Protein AF-0000000086589213 (afdb_homodimer)

pLDDT: mean 84.42, std 16.97, range [25.48, 97.31]

Structure (mmCIF, N/CA/C/O backbone):
data_AF-0000000086589213-model_v1
#
loop_
_entity.id
_entity.type
_entity.pdbx_description
1 polymer 'Pentatricopeptide repeat-containing protein'
#
loop_
_atom_site.group_PDB
_atom_site.id
_atom_site.type_symbol
_atom_site.label_atom_id
_atom_site.label_alt_id
_atom_site.label_comp_id
_atom_site.label_asym_id
_atom_site.label_entity_id
_atom_site.label_seq_id
_atom_site.pdbx_PDB_ins_code
_atom_site.Cartn_x
_atom_site.Cartn_y
_atom_site.Cartn_z
_atom_site.occupancy
_atom_site.B_iso_or_equiv
_atom_site.auth_seq_id
_atom_site.auth_comp_id
_atom_site.auth_asym_id
_atom_site.auth_atom_id
_atom_site.pdbx_PDB_model_num
ATOM 1 N N . MET A 1 1 ? 29.391 34.219 10.383 1 25.48 1 MET A N 1
ATOM 2 C CA . MET A 1 1 ? 29.141 32.875 10.883 1 25.48 1 MET A CA 1
ATOM 3 C C . MET A 1 1 ? 28.391 32.031 9.844 1 25.48 1 MET A C 1
ATOM 5 O O . MET A 1 1 ? 27.344 32.469 9.336 1 25.48 1 MET A O 1
ATOM 9 N N . THR A 1 2 ? 28.891 31.266 9.117 1 30.39 2 THR A N 1
ATOM 10 C CA . THR A 1 2 ? 28.594 30.5 7.914 1 30.39 2 THR A CA 1
ATOM 11 C C . THR A 1 2 ? 27.422 29.547 8.164 1 30.39 2 THR A C 1
ATOM 13 O O . THR A 1 2 ? 27.469 28.719 9.086 1 30.39 2 THR A O 1
ATOM 16 N N . LYS A 1 3 ? 26.172 30 8.055 1 34.75 3 LYS A N 1
ATOM 17 C CA . LYS A 1 3 ? 24.891 29.422 8.461 1 34.75 3 LYS A CA 1
ATOM 18 C C . LYS A 1 3 ? 24.797 27.938 8.102 1 34.75 3 LYS A C 1
ATOM 20 O O . LYS A 1 3 ? 24.453 27.594 6.973 1 34.75 3 LYS A O 1
ATOM 25 N N . LYS A 1 4 ? 25.781 27.234 8.492 1 42.97 4 LYS A N 1
ATOM 26 C CA . LYS A 1 4 ? 25.797 25.766 8.453 1 42.97 4 LYS A CA 1
ATOM 27 C C . LYS A 1 4 ? 24.5 25.188 8.992 1 42.97 4 LYS A C 1
ATOM 29 O O . LYS A 1 4 ? 23.953 25.672 9.984 1 42.97 4 LYS A O 1
ATOM 34 N N . GLY A 1 5 ? 23.75 24.625 8.125 1 44.41 5 GLY A N 1
ATOM 35 C CA . GLY A 1 5 ? 22.547 23.922 8.562 1 44.41 5 GLY A CA 1
ATOM 36 C C . GLY A 1 5 ? 22.672 23.375 9.969 1 44.41 5 GLY A C 1
ATOM 37 O O . GLY A 1 5 ? 23.734 22.922 10.383 1 44.41 5 GLY A O 1
ATOM 38 N N . CYS A 1 6 ? 22.266 24.047 11.023 1 48.84 6 CYS A N 1
ATOM 39 C CA . CYS A 1 6 ? 22.312 23.547 12.391 1 48.84 6 CYS A CA 1
ATOM 40 C C . CYS A 1 6 ? 21.75 22.125 12.477 1 48.84 6 CYS A C 1
ATOM 42 O O . CYS A 1 6 ? 20.672 21.859 11.953 1 48.84 6 CYS A O 1
ATOM 44 N N . PRO A 1 7 ? 22.656 21.078 12.828 1 54.97 7 PRO A N 1
ATOM 45 C CA . PRO A 1 7 ? 22.25 19.688 13.008 1 54.97 7 PRO A CA 1
ATOM 46 C C . PRO A 1 7 ? 20.844 19.547 13.594 1 54.97 7 PRO A C 1
ATOM 48 O O . PRO A 1 7 ? 20.094 18.656 13.203 1 54.97 7 PRO A O 1
ATOM 51 N N . ARG A 1 8 ? 20.562 20.344 14.469 1 58.09 8 ARG A N 1
ATOM 52 C CA . ARG A 1 8 ? 19.266 20.281 15.117 1 58.09 8 ARG A CA 1
ATOM 53 C C . ARG A 1 8 ? 18.141 20.562 14.133 1 58.09 8 ARG A C 1
ATOM 55 O O . ARG A 1 8 ? 17.062 19.953 14.203 1 58.09 8 ARG A O 1
ATOM 62 N N . ASN A 1 9 ? 18.547 21.312 13.188 1 68.25 9 ASN A N 1
ATOM 63 C CA . ASN A 1 9 ? 17.578 21.656 12.156 1 68.25 9 ASN A CA 1
ATOM 64 C C . ASN A 1 9 ? 17.297 20.469 11.227 1 68.25 9 ASN A C 1
ATOM 66 O O . ASN A 1 9 ? 16.156 20.219 10.852 1 68.25 9 ASN A O 1
ATOM 70 N N . ASP A 1 10 ? 18.312 19.703 11.172 1 75.88 10 ASP A N 1
ATOM 71 C CA . ASP A 1 10 ? 18.172 18.562 10.258 1 75.88 10 ASP A CA 1
ATOM 72 C C . ASP A 1 10 ? 17.266 17.484 10.852 1 75.88 10 ASP A C 1
ATOM 74 O O . ASP A 1 10 ? 16.453 16.891 10.148 1 75.88 10 ASP A O 1
ATOM 78 N N . VAL A 1 11 ? 17.359 17.328 12.141 1 78.75 11 VAL A N 1
ATOM 79 C CA . VAL A 1 11 ? 16.531 16.344 12.828 1 78.75 11 VAL A CA 1
ATOM 80 C C . VAL A 1 11 ? 15.078 16.781 12.812 1 78.75 11 VAL A C 1
ATOM 82 O O . VAL A 1 11 ? 14.172 15.961 12.609 1 78.75 11 VAL A O 1
ATOM 85 N N . ALA A 1 12 ? 14.938 18.031 13.047 1 78.5 12 ALA A N 1
ATOM 86 C CA . ALA A 1 12 ? 13.578 18.578 13.039 1 78.5 12 ALA A CA 1
ATOM 87 C C . ALA A 1 12 ? 12.938 18.422 11.656 1 78.5 12 ALA A C 1
ATOM 89 O O . ALA A 1 12 ? 11.773 18.047 11.547 1 78.5 12 ALA A O 1
ATOM 90 N N . TYR A 1 13 ? 13.766 18.656 10.664 1 81.81 13 TYR A N 1
ATOM 91 C CA . TYR A 1 13 ? 13.281 18.484 9.297 1 81.81 13 TYR A CA 1
ATOM 92 C C . TYR A 1 13 ? 12.906 17.031 9.039 1 81.81 13 TYR A C 1
ATOM 94 O O . TYR A 1 13 ? 11.836 16.75 8.492 1 81.81 13 TYR A O 1
ATOM 102 N N . THR A 1 14 ? 13.742 16.234 9.492 1 84.69 14 THR A N 1
ATOM 103 C CA . THR A 1 14 ? 13.508 14.805 9.266 1 84.69 14 THR A CA 1
ATOM 104 C C . THR A 1 14 ? 12.242 14.344 9.977 1 84.69 14 THR A C 1
ATOM 106 O O . THR A 1 14 ? 11.438 13.609 9.406 1 84.69 14 THR A O 1
ATOM 109 N N . THR A 1 15 ? 12.141 14.773 11.125 1 86.5 15 THR A N 1
ATOM 110 C CA . THR A 1 15 ? 10.977 14.406 11.922 1 86.5 15 THR A CA 1
ATOM 111 C C . THR A 1 15 ? 9.703 14.953 11.289 1 86.5 15 THR A C 1
ATOM 113 O O . THR A 1 15 ? 8.688 14.25 11.227 1 86.5 15 THR A O 1
ATOM 116 N N . LEU A 1 16 ? 9.75 16.141 10.898 1 88.56 16 LEU A N 1
ATOM 117 C CA . LEU A 1 16 ? 8.586 16.781 10.281 1 88.56 16 LEU A CA 1
ATOM 118 C C . LEU A 1 16 ? 8.227 16.094 8.969 1 88.56 16 LEU A C 1
ATOM 120 O O . LEU A 1 16 ? 7.051 15.828 8.711 1 88.56 16 LEU A O 1
ATOM 124 N N . ILE A 1 17 ? 9.188 15.805 8.195 1 90.19 17 ILE A N 1
ATOM 125 C CA . ILE A 1 17 ? 8.961 15.117 6.934 1 90.19 17 ILE A CA 1
ATOM 126 C C . ILE A 1 17 ? 8.344 13.742 7.191 1 90.19 17 ILE A C 1
ATOM 128 O O . ILE A 1 17 ? 7.367 13.359 6.539 1 90.19 17 ILE A O 1
ATOM 132 N N . HIS A 1 18 ? 8.883 13.094 8.148 1 91.19 18 HIS A N 1
ATOM 133 C CA . HIS A 1 18 ? 8.336 11.797 8.531 1 91.19 18 HIS A CA 1
ATOM 134 C C . HIS A 1 18 ? 6.875 11.922 8.961 1 91.19 18 HIS A C 1
ATOM 136 O O . HIS A 1 18 ? 6.027 11.133 8.523 1 91.19 18 HIS A O 1
ATOM 142 N N . GLY A 1 19 ? 6.637 12.867 9.758 1 89.69 19 GLY A N 1
ATOM 143 C CA . GLY A 1 19 ? 5.281 13.07 10.234 1 89.69 19 GLY A CA 1
ATOM 144 C C . GLY A 1 19 ? 4.297 13.398 9.125 1 89.69 19 GLY A C 1
ATOM 145 O O . GLY A 1 19 ? 3.186 12.867 9.094 1 89.69 19 GLY A O 1
ATOM 146 N N . LEU A 1 20 ? 4.664 14.211 8.25 1 91.62 20 LEU A N 1
ATOM 147 C CA . LEU A 1 20 ? 3.814 14.586 7.129 1 91.62 20 LEU A CA 1
ATOM 148 C C . LEU A 1 20 ? 3.533 13.391 6.23 1 91.62 20 LEU A C 1
ATOM 150 O O . LEU A 1 20 ? 2.414 13.227 5.738 1 91.62 20 LEU A O 1
ATOM 154 N N . CYS A 1 21 ? 4.516 12.586 6.004 1 91.38 21 CYS A N 1
ATOM 155 C CA . CYS A 1 21 ? 4.336 11.383 5.195 1 91.38 21 CYS A CA 1
ATOM 156 C C . CYS A 1 21 ? 3.381 10.406 5.875 1 91.38 21 CYS A C 1
ATOM 158 O O . CYS A 1 21 ? 2.557 9.781 5.207 1 91.38 21 CYS A O 1
ATOM 160 N N . GLU A 1 22 ? 3.541 10.344 7.156 1 88.75 22 GLU A N 1
ATOM 161 C CA . GLU A 1 22 ? 2.639 9.477 7.91 1 88.75 22 GLU A CA 1
ATOM 162 C C . GLU A 1 22 ? 1.195 9.961 7.812 1 88.75 22 GLU A C 1
ATOM 164 O O . GLU A 1 22 ? 0.262 9.156 7.789 1 88.75 22 GLU A O 1
ATOM 169 N N . ASP A 1 23 ? 1.077 11.211 7.773 1 87.75 23 ASP A N 1
ATOM 170 C CA . ASP A 1 23 ? -0.251 11.805 7.648 1 87.75 23 ASP A CA 1
ATOM 171 C C . ASP A 1 23 ? -0.707 11.82 6.191 1 87.75 23 ASP A C 1
ATOM 173 O O . ASP A 1 23 ? -1.722 12.438 5.863 1 87.75 23 ASP A O 1
ATOM 177 N N . GLU A 1 24 ? 0.068 11.273 5.285 1 87.19 24 GLU A N 1
ATOM 178 C CA . GLU A 1 24 ? -0.231 11.156 3.861 1 87.19 24 GLU A CA 1
ATOM 179 C C . GLU A 1 24 ? -0.233 12.523 3.184 1 87.19 24 GLU A C 1
ATOM 181 O O . GLU A 1 24 ? -1.051 12.781 2.299 1 87.19 24 GLU A O 1
ATOM 186 N N . ARG A 1 25 ? 0.479 13.383 3.734 1 88.56 25 ARG A N 1
ATOM 187 C CA . ARG A 1 25 ? 0.678 14.695 3.131 1 88.56 25 ARG A CA 1
ATOM 188 C C . ARG A 1 25 ? 2.021 14.766 2.41 1 88.56 25 ARG A C 1
ATOM 190 O O . ARG A 1 25 ? 2.885 15.57 2.777 1 88.56 25 ARG A O 1
ATOM 197 N N . ILE A 1 26 ? 2.096 14.117 1.352 1 90.88 26 ILE A N 1
ATOM 198 C CA . ILE A 1 26 ? 3.346 13.844 0.653 1 90.88 26 ILE A CA 1
ATOM 199 C C . ILE A 1 26 ? 3.82 15.102 -0.076 1 90.88 26 ILE A C 1
ATOM 201 O O . ILE A 1 26 ? 5.02 15.391 -0.11 1 90.88 26 ILE A O 1
ATOM 205 N N . SER A 1 27 ? 2.867 15.852 -0.621 1 87.94 27 SER A N 1
ATOM 206 C CA . SER A 1 27 ? 3.248 17.062 -1.354 1 87.94 27 SER A CA 1
ATOM 207 C C . SER A 1 27 ? 3.895 18.078 -0.431 1 87.94 27 SER A C 1
ATOM 209 O O . SER A 1 27 ? 4.895 18.703 -0.793 1 87.94 27 SER A O 1
ATOM 211 N N . GLU A 1 28 ? 3.352 18.141 0.695 1 86.25 28 GLU A N 1
ATOM 212 C CA . GLU A 1 28 ? 3.92 19.062 1.672 1 86.25 28 GLU A CA 1
ATOM 213 C C . GLU A 1 28 ? 5.285 18.578 2.154 1 86.25 28 GLU A C 1
ATOM 215 O O . GLU A 1 28 ? 6.203 19.391 2.33 1 86.25 28 GLU A O 1
ATOM 220 N N . ALA A 1 29 ? 5.363 17.281 2.43 1 90.69 29 ALA A N 1
ATOM 221 C CA . ALA A 1 29 ? 6.641 16.703 2.838 1 90.69 29 ALA A CA 1
ATOM 222 C C . ALA A 1 29 ? 7.711 16.938 1.776 1 90.69 29 ALA A C 1
ATOM 224 O O . ALA A 1 29 ? 8.844 17.297 2.1 1 90.69 29 ALA A O 1
ATOM 225 N N . PHE A 1 30 ? 7.293 16.828 0.577 1 90.38 30 PHE A N 1
ATOM 226 C CA . PHE A 1 30 ? 8.219 17 -0.537 1 90.38 30 PHE A CA 1
ATOM 227 C C . PHE A 1 30 ? 8.656 18.453 -0.659 1 90.38 30 PHE A C 1
ATOM 229 O O . PHE A 1 30 ? 9.82 18.75 -0.934 1 90.38 30 PHE A O 1
ATOM 236 N N . ALA A 1 31 ? 7.699 19.312 -0.454 1 85.56 31 ALA A N 1
ATOM 237 C CA . ALA A 1 31 ? 8.008 20.75 -0.49 1 85.56 31 ALA A CA 1
ATOM 238 C C . ALA A 1 31 ? 8.984 21.125 0.626 1 85.56 31 ALA A C 1
ATOM 240 O O . ALA A 1 31 ? 9.875 21.938 0.427 1 85.56 31 ALA A O 1
ATOM 241 N N . LEU A 1 32 ? 8.773 20.547 1.724 1 85.62 32 LEU A N 1
ATOM 242 C CA . LEU A 1 32 ? 9.648 20.797 2.861 1 85.62 32 LEU A CA 1
ATOM 243 C C . LEU A 1 32 ? 11.062 20.312 2.582 1 85.62 32 LEU A C 1
ATOM 245 O O . LEU A 1 32 ? 12.039 20.953 2.979 1 85.62 32 LEU A O 1
ATOM 249 N N . TYR A 1 33 ? 11.156 19.188 1.988 1 87.81 33 TYR A N 1
ATOM 250 C CA . TYR A 1 33 ? 12.453 18.688 1.566 1 87.81 33 TYR A CA 1
ATOM 251 C C . TYR A 1 33 ? 13.164 19.672 0.648 1 87.81 33 TYR A C 1
ATOM 253 O O . TYR A 1 33 ? 14.367 19.891 0.767 1 87.81 33 TYR A O 1
ATOM 261 N N . GLY A 1 34 ? 12.398 20.203 -0.28 1 84.06 34 GLY A N 1
ATOM 262 C CA . GLY A 1 34 ? 12.969 21.219 -1.147 1 84.06 34 GLY A CA 1
ATOM 263 C C . GLY A 1 34 ? 13.547 22.406 -0.385 1 84.06 34 GLY A C 1
ATOM 264 O O . GLY A 1 34 ? 14.633 22.875 -0.703 1 84.06 34 GLY A O 1
ATOM 265 N N . LYS A 1 35 ? 12.852 22.766 0.581 1 77.81 35 LYS A N 1
ATOM 266 C CA . LYS A 1 35 ? 13.289 23.906 1.396 1 77.81 35 LYS A CA 1
ATOM 267 C C . LYS A 1 35 ? 14.531 23.531 2.209 1 77.81 35 LYS A C 1
ATOM 269 O O . LYS A 1 35 ? 15.438 24.359 2.375 1 77.81 35 LYS A O 1
ATOM 274 N N . MET A 1 36 ? 14.508 22.328 2.709 1 79.44 36 MET A N 1
ATOM 275 C CA . MET A 1 36 ? 15.664 21.828 3.455 1 79.44 36 MET A CA 1
ATOM 276 C C . MET A 1 36 ? 16.922 21.859 2.596 1 79.44 36 MET A C 1
ATOM 278 O O . MET A 1 36 ? 17.984 22.297 3.053 1 79.44 36 MET A O 1
ATOM 282 N N . SER A 1 37 ? 16.797 21.484 1.451 1 76.44 37 SER A N 1
ATOM 283 C CA . SER A 1 37 ? 17.922 21.422 0.525 1 76.44 37 SER A CA 1
ATOM 284 C C . SER A 1 37 ? 18.406 22.828 0.161 1 76.44 37 SER A C 1
ATOM 286 O O . SER A 1 37 ? 19.609 23.047 0.005 1 76.44 37 SER A O 1
ATOM 288 N N . ASP A 1 38 ? 17.531 23.766 0.099 1 73.06 38 ASP A N 1
ATOM 289 C CA . ASP A 1 38 ? 17.875 25.156 -0.225 1 73.06 38 ASP A CA 1
ATOM 290 C C . ASP A 1 38 ? 18.594 25.828 0.937 1 73.06 38 ASP A C 1
ATOM 292 O O . ASP A 1 38 ? 19.438 26.703 0.726 1 73.06 38 ASP A O 1
ATOM 296 N N . ASP A 1 39 ? 18.281 25.359 2.074 1 68.5 39 ASP A N 1
ATOM 297 C CA . ASP A 1 39 ? 18.844 25.984 3.268 1 68.5 39 ASP A CA 1
ATOM 298 C C . ASP A 1 39 ? 20.109 25.266 3.713 1 68.5 39 ASP A C 1
ATOM 300 O O . ASP A 1 39 ? 20.484 25.312 4.891 1 68.5 39 ASP A O 1
ATOM 304 N N . HIS A 1 40 ? 20.562 24.531 2.773 1 65.31 40 HIS A N 1
ATOM 305 C CA . HIS A 1 40 ? 21.828 23.828 2.99 1 65.31 40 HIS A CA 1
ATOM 306 C C . HIS A 1 40 ? 21.672 22.734 4.051 1 65.31 40 HIS A C 1
ATOM 308 O O . HIS A 1 40 ? 22.609 22.453 4.789 1 65.31 40 HIS A O 1
ATOM 314 N N . GLY A 1 41 ? 20.469 22.5 4.223 1 75.38 41 GLY A N 1
ATOM 315 C CA . GLY A 1 41 ? 20.281 21.344 5.09 1 75.38 41 GLY A CA 1
ATOM 316 C C . GLY A 1 41 ? 20.75 20.047 4.457 1 75.38 41 GLY A C 1
ATOM 317 O O . GLY A 1 41 ? 20.922 19.969 3.238 1 75.38 41 GLY A O 1
ATOM 318 N N . ARG A 1 42 ? 21.125 19.078 5.344 1 79.19 42 ARG A N 1
ATOM 319 C CA . ARG A 1 42 ? 21.594 17.781 4.867 1 79.19 42 ARG A CA 1
ATOM 320 C C . ARG A 1 42 ? 20.594 16.688 5.215 1 79.19 42 ARG A C 1
ATOM 322 O O . ARG A 1 42 ? 20.578 16.172 6.336 1 79.19 42 ARG A O 1
ATOM 329 N N . PRO A 1 43 ? 19.781 16.438 4.188 1 85.44 43 PRO A N 1
ATOM 330 C CA . PRO A 1 43 ? 18.875 15.328 4.445 1 85.44 43 PRO A CA 1
ATOM 331 C C . PRO A 1 43 ? 19.609 14.039 4.82 1 85.44 43 PRO A C 1
ATOM 333 O O . PRO A 1 43 ? 20.688 13.766 4.305 1 85.44 43 PRO A O 1
ATOM 336 N N . THR A 1 44 ? 19.062 13.344 5.742 1 87.56 44 THR A N 1
ATOM 337 C CA . THR A 1 44 ? 19.641 12.07 6.168 1 87.56 44 THR A CA 1
ATOM 338 C C . THR A 1 44 ? 19.094 10.93 5.32 1 87.56 44 THR A C 1
ATOM 340 O O . THR A 1 44 ? 18.188 11.125 4.512 1 87.56 44 THR A O 1
ATOM 343 N N . VAL A 1 45 ? 19.719 9.742 5.504 1 91.75 45 VAL A N 1
ATOM 344 C CA . VAL A 1 45 ? 19.281 8.547 4.789 1 91.75 45 VAL A CA 1
ATOM 345 C C . VAL A 1 45 ? 17.812 8.266 5.102 1 91.75 45 VAL A C 1
ATOM 347 O O . VAL A 1 45 ? 17.047 7.887 4.215 1 91.75 45 VAL A O 1
ATOM 350 N N . ARG A 1 46 ? 17.469 8.516 6.27 1 90.75 46 ARG A N 1
ATOM 351 C CA . ARG A 1 46 ? 16.094 8.281 6.703 1 90.75 46 ARG A CA 1
ATOM 352 C C . ARG A 1 46 ? 15.125 9.219 5.992 1 90.75 46 ARG A C 1
ATOM 354 O O . ARG A 1 46 ? 14.031 8.812 5.594 1 90.75 46 ARG A O 1
ATOM 361 N N . THR A 1 47 ? 15.531 10.469 5.91 1 91.12 47 THR A N 1
ATOM 362 C CA . THR A 1 47 ? 14.703 11.453 5.223 1 91.12 47 THR A CA 1
ATOM 363 C C . THR A 1 47 ? 14.422 11.016 3.789 1 91.12 47 THR A C 1
ATOM 365 O O . THR A 1 47 ? 13.266 11.023 3.35 1 91.12 47 THR A O 1
ATOM 368 N N . TYR A 1 48 ? 15.484 10.586 3.139 1 93.88 48 TYR A N 1
ATOM 369 C CA . TYR A 1 48 ? 15.344 10.133 1.76 1 93.88 48 TYR A CA 1
ATOM 370 C C . TYR A 1 48 ? 14.461 8.891 1.684 1 93.88 48 TYR A C 1
ATOM 372 O O . TYR A 1 48 ? 13.539 8.828 0.861 1 93.88 48 TYR A O 1
ATOM 380 N N . THR A 1 49 ? 14.703 8 2.566 1 94.62 49 THR A N 1
ATOM 381 C CA . THR A 1 49 ? 14.016 6.719 2.531 1 94.62 49 THR A CA 1
ATOM 382 C C . THR A 1 49 ? 12.516 6.906 2.725 1 94.62 49 THR A C 1
ATOM 384 O O . THR A 1 49 ? 11.711 6.352 1.969 1 94.62 49 THR A O 1
ATOM 387 N N . VAL A 1 50 ? 12.195 7.652 3.701 1 94.69 50 VAL A N 1
ATOM 388 C CA . VAL A 1 50 ? 10.781 7.855 4.02 1 94.69 50 VAL A CA 1
ATOM 389 C C . VAL A 1 50 ? 10.086 8.57 2.863 1 94.69 50 VAL A C 1
ATOM 391 O O . VAL A 1 50 ? 8.977 8.203 2.484 1 94.69 50 VAL A O 1
ATOM 394 N N . LEU A 1 51 ? 10.68 9.523 2.324 1 94.94 51 LEU A N 1
ATOM 395 C CA . LEU A 1 51 ? 10.086 10.297 1.236 1 94.94 51 LEU A CA 1
ATOM 396 C C . LEU A 1 51 ? 9.977 9.453 -0.028 1 94.94 51 LEU A C 1
ATOM 398 O O . LEU A 1 51 ? 8.945 9.477 -0.706 1 94.94 51 LEU A O 1
ATOM 402 N N . ILE A 1 52 ? 11 8.719 -0.339 1 96.62 52 ILE A N 1
ATOM 403 C CA . ILE A 1 52 ? 11 7.852 -1.516 1 96.62 52 ILE A CA 1
ATOM 404 C C . ILE A 1 52 ? 9.898 6.805 -1.384 1 96.62 52 ILE A C 1
ATOM 406 O O . ILE A 1 52 ? 9.125 6.586 -2.32 1 96.62 52 ILE A O 1
ATOM 410 N N . SER A 1 53 ? 9.859 6.207 -0.255 1 95.88 53 SER A N 1
ATOM 411 C CA . SER A 1 53 ? 8.836 5.199 -0.002 1 95.88 53 SER A CA 1
ATOM 412 C C . SER A 1 53 ? 7.438 5.789 -0.148 1 95.88 53 SER A C 1
ATOM 414 O O . SER A 1 53 ? 6.562 5.18 -0.771 1 95.88 53 SER A O 1
ATOM 416 N N . ALA A 1 54 ? 7.262 6.91 0.435 1 94.56 54 ALA A N 1
ATOM 417 C CA . ALA A 1 54 ? 5.953 7.555 0.387 1 94.56 54 ALA A CA 1
ATOM 418 C C . ALA A 1 54 ? 5.574 7.926 -1.044 1 94.56 54 ALA A C 1
ATOM 420 O O . ALA A 1 54 ? 4.43 7.73 -1.461 1 94.56 54 ALA A O 1
ATOM 421 N N . LEU A 1 55 ? 6.492 8.469 -1.805 1 94.38 55 LEU A N 1
ATOM 422 C CA . LEU A 1 55 ? 6.262 8.852 -3.191 1 94.38 55 LEU A CA 1
ATOM 423 C C . LEU A 1 55 ? 5.906 7.641 -4.043 1 94.38 55 LEU A C 1
ATOM 425 O O . LEU A 1 55 ? 4.984 7.699 -4.859 1 94.38 55 LEU A O 1
ATOM 429 N N . CYS A 1 56 ? 6.566 6.57 -3.795 1 92.31 56 CYS A N 1
ATOM 430 C CA . CYS A 1 56 ? 6.289 5.352 -4.547 1 92.31 56 CYS A CA 1
ATOM 431 C C . CYS A 1 56 ? 4.895 4.82 -4.227 1 92.31 56 CYS A C 1
ATOM 433 O O . CYS A 1 56 ? 4.168 4.391 -5.125 1 92.31 56 CYS A O 1
ATOM 435 N N . ARG A 1 57 ? 4.559 4.867 -2.982 1 87.75 57 ARG A N 1
ATOM 436 C CA . ARG A 1 57 ? 3.244 4.387 -2.566 1 87.75 57 ARG A CA 1
ATOM 437 C C . ARG A 1 57 ? 2.135 5.254 -3.156 1 87.75 57 ARG A C 1
ATOM 439 O O . ARG A 1 57 ? 1.038 4.766 -3.432 1 87.75 57 ARG A O 1
ATOM 446 N N . ALA A 1 58 ? 2.463 6.492 -3.387 1 85.94 58 ALA A N 1
ATOM 447 C CA . ALA A 1 58 ? 1.479 7.434 -3.918 1 85.94 58 ALA A CA 1
ATOM 448 C C . ALA A 1 58 ? 1.462 7.402 -5.445 1 85.94 58 ALA A C 1
ATOM 450 O O . ALA A 1 58 ? 0.719 8.156 -6.078 1 85.94 58 ALA A O 1
ATOM 451 N N . GLY A 1 59 ? 2.352 6.605 -6.066 1 84.94 59 GLY A N 1
ATOM 452 C CA . GLY A 1 59 ? 2.398 6.508 -7.52 1 84.94 59 GLY A CA 1
ATOM 453 C C . GLY A 1 59 ? 3.221 7.609 -8.164 1 84.94 59 GLY A C 1
ATOM 454 O O . GLY A 1 59 ? 3.225 7.754 -9.391 1 84.94 59 GLY A O 1
ATOM 455 N N . ARG A 1 60 ? 3.795 8.43 -7.32 1 91.06 60 ARG A N 1
ATOM 456 C CA . ARG A 1 60 ? 4.652 9.5 -7.824 1 91.06 60 ARG A CA 1
ATOM 457 C C . ARG A 1 60 ? 6.086 9.016 -8.008 1 91.06 60 ARG A C 1
ATOM 459 O O . ARG A 1 60 ? 7.012 9.547 -7.398 1 91.06 60 ARG A O 1
ATOM 466 N N . ARG A 1 61 ? 6.262 8.141 -8.93 1 91.94 61 ARG A N 1
ATOM 467 C CA . ARG A 1 61 ? 7.496 7.383 -9.086 1 91.94 61 ARG A CA 1
ATOM 468 C C . ARG A 1 61 ? 8.594 8.242 -9.703 1 91.94 61 ARG A C 1
ATOM 470 O O . ARG A 1 61 ? 9.773 8.109 -9.352 1 91.94 61 ARG A O 1
ATOM 477 N N . LEU A 1 62 ? 8.195 9.117 -10.617 1 92.38 62 LEU A N 1
ATOM 478 C CA . LEU A 1 62 ? 9.188 9.977 -11.25 1 92.38 62 LEU A CA 1
ATOM 479 C C . LEU A 1 62 ? 9.891 10.852 -10.211 1 92.38 62 LEU A C 1
ATOM 481 O O . LEU A 1 62 ? 11.117 10.953 -10.203 1 92.38 62 LEU A O 1
ATOM 485 N N . GLU A 1 63 ? 9.094 11.391 -9.359 1 94.31 63 GLU A N 1
ATOM 486 C CA . GLU A 1 63 ? 9.656 12.219 -8.297 1 94.31 63 GLU A CA 1
ATOM 487 C C . GLU A 1 63 ? 10.508 11.383 -7.348 1 94.31 63 GLU A C 1
ATOM 489 O O . GLU A 1 63 ? 11.539 11.844 -6.863 1 94.31 63 GLU A O 1
ATOM 494 N N . ALA A 1 64 ? 10.07 10.156 -7.098 1 95.75 64 ALA A N 1
ATOM 495 C CA . ALA A 1 64 ? 10.82 9.258 -6.227 1 95.75 64 ALA A CA 1
ATOM 496 C C . ALA A 1 64 ? 12.203 8.961 -6.801 1 95.75 64 ALA A C 1
ATOM 498 O O . ALA A 1 64 ? 13.211 9.016 -6.086 1 95.75 64 ALA A O 1
ATOM 499 N N . PHE A 1 65 ? 12.258 8.773 -8.055 1 95.69 65 PHE A N 1
ATOM 500 C CA . PHE A 1 65 ? 13.531 8.445 -8.688 1 95.69 65 PHE A CA 1
ATOM 501 C C . PHE A 1 65 ? 14.422 9.672 -8.797 1 95.69 65 PHE A C 1
ATOM 503 O O . PHE A 1 65 ? 15.648 9.57 -8.703 1 95.69 65 PHE A O 1
ATOM 510 N N . ASP A 1 66 ? 13.766 10.812 -9.008 1 94.69 66 ASP A N 1
ATOM 511 C CA . ASP A 1 66 ? 14.531 12.055 -8.984 1 94.69 66 ASP A CA 1
ATOM 512 C C . ASP A 1 66 ? 15.172 12.273 -7.613 1 94.69 66 ASP A C 1
ATOM 514 O O . ASP A 1 66 ? 16.328 12.695 -7.527 1 94.69 66 ASP A O 1
ATOM 518 N N . LEU A 1 67 ? 14.398 11.992 -6.656 1 94.94 67 LEU A N 1
ATOM 519 C CA . LEU A 1 67 ? 14.906 12.117 -5.297 1 94.94 67 LEU A CA 1
ATOM 520 C C . LEU A 1 67 ? 16.062 11.141 -5.066 1 94.94 67 LEU A C 1
ATOM 522 O O . LEU A 1 67 ? 17.062 11.492 -4.422 1 94.94 67 LEU A O 1
ATOM 526 N N . TYR A 1 68 ? 15.922 9.984 -5.559 1 96 68 TYR A N 1
ATOM 527 C CA . TYR A 1 68 ? 16.953 8.961 -5.449 1 96 68 TYR A CA 1
ATOM 528 C C . TYR A 1 68 ? 18.234 9.414 -6.137 1 96 68 TYR A C 1
ATOM 530 O O . TYR A 1 68 ? 19.328 9.25 -5.586 1 96 68 TYR A O 1
ATOM 538 N N . ARG A 1 69 ? 18.062 9.961 -7.285 1 94.12 69 ARG A N 1
ATOM 539 C CA . ARG A 1 69 ? 19.234 10.477 -8 1 94.12 69 ARG A CA 1
ATOM 540 C C . ARG A 1 69 ? 19.906 11.594 -7.211 1 94.12 69 ARG A C 1
ATOM 542 O O . ARG A 1 69 ? 21.141 11.625 -7.105 1 94.12 69 ARG A O 1
ATOM 549 N N . GLY A 1 70 ? 19.078 12.477 -6.73 1 91.94 70 GLY A N 1
ATOM 550 C CA . GLY A 1 70 ? 19.625 13.547 -5.902 1 91.94 70 GLY A CA 1
ATOM 551 C C . GLY A 1 70 ? 20.344 13.031 -4.664 1 91.94 70 GLY A C 1
ATOM 552 O O . GLY A 1 70 ? 21.359 13.594 -4.25 1 91.94 70 GLY A O 1
ATOM 553 N N . MET A 1 71 ? 19.812 12.047 -4.043 1 93.44 71 MET A N 1
ATOM 554 C CA . MET A 1 71 ? 20.406 11.398 -2.881 1 93.44 71 MET A CA 1
ATOM 555 C C . MET A 1 71 ? 21.828 10.922 -3.197 1 93.44 71 MET A C 1
ATOM 557 O O . MET A 1 71 ? 22.75 11.188 -2.436 1 93.44 71 MET A O 1
ATOM 561 N N . LYS A 1 72 ? 21.969 10.266 -4.297 1 92.5 72 LYS A N 1
ATOM 562 C CA . LYS A 1 72 ? 23.266 9.742 -4.723 1 92.5 72 LYS A CA 1
ATOM 563 C C . LYS A 1 72 ? 24.234 10.875 -5.055 1 92.5 72 LYS A C 1
ATOM 565 O O . LYS A 1 7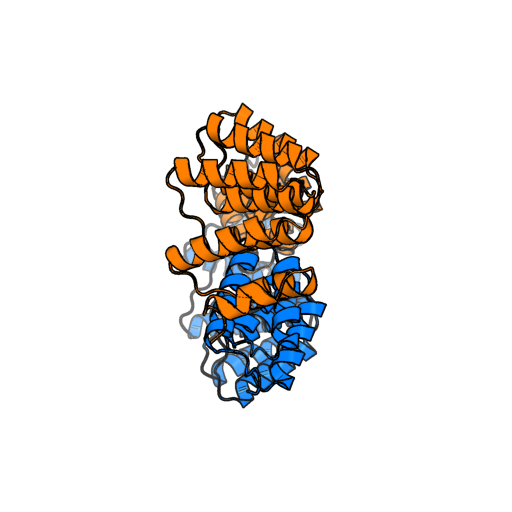2 ? 25.406 10.805 -4.715 1 92.5 72 LYS A O 1
ATOM 570 N N . GLU A 1 73 ? 23.734 11.883 -5.719 1 91.62 73 GLU A N 1
ATOM 571 C CA . GLU A 1 73 ? 24.562 13.016 -6.117 1 91.62 73 GLU A CA 1
ATOM 572 C C . GLU A 1 73 ? 25.141 13.734 -4.895 1 91.62 73 GLU A C 1
ATOM 574 O O . GLU A 1 73 ? 26.234 14.289 -4.953 1 91.62 73 GLU A O 1
ATOM 579 N N . ARG A 1 74 ? 24.453 13.688 -3.844 1 89.81 74 ARG A N 1
ATOM 580 C CA . ARG A 1 74 ? 24.891 14.375 -2.629 1 89.81 74 ARG A CA 1
ATOM 581 C C . ARG A 1 74 ? 25.766 13.461 -1.773 1 89.81 74 ARG A C 1
ATOM 583 O O . ARG A 1 74 ? 26.156 13.836 -0.669 1 89.81 74 ARG A O 1
ATOM 590 N N . GLY A 1 75 ? 25.906 12.211 -2.283 1 89.88 75 GLY A N 1
ATOM 591 C CA . GLY A 1 75 ? 26.797 11.281 -1.606 1 89.88 75 GLY A CA 1
ATOM 592 C C . GLY A 1 75 ? 26.125 10.523 -0.478 1 89.88 75 GLY A C 1
ATOM 593 O O . GLY A 1 75 ? 26.797 9.93 0.368 1 89.88 75 GLY A O 1
ATOM 594 N N . CYS A 1 76 ? 24.906 10.656 -0.382 1 92.06 76 CYS A N 1
ATOM 595 C CA . CYS A 1 76 ? 24.156 9.906 0.623 1 92.06 76 CYS A CA 1
ATOM 596 C C . CYS A 1 76 ? 23.844 8.5 0.129 1 92.06 76 CYS A C 1
ATOM 598 O O . CYS A 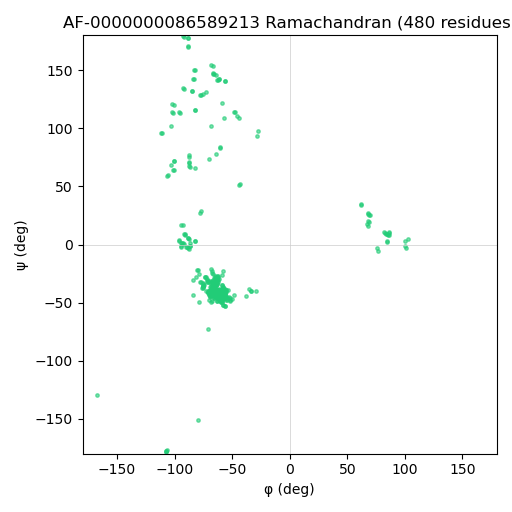1 76 ? 23.094 8.328 -0.833 1 92.06 76 CYS A O 1
ATOM 600 N N . GLU A 1 77 ? 24.375 7.473 0.76 1 91.56 77 GLU A N 1
ATOM 601 C CA . GLU A 1 77 ? 24.188 6.094 0.323 1 91.56 77 GLU A CA 1
ATOM 602 C C . GLU A 1 77 ? 22.812 5.57 0.72 1 91.56 77 GLU A C 1
ATOM 604 O O . GLU A 1 77 ? 22.438 5.625 1.892 1 91.56 77 GLU A O 1
ATOM 609 N N . PRO A 1 78 ? 22.125 5.039 -0.213 1 93.12 78 PRO A N 1
ATOM 610 C CA . PRO A 1 78 ? 20.812 4.473 0.113 1 93.12 78 PRO A CA 1
ATOM 611 C C . PRO A 1 78 ? 20.906 3.242 1.014 1 93.12 78 PRO A C 1
ATOM 613 O O . PRO A 1 78 ? 21.922 2.539 0.998 1 93.12 78 PRO A O 1
ATOM 616 N N . ASN A 1 79 ? 19.922 3.127 1.823 1 90.81 79 ASN A N 1
ATOM 617 C CA . ASN A 1 79 ? 19.859 1.904 2.617 1 90.81 79 ASN A CA 1
ATOM 618 C C . ASN A 1 79 ? 19.109 0.798 1.888 1 90.81 79 ASN A C 1
ATOM 620 O O . ASN A 1 79 ? 18.609 1.005 0.777 1 90.81 79 ASN A O 1
ATOM 624 N N . PHE A 1 80 ? 19.062 -0.377 2.557 1 91.44 80 PHE A N 1
ATOM 625 C CA . PHE A 1 80 ? 18.484 -1.566 1.946 1 91.44 80 PHE A CA 1
ATOM 626 C C . PHE A 1 80 ? 17 -1.36 1.667 1 91.44 80 PHE A C 1
ATOM 628 O O . PHE A 1 80 ? 16.484 -1.79 0.629 1 91.44 80 PHE A O 1
ATOM 635 N N . TYR A 1 81 ? 16.359 -0.761 2.541 1 93.25 81 TYR A N 1
ATOM 636 C CA . TYR A 1 81 ? 14.93 -0.529 2.393 1 93.25 81 TYR A CA 1
ATOM 637 C C . TYR A 1 81 ? 14.641 0.354 1.183 1 93.25 81 TYR A C 1
ATOM 639 O O . TYR A 1 81 ? 13.688 0.107 0.438 1 93.25 81 TYR A O 1
ATOM 647 N N . THR A 1 82 ? 15.414 1.36 1.028 1 94.56 82 THR A N 1
ATOM 648 C CA . THR A 1 82 ? 15.273 2.246 -0.122 1 94.56 82 THR A CA 1
ATOM 649 C C . THR A 1 82 ? 15.398 1.462 -1.426 1 94.56 82 THR A C 1
ATOM 651 O O . THR A 1 82 ? 14.57 1.608 -2.326 1 94.56 82 THR A O 1
ATOM 654 N N . TYR A 1 83 ? 16.406 0.593 -1.473 1 95.12 83 TYR A N 1
ATOM 655 C CA . TYR A 1 83 ? 16.594 -0.246 -2.65 1 95.12 83 TYR A CA 1
ATOM 656 C C . TYR A 1 83 ? 15.375 -1.131 -2.891 1 95.12 83 TYR A C 1
ATOM 658 O O . TYR A 1 83 ? 14.906 -1.261 -4.023 1 95.12 83 TYR A O 1
ATOM 666 N N . SER A 1 84 ? 14.906 -1.683 -1.887 1 95.5 84 SER A N 1
ATOM 667 C CA . SER A 1 84 ? 13.789 -2.613 -1.993 1 95.5 84 SER A CA 1
ATOM 668 C C . SER A 1 84 ? 12.555 -1.931 -2.566 1 95.5 84 SER A C 1
ATOM 670 O O . SER A 1 84 ? 11.898 -2.469 -3.459 1 95.5 84 SER A O 1
ATOM 672 N N . VAL A 1 85 ? 12.297 -0.765 -2.078 1 95.81 85 VAL A N 1
ATOM 673 C CA . VAL A 1 85 ? 11.125 -0.017 -2.521 1 95.81 85 VAL A CA 1
ATOM 674 C C . VAL A 1 85 ? 11.297 0.391 -3.984 1 95.81 85 VAL A C 1
ATOM 676 O O . VAL A 1 85 ? 10.352 0.313 -4.77 1 95.81 85 VAL A O 1
ATOM 679 N N . LEU A 1 86 ? 12.422 0.81 -4.344 1 96.38 86 LEU A N 1
ATOM 680 C CA . LEU A 1 86 ? 12.68 1.257 -5.711 1 96.38 86 LEU A CA 1
ATOM 681 C C . LEU A 1 86 ? 12.617 0.088 -6.688 1 96.38 86 LEU A C 1
ATOM 683 O O . LEU A 1 86 ? 12.023 0.207 -7.762 1 96.38 86 LEU A O 1
ATOM 687 N N . ILE A 1 87 ? 13.188 -1.015 -6.297 1 96.94 87 ILE A N 1
ATOM 688 C CA . ILE A 1 87 ? 13.172 -2.193 -7.156 1 96.94 87 ILE A CA 1
ATOM 689 C C . ILE A 1 87 ? 11.734 -2.684 -7.34 1 96.94 87 ILE A C 1
ATOM 691 O O . ILE A 1 87 ? 11.328 -3.01 -8.461 1 96.94 87 ILE A O 1
ATOM 695 N N . ASP A 1 88 ? 11.047 -2.713 -6.277 1 94.62 88 ASP A N 1
ATOM 696 C CA . ASP A 1 88 ? 9.648 -3.105 -6.359 1 94.62 88 ASP A CA 1
ATOM 697 C C . ASP A 1 88 ? 8.883 -2.211 -7.328 1 94.62 88 ASP A C 1
ATOM 699 O O . ASP A 1 88 ? 8.102 -2.699 -8.148 1 94.62 88 ASP A O 1
ATOM 703 N N . SER A 1 89 ? 9.102 -0.956 -7.199 1 93.75 89 SER A N 1
ATOM 704 C CA . SER A 1 89 ? 8.438 0.009 -8.07 1 93.75 89 SER A CA 1
ATOM 705 C C . SER A 1 89 ? 8.836 -0.193 -9.523 1 93.75 89 SER A C 1
ATOM 707 O O . SER A 1 89 ? 7.988 -0.169 -10.422 1 93.75 89 SER A O 1
ATOM 709 N N . LEU A 1 90 ? 10.094 -0.4 -9.781 1 95.38 90 LEU A N 1
ATOM 710 C CA . LEU A 1 90 ? 10.602 -0.609 -11.141 1 95.38 90 LEU A CA 1
ATOM 711 C C . LEU A 1 90 ? 9.977 -1.855 -11.766 1 95.38 90 LEU A C 1
ATOM 713 O O . LEU A 1 90 ? 9.609 -1.846 -12.938 1 95.38 90 LEU A O 1
ATOM 717 N N . CYS A 1 91 ? 9.844 -2.885 -11 1 93.88 91 CYS A N 1
ATOM 718 C CA . CYS A 1 91 ? 9.273 -4.129 -11.508 1 93.88 91 CYS A CA 1
ATOM 719 C C . CYS A 1 91 ? 7.801 -3.959 -11.852 1 93.88 91 CYS A C 1
ATOM 721 O O . CYS A 1 91 ? 7.324 -4.496 -12.852 1 93.88 91 CYS A O 1
ATOM 723 N N . LYS A 1 92 ? 7.133 -3.238 -11.039 1 87.12 92 LYS A N 1
ATOM 724 C CA . LYS A 1 92 ? 5.715 -2.998 -11.281 1 87.12 92 LYS A CA 1
ATOM 725 C C . LYS A 1 92 ? 5.512 -2.15 -12.539 1 87.12 92 LYS A C 1
ATOM 727 O O . LYS A 1 92 ? 4.492 -2.275 -13.219 1 87.12 92 LYS A O 1
ATOM 732 N N . GLU A 1 93 ? 6.492 -1.392 -12.883 1 89.06 93 GLU A N 1
ATOM 733 C CA . GLU A 1 93 ? 6.414 -0.548 -14.07 1 89.06 93 GLU A CA 1
ATOM 734 C C . GLU A 1 93 ? 7.062 -1.229 -15.273 1 89.06 93 GLU A C 1
ATOM 736 O O . GLU A 1 93 ? 7.266 -0.6 -16.312 1 89.06 93 GLU A O 1
ATOM 741 N N . LYS A 1 94 ? 7.512 -2.398 -15.133 1 91.44 94 LYS A N 1
ATOM 742 C CA . LYS A 1 94 ? 8.102 -3.217 -16.188 1 91.44 94 LYS A CA 1
ATOM 743 C C . LYS A 1 94 ? 9.438 -2.643 -16.641 1 91.44 94 LYS A C 1
ATOM 745 O O . LYS A 1 94 ? 9.805 -2.775 -17.812 1 91.44 94 LYS A O 1
ATOM 750 N N . LYS A 1 95 ? 9.984 -1.845 -15.828 1 94.88 95 LYS A N 1
ATOM 751 C CA . LYS A 1 95 ? 11.344 -1.38 -16.078 1 94.88 95 LYS A CA 1
ATOM 752 C C . LYS A 1 95 ? 12.367 -2.344 -15.492 1 94.88 95 LYS A C 1
ATOM 754 O O . LYS A 1 95 ? 13.148 -1.969 -14.609 1 94.88 95 LYS A O 1
ATOM 759 N N . LEU A 1 96 ? 12.484 -3.502 -16.094 1 96.88 96 LEU A N 1
ATOM 760 C CA . LEU A 1 96 ? 13.195 -4.637 -15.508 1 96.88 96 LEU A CA 1
ATOM 761 C C . LEU A 1 96 ? 14.711 -4.457 -15.641 1 96.88 96 LEU A C 1
ATOM 763 O O . LEU A 1 96 ? 15.469 -4.887 -14.773 1 96.88 96 LEU A O 1
ATOM 767 N N . ASP A 1 97 ? 15.102 -3.807 -16.703 1 95.44 97 ASP A N 1
ATOM 768 C CA . ASP A 1 97 ? 16.531 -3.564 -16.875 1 95.44 97 ASP A CA 1
ATOM 769 C C . ASP A 1 97 ? 17.062 -2.656 -15.773 1 95.44 97 ASP A C 1
ATOM 771 O O . ASP A 1 97 ? 18.141 -2.912 -15.211 1 95.44 97 ASP A O 1
ATOM 775 N N . ASP A 1 98 ? 16.312 -1.693 -15.539 1 95.88 98 ASP A N 1
ATOM 776 C CA . ASP A 1 98 ? 16.688 -0.781 -14.461 1 95.88 98 ASP A CA 1
ATOM 777 C C . ASP A 1 98 ? 16.703 -1.493 -13.109 1 95.88 98 ASP A C 1
ATOM 779 O O . ASP A 1 98 ? 17.578 -1.249 -12.281 1 95.88 98 ASP A O 1
ATOM 783 N N . ALA A 1 99 ? 15.742 -2.307 -12.852 1 97.06 99 ALA A N 1
ATOM 784 C CA . ALA A 1 99 ? 15.664 -3.074 -11.609 1 97.06 99 ALA A CA 1
ATOM 785 C C . ALA A 1 99 ? 16.875 -3.994 -11.453 1 97.06 99 ALA A C 1
ATOM 787 O O . ALA A 1 99 ? 17.453 -4.094 -10.367 1 97.06 99 ALA A O 1
ATOM 788 N N . ARG A 1 100 ? 17.234 -4.609 -12.5 1 96.19 100 ARG A N 1
ATOM 789 C CA . ARG A 1 100 ? 18.375 -5.504 -12.484 1 96.19 100 ARG A CA 1
ATOM 790 C C . ARG A 1 100 ? 19.672 -4.738 -12.203 1 96.19 100 ARG A C 1
ATOM 792 O O . ARG A 1 100 ? 20.547 -5.234 -11.5 1 96.19 100 ARG A O 1
ATOM 799 N N . MET A 1 101 ? 19.734 -3.588 -12.859 1 95.56 101 MET A N 1
ATOM 800 C CA . MET A 1 101 ? 20.906 -2.752 -12.609 1 95.56 101 MET A CA 1
ATOM 801 C C . MET A 1 101 ? 21 -2.389 -11.133 1 95.56 101 MET A C 1
ATOM 803 O O . MET A 1 101 ? 22.094 -2.365 -10.57 1 95.56 101 MET A O 1
ATOM 807 N N . MET A 1 102 ? 19.922 -2.107 -10.531 1 95.44 102 MET A N 1
ATOM 808 C CA . MET A 1 102 ? 19.922 -1.766 -9.117 1 95.44 102 MET A CA 1
ATOM 809 C C . MET A 1 102 ? 20.312 -2.969 -8.266 1 95.44 102 MET A C 1
ATOM 811 O O . MET A 1 102 ? 20.984 -2.82 -7.242 1 95.44 102 MET A O 1
ATOM 815 N N . LEU A 1 103 ? 19.844 -4.145 -8.633 1 95.69 103 LEU A N 1
ATOM 816 C CA . LEU A 1 103 ? 20.266 -5.363 -7.953 1 95.69 103 LEU A CA 1
ATOM 817 C C . LEU A 1 103 ? 21.781 -5.531 -8.016 1 95.69 103 LEU A C 1
ATOM 819 O O . LEU A 1 103 ? 22.406 -5.855 -7.012 1 95.69 103 LEU A O 1
ATOM 823 N N . ASN A 1 104 ? 22.297 -5.266 -9.211 1 94.44 104 ASN A N 1
ATOM 824 C CA . ASN A 1 104 ? 23.734 -5.367 -9.375 1 94.44 104 ASN A CA 1
ATOM 825 C C . ASN A 1 104 ? 24.484 -4.359 -8.5 1 94.44 104 ASN A C 1
ATOM 827 O O . ASN A 1 104 ? 25.562 -4.648 -7.996 1 94.44 104 ASN A O 1
ATOM 831 N N . GLU A 1 105 ? 23.891 -3.234 -8.328 1 93.12 105 GLU A N 1
ATOM 832 C CA . GLU A 1 105 ? 24.484 -2.234 -7.441 1 93.12 105 GLU A CA 1
ATOM 833 C C . GLU A 1 105 ? 24.516 -2.73 -5.996 1 93.12 105 GLU A C 1
ATOM 835 O O . GLU A 1 105 ? 25.5 -2.525 -5.293 1 93.12 105 GLU A O 1
ATOM 840 N N . ILE A 1 106 ? 23.5 -3.318 -5.562 1 93.81 106 ILE A N 1
ATOM 841 C CA . ILE A 1 106 ? 23.422 -3.871 -4.215 1 93.81 106 ILE A CA 1
ATOM 842 C C . ILE A 1 106 ? 24.531 -4.918 -4.023 1 93.81 106 ILE A C 1
ATOM 844 O O . ILE A 1 106 ? 25.281 -4.867 -3.049 1 93.81 106 ILE A O 1
ATOM 848 N N . LEU A 1 107 ? 24.594 -5.789 -4.961 1 91.81 107 LEU A N 1
ATOM 849 C CA . LEU A 1 107 ? 25.578 -6.863 -4.895 1 91.81 107 LEU A CA 1
ATOM 850 C C . LEU A 1 107 ? 27 -6.305 -4.938 1 91.81 107 LEU A C 1
ATOM 852 O O . LEU A 1 107 ? 27.891 -6.789 -4.234 1 91.81 107 LEU A O 1
ATOM 856 N N . GLY A 1 108 ? 27.125 -5.324 -5.754 1 92.38 108 GLY A N 1
ATOM 857 C CA . GLY A 1 108 ? 28.438 -4.695 -5.867 1 92.38 108 GLY A CA 1
ATOM 858 C C . GLY A 1 108 ? 28.906 -4.051 -4.578 1 92.38 108 GLY A C 1
ATOM 859 O O . GLY A 1 108 ? 30.109 -3.961 -4.324 1 92.38 108 GLY A O 1
ATOM 860 N N . LYS A 1 109 ? 28.047 -3.619 -3.719 1 91.25 109 LYS A N 1
ATOM 861 C CA . LYS A 1 109 ? 28.375 -2.988 -2.443 1 91.25 109 LYS A CA 1
ATOM 862 C C . LYS A 1 109 ? 28.578 -4.031 -1.35 1 91.25 109 LYS A C 1
ATOM 864 O O . LYS A 1 109 ? 28.812 -3.686 -0.191 1 91.25 109 LYS A O 1
ATOM 869 N N . GLY A 1 110 ? 28.391 -5.332 -1.751 1 88.94 110 GLY A N 1
ATOM 870 C CA . GLY A 1 110 ? 28.594 -6.422 -0.807 1 88.94 110 GLY A CA 1
ATOM 871 C C . GLY A 1 110 ? 27.375 -6.695 0.056 1 88.94 110 GLY A C 1
ATOM 872 O O . GLY A 1 110 ? 27.469 -7.391 1.068 1 88.94 110 GLY A O 1
ATOM 873 N N . LEU A 1 111 ? 26.312 -6.055 -0.318 1 90.06 111 LEU A N 1
ATOM 874 C CA . LEU A 1 111 ? 25.078 -6.305 0.405 1 90.06 111 LEU A CA 1
ATOM 875 C C . LEU A 1 111 ? 24.375 -7.559 -0.121 1 90.06 111 LEU A C 1
ATOM 877 O O . LEU A 1 111 ? 24.562 -7.934 -1.281 1 90.06 111 LEU A O 1
ATOM 881 N N . ILE A 1 112 ? 23.672 -8.219 0.716 1 91.06 112 ILE A N 1
ATOM 882 C CA . ILE A 1 112 ? 22.938 -9.414 0.324 1 91.06 112 ILE A CA 1
ATOM 883 C C . ILE A 1 112 ? 21.453 -9.078 0.14 1 91.06 112 ILE A C 1
ATOM 885 O O . ILE A 1 112 ? 20.75 -8.805 1.112 1 91.06 112 ILE A O 1
ATOM 889 N N . PRO A 1 113 ? 21.031 -9.172 -1.054 1 93.31 113 PRO A N 1
ATOM 890 C CA . PRO A 1 113 ? 19.594 -8.93 -1.275 1 93.31 113 PRO A CA 1
ATOM 891 C C . PRO A 1 113 ? 18.703 -9.961 -0.592 1 93.31 113 PRO A C 1
ATOM 893 O O . PRO A 1 113 ? 19.094 -11.125 -0.466 1 93.31 113 PRO A O 1
ATOM 896 N N . ASP A 1 114 ? 17.562 -9.477 -0.141 1 92.75 114 ASP A N 1
ATOM 897 C CA . ASP A 1 114 ? 16.641 -10.406 0.521 1 92.75 114 ASP A CA 1
ATOM 898 C C . ASP A 1 114 ? 15.648 -11 -0.472 1 92.75 114 ASP A C 1
ATOM 900 O O . ASP A 1 114 ? 15.711 -10.703 -1.667 1 92.75 114 ASP A O 1
ATOM 904 N N . ALA A 1 115 ? 14.812 -11.875 0.076 1 93.31 115 ALA A N 1
ATOM 905 C CA . ALA A 1 115 ? 13.867 -12.594 -0.771 1 93.31 115 ALA A CA 1
ATOM 906 C C . ALA A 1 115 ? 12.867 -11.641 -1.413 1 93.31 115 ALA A C 1
ATOM 908 O O . ALA A 1 115 ? 12.383 -11.891 -2.521 1 93.31 115 ALA A O 1
ATOM 909 N N . VAL A 1 116 ? 12.594 -10.57 -0.728 1 93.38 116 VAL A N 1
ATOM 910 C CA . VAL A 1 116 ? 11.617 -9.609 -1.221 1 93.38 116 VAL A CA 1
ATOM 911 C C . VAL A 1 116 ? 12.102 -9 -2.535 1 93.38 116 VAL A C 1
ATOM 913 O O . VAL A 1 116 ? 11.336 -8.891 -3.496 1 93.38 116 VAL A O 1
ATOM 916 N N . ILE A 1 117 ? 13.336 -8.703 -2.574 1 95.19 117 ILE A N 1
ATOM 917 C CA . ILE A 1 117 ? 13.93 -8.102 -3.766 1 95.19 117 ILE A CA 1
ATOM 918 C C . ILE A 1 117 ? 13.938 -9.125 -4.902 1 95.19 117 ILE A C 1
ATOM 920 O O . ILE A 1 117 ? 13.5 -8.82 -6.016 1 95.19 117 ILE A O 1
ATOM 924 N N . TYR A 1 118 ? 14.406 -10.281 -4.602 1 95.62 118 TYR A N 1
ATOM 925 C CA . TYR A 1 118 ? 14.484 -11.32 -5.621 1 95.62 118 TYR A CA 1
ATOM 926 C C . TYR A 1 118 ? 13.102 -11.688 -6.141 1 95.62 118 TYR A C 1
ATOM 928 O O . TYR A 1 118 ? 12.898 -11.836 -7.348 1 95.62 118 TYR A O 1
ATOM 936 N N . ASN A 1 119 ? 12.164 -11.812 -5.27 1 94.5 119 ASN A N 1
ATOM 937 C CA . ASN A 1 119 ? 10.812 -12.172 -5.68 1 94.5 119 ASN A CA 1
ATOM 938 C C . ASN A 1 119 ? 10.188 -11.094 -6.562 1 94.5 119 ASN A C 1
ATOM 940 O O . ASN A 1 119 ? 9.445 -11.406 -7.496 1 94.5 119 ASN A O 1
ATOM 944 N N . ALA A 1 120 ? 10.453 -9.883 -6.215 1 95.06 120 ALA A N 1
ATOM 945 C CA . ALA A 1 120 ? 9.961 -8.805 -7.066 1 95.06 120 ALA A CA 1
ATOM 946 C C . ALA A 1 120 ? 10.508 -8.922 -8.484 1 95.06 120 ALA A C 1
ATOM 948 O O . ALA A 1 120 ? 9.773 -8.781 -9.461 1 95.06 120 ALA A O 1
ATOM 949 N N . LEU A 1 121 ? 11.789 -9.203 -8.633 1 96.56 121 LEU A N 1
ATOM 950 C CA . LEU A 1 121 ? 12.438 -9.352 -9.938 1 96.56 121 LEU A CA 1
ATOM 951 C C . LEU A 1 121 ? 11.883 -10.57 -10.68 1 96.56 121 LEU A C 1
ATOM 953 O O . LEU A 1 121 ? 11.547 -10.477 -11.859 1 96.56 121 LEU A O 1
ATOM 957 N N . ILE A 1 122 ? 11.781 -11.648 -9.992 1 95.81 122 ILE A N 1
ATOM 958 C CA . ILE A 1 122 ? 11.281 -12.891 -10.578 1 95.81 122 ILE A CA 1
ATOM 959 C C . ILE A 1 122 ? 9.867 -12.672 -11.109 1 95.81 122 ILE A C 1
ATOM 961 O O . ILE A 1 122 ? 9.562 -13.016 -12.258 1 95.81 122 ILE A O 1
ATOM 965 N N . ASN A 1 123 ? 9.039 -12.102 -10.305 1 93.19 123 ASN A N 1
ATOM 966 C CA . ASN A 1 123 ? 7.672 -11.82 -10.734 1 93.19 123 ASN A CA 1
ATOM 967 C C . ASN A 1 123 ? 7.645 -10.867 -11.93 1 93.19 123 ASN A C 1
ATOM 969 O O . ASN A 1 123 ? 6.867 -11.062 -12.867 1 93.19 123 ASN A O 1
ATOM 973 N N . GLY A 1 124 ? 8.445 -9.914 -11.859 1 93.88 124 GLY A N 1
ATOM 974 C CA . GLY A 1 124 ? 8.531 -8.977 -12.977 1 93.88 124 GLY A CA 1
ATOM 975 C C . GLY A 1 124 ? 8.914 -9.641 -14.281 1 93.88 124 GLY A C 1
ATOM 976 O O . GLY A 1 124 ? 8.242 -9.453 -15.305 1 93.88 124 GLY A O 1
ATOM 977 N N . TYR A 1 125 ? 9.906 -10.422 -14.289 1 95.44 125 TYR A N 1
ATOM 978 C CA . TYR A 1 125 ? 10.398 -11.078 -15.5 1 95.44 125 TYR A CA 1
ATOM 979 C C . TYR A 1 125 ? 9.406 -12.125 -15.992 1 95.44 125 TYR A C 1
ATOM 981 O O . TYR A 1 125 ? 9.18 -12.258 -17.203 1 95.44 125 TYR A O 1
ATOM 989 N N . CYS A 1 126 ? 8.812 -12.844 -15.117 1 92.44 126 CYS A N 1
ATOM 990 C CA . CYS A 1 126 ? 7.84 -13.859 -15.508 1 92.44 126 CYS A CA 1
ATOM 991 C C . CYS A 1 126 ? 6.609 -13.219 -16.141 1 92.44 126 CYS A C 1
ATOM 993 O O . CYS A 1 126 ? 6.078 -13.727 -17.125 1 92.44 126 CYS A O 1
ATOM 995 N N . ASN A 1 127 ? 6.207 -12.125 -15.578 1 88.62 127 ASN A N 1
ATOM 996 C CA . ASN A 1 127 ? 5.059 -11.414 -16.141 1 88.62 127 ASN A CA 1
ATOM 997 C C . ASN A 1 127 ? 5.375 -10.828 -17.516 1 88.62 127 ASN A C 1
ATOM 999 O O . ASN A 1 127 ? 4.469 -10.602 -18.312 1 88.62 127 ASN A O 1
ATOM 1003 N N . ASP A 1 128 ? 6.633 -10.641 -17.75 1 91.88 128 ASP A N 1
ATOM 1004 C CA . ASP A 1 128 ? 7.047 -10.086 -19.031 1 91.88 128 ASP A CA 1
ATOM 1005 C C . ASP A 1 128 ? 7.383 -11.195 -20.031 1 91.88 128 ASP A C 1
ATOM 1007 O O . ASP A 1 128 ? 7.883 -10.922 -21.125 1 91.88 128 ASP A O 1
ATOM 1011 N N . GLY A 1 129 ? 7.234 -12.43 -19.609 1 90.62 129 GLY A N 1
ATOM 1012 C CA . GLY A 1 129 ? 7.496 -13.555 -20.5 1 90.62 129 GLY A CA 1
ATOM 1013 C C . GLY A 1 129 ? 8.969 -13.914 -20.578 1 90.62 129 GLY A C 1
ATOM 1014 O O . GLY A 1 129 ? 9.391 -14.602 -21.516 1 90.62 129 GLY A O 1
ATOM 1015 N N . LYS A 1 130 ? 9.711 -13.359 -19.766 1 94.81 130 LYS A N 1
ATOM 1016 C CA . LYS A 1 130 ? 11.141 -13.648 -19.734 1 94.81 130 LYS A CA 1
ATOM 1017 C C . LYS A 1 130 ? 11.477 -14.609 -18.609 1 94.81 130 LYS A C 1
ATOM 1019 O O . LYS A 1 130 ? 12.312 -14.305 -17.75 1 94.81 130 LYS A O 1
ATOM 1024 N N . THR A 1 131 ? 11 -15.805 -18.641 1 95.44 131 THR A N 1
ATOM 1025 C CA . THR A 1 131 ? 11.086 -16.797 -17.578 1 95.44 131 THR A CA 1
ATOM 1026 C C . THR A 1 131 ? 12.508 -17.328 -17.438 1 95.44 131 THR A C 1
ATOM 1028 O O . THR A 1 131 ? 12.961 -17.656 -16.344 1 95.44 131 THR A O 1
ATOM 1031 N N . ASP A 1 132 ? 13.172 -17.328 -18.578 1 93.69 132 ASP A N 1
ATOM 1032 C CA . ASP A 1 132 ? 14.547 -17.797 -18.547 1 93.69 132 ASP A CA 1
ATOM 1033 C C . ASP A 1 132 ? 15.422 -16.891 -17.688 1 93.69 132 ASP A C 1
ATOM 1035 O O . ASP A 1 132 ? 16.266 -17.375 -16.922 1 93.69 132 ASP A O 1
ATOM 1039 N N . VAL A 1 133 ? 15.18 -15.672 -17.859 1 94.94 133 VAL A N 1
ATOM 1040 C CA . VAL A 1 133 ? 15.922 -14.719 -17.047 1 94.94 133 VAL A CA 1
ATOM 1041 C C . VAL A 1 133 ? 15.531 -14.875 -15.578 1 94.94 133 VAL A C 1
ATOM 1043 O O . VAL A 1 133 ? 16.391 -14.805 -14.695 1 94.94 133 VAL A O 1
ATOM 1046 N N . ALA A 1 134 ? 14.258 -15.031 -15.273 1 95.56 134 ALA A N 1
ATOM 1047 C CA . ALA A 1 134 ? 13.773 -15.258 -13.914 1 95.56 134 ALA A CA 1
ATOM 1048 C C . ALA A 1 134 ? 14.445 -16.469 -13.281 1 95.56 134 ALA A C 1
ATOM 1050 O O . ALA A 1 134 ? 14.812 -16.438 -12.102 1 95.56 134 ALA A O 1
ATOM 1051 N N . PHE A 1 135 ? 14.602 -17.406 -14.094 1 94.12 135 PHE A N 1
ATOM 1052 C CA . PHE A 1 135 ? 15.266 -18.625 -13.633 1 94.12 135 PHE A CA 1
ATOM 1053 C C . PHE A 1 135 ? 16.719 -18.344 -13.258 1 94.12 135 PHE A C 1
ATOM 1055 O O . PHE A 1 135 ? 17.203 -18.859 -12.25 1 94.12 135 PHE A O 1
ATOM 1062 N N . GLN A 1 136 ? 17.359 -17.625 -14.078 1 93.75 136 GLN A N 1
ATOM 1063 C CA . GLN A 1 136 ? 18.734 -17.25 -13.797 1 93.75 136 GLN A CA 1
ATOM 1064 C C . GLN A 1 136 ? 18.844 -16.453 -12.5 1 93.75 136 GLN A C 1
ATOM 1066 O O . GLN A 1 136 ? 19.781 -16.625 -11.727 1 93.75 136 GLN A O 1
ATOM 1071 N N . ILE A 1 137 ? 17.922 -15.625 -12.305 1 95.5 137 ILE A N 1
ATOM 1072 C CA . ILE A 1 137 ? 17.891 -14.805 -11.094 1 95.5 137 ILE A CA 1
ATOM 1073 C C . ILE A 1 137 ? 17.719 -15.703 -9.867 1 95.5 137 ILE A C 1
ATOM 1075 O O . ILE A 1 137 ? 18.375 -15.508 -8.852 1 95.5 137 ILE A O 1
ATOM 1079 N N . MET A 1 138 ? 16.859 -16.641 -9.945 1 95.31 138 MET A N 1
ATOM 1080 C CA . MET A 1 138 ? 16.656 -17.578 -8.852 1 95.31 138 MET A CA 1
ATOM 1081 C C . MET A 1 138 ? 17.938 -18.328 -8.539 1 95.31 138 MET A C 1
ATOM 1083 O O . MET A 1 138 ? 18.281 -18.531 -7.375 1 95.31 138 MET A O 1
ATOM 1087 N N . ASP A 1 139 ? 18.609 -18.656 -9.594 1 92.38 139 ASP A N 1
ATOM 1088 C CA . ASP A 1 139 ? 19.875 -19.375 -9.422 1 92.38 139 ASP A CA 1
ATOM 1089 C C . ASP A 1 139 ? 20.906 -18.5 -8.727 1 92.38 139 ASP A C 1
ATOM 1091 O O . ASP A 1 139 ? 21.672 -18.969 -7.879 1 92.38 139 ASP A O 1
ATOM 1095 N N . SER A 1 140 ? 20.906 -17.266 -9.086 1 91.94 140 SER A N 1
ATOM 1096 C CA . SER A 1 140 ? 21.844 -16.328 -8.477 1 91.94 140 SER A CA 1
ATOM 1097 C C . SER A 1 140 ? 21.5 -16.078 -7.012 1 91.94 140 SER A C 1
ATOM 1099 O O . SER A 1 140 ? 22.375 -15.781 -6.203 1 91.94 140 SER A O 1
ATOM 1101 N N . MET A 1 141 ? 20.203 -16.141 -6.715 1 93.56 141 MET A N 1
ATOM 1102 C CA . MET A 1 141 ? 19.734 -15.969 -5.344 1 93.56 141 MET A CA 1
ATOM 1103 C C . MET A 1 141 ? 20.391 -16.969 -4.41 1 93.56 141 MET A C 1
ATOM 1105 O O . MET A 1 141 ? 20.906 -16.594 -3.35 1 93.56 141 MET A O 1
ATOM 1109 N N . ALA A 1 142 ? 20.453 -18.188 -4.812 1 85.81 142 ALA A N 1
ATOM 1110 C CA . ALA A 1 142 ? 21.047 -19.25 -4.023 1 85.81 142 ALA A CA 1
ATOM 1111 C C . ALA A 1 142 ? 22.547 -19.047 -3.846 1 85.81 142 ALA A C 1
ATOM 1113 O O . ALA A 1 142 ? 23.094 -19.312 -2.768 1 85.81 142 ALA A O 1
ATOM 1114 N N . SER A 1 143 ? 23.156 -18.484 -4.852 1 86.81 143 SER A N 1
ATOM 1115 C CA . SER A 1 143 ? 24.609 -18.297 -4.832 1 86.81 143 SER A CA 1
ATOM 1116 C C . SER A 1 143 ? 24.984 -17.078 -3.994 1 86.81 143 SER A C 1
ATOM 1118 O O . SER A 1 143 ? 26.109 -17 -3.479 1 86.81 143 SER A O 1
ATOM 1120 N N . SER A 1 144 ? 24.094 -16.172 -3.799 1 88.06 144 SER A N 1
ATOM 1121 C CA . SER A 1 144 ? 24.391 -14.93 -3.08 1 88.06 144 SER A CA 1
ATOM 1122 C C . SER A 1 144 ? 24.094 -15.07 -1.593 1 88.06 144 SER A C 1
ATOM 1124 O O . SER A 1 144 ? 24.234 -14.117 -0.831 1 88.06 144 SER A O 1
ATOM 1126 N N . GLY A 1 145 ? 23.641 -16.25 -1.229 1 87.25 145 GLY A N 1
ATOM 1127 C CA . GLY A 1 145 ? 23.406 -16.5 0.186 1 87.25 145 GLY A CA 1
ATOM 1128 C C . GLY A 1 145 ? 21.953 -16.391 0.59 1 87.25 145 GLY A C 1
ATOM 1129 O O . GLY A 1 145 ? 21.625 -16.484 1.773 1 87.25 145 GLY A O 1
ATOM 1130 N N . CYS A 1 146 ? 21.078 -16.047 -0.28 1 91.31 146 CYS A N 1
ATOM 1131 C CA . CYS A 1 146 ? 19.641 -16 -0.013 1 91.31 146 CYS A CA 1
ATOM 1132 C C . CYS A 1 146 ? 18.938 -17.234 -0.575 1 91.31 146 CYS A C 1
ATOM 1134 O O . CYS A 1 146 ? 19 -17.484 -1.779 1 91.31 146 CYS A O 1
ATOM 1136 N N . LYS A 1 147 ? 18.312 -17.969 0.247 1 91.44 147 LYS A N 1
ATOM 1137 C CA . LYS A 1 147 ? 17.641 -19.188 -0.186 1 91.44 147 LYS A CA 1
ATOM 1138 C C . LYS A 1 147 ? 16.234 -18.891 -0.718 1 91.44 147 LYS A C 1
ATOM 1140 O O . LYS A 1 147 ? 15.469 -18.172 -0.086 1 91.44 147 LYS A O 1
ATOM 1145 N N . PRO A 1 148 ? 15.992 -19.469 -1.856 1 94 148 PRO A N 1
ATOM 1146 C CA . PRO A 1 148 ? 14.633 -19.297 -2.385 1 94 148 PRO A CA 1
ATOM 1147 C C . PRO A 1 148 ? 13.57 -19.922 -1.48 1 94 148 PRO A C 1
ATOM 1149 O O . PRO A 1 148 ? 13.812 -20.953 -0.849 1 94 148 PRO A O 1
ATOM 1152 N N . ASP A 1 149 ? 12.453 -19.25 -1.368 1 93.56 149 ASP A N 1
ATOM 1153 C CA . ASP A 1 149 ? 11.336 -19.766 -0.587 1 93.56 149 ASP A CA 1
ATOM 1154 C C . ASP A 1 149 ? 10.203 -20.234 -1.496 1 93.56 149 ASP A C 1
ATOM 1156 O O . ASP A 1 149 ? 10.367 -20.312 -2.715 1 93.56 149 ASP A O 1
ATOM 1160 N N . THR A 1 150 ? 9.125 -20.688 -0.88 1 94.5 150 THR A N 1
ATOM 1161 C CA . THR A 1 150 ? 8 -21.234 -1.63 1 94.5 150 THR A CA 1
ATOM 1162 C C . THR A 1 150 ? 7.461 -20.203 -2.619 1 94.5 150 THR A C 1
ATOM 1164 O O . THR A 1 150 ? 7.105 -20.562 -3.748 1 94.5 150 THR A O 1
ATOM 1167 N N . ARG A 1 151 ? 7.426 -18.984 -2.213 1 93.38 151 ARG A N 1
ATOM 1168 C CA . ARG A 1 151 ? 6.949 -17.922 -3.09 1 93.38 151 ARG A CA 1
ATOM 1169 C C . ARG A 1 151 ? 7.863 -17.75 -4.301 1 93.38 151 ARG A C 1
ATOM 1171 O O . ARG A 1 151 ? 7.391 -17.484 -5.406 1 93.38 151 ARG A O 1
ATOM 1178 N N . THR A 1 152 ? 9.133 -17.875 -4.02 1 95.25 152 THR A N 1
ATOM 1179 C CA . THR A 1 152 ? 10.109 -17.812 -5.098 1 95.25 152 THR A CA 1
ATOM 1180 C C . THR A 1 152 ? 9.859 -18.906 -6.125 1 95.25 152 THR A C 1
ATOM 1182 O O . THR A 1 152 ? 9.805 -18.641 -7.328 1 95.25 152 THR A O 1
ATOM 1185 N N . TYR A 1 153 ? 9.711 -20.078 -5.625 1 95.94 153 TYR A N 1
ATOM 1186 C CA . TYR A 1 153 ? 9.461 -21.219 -6.5 1 95.94 153 TYR A CA 1
ATOM 1187 C C . TYR A 1 153 ? 8.148 -21.031 -7.266 1 95.94 153 TYR A C 1
ATOM 1189 O O . TYR A 1 153 ? 8.094 -21.266 -8.477 1 95.94 153 TYR A O 1
ATOM 1197 N N . ASN A 1 154 ? 7.117 -20.641 -6.605 1 94.69 154 ASN A N 1
ATOM 1198 C CA . ASN A 1 154 ? 5.82 -20.422 -7.242 1 94.69 154 ASN A CA 1
ATOM 1199 C C . ASN A 1 154 ? 5.918 -19.422 -8.383 1 94.69 154 ASN A C 1
ATOM 1201 O O . ASN A 1 154 ? 5.273 -19.578 -9.422 1 94.69 154 ASN A O 1
ATOM 1205 N N . GLY A 1 155 ? 6.688 -18.406 -8.133 1 94.62 155 GLY A N 1
ATOM 1206 C CA . GLY A 1 155 ? 6.863 -17.422 -9.172 1 94.62 155 GLY A CA 1
ATOM 1207 C C . GLY A 1 155 ? 7.461 -17.984 -10.445 1 94.62 155 GLY A C 1
ATOM 1208 O O . GLY A 1 155 ? 6.949 -17.734 -11.547 1 94.62 155 GLY A O 1
ATOM 1209 N N . VAL A 1 156 ? 8.484 -18.734 -10.32 1 96.25 156 VAL A N 1
ATOM 1210 C CA . VAL A 1 156 ? 9.164 -19.312 -11.477 1 96.25 156 VAL A CA 1
ATOM 1211 C C . VAL A 1 156 ? 8.297 -20.391 -12.109 1 96.25 156 VAL A C 1
ATOM 1213 O O . VAL A 1 156 ? 8.211 -20.484 -13.336 1 96.25 156 VAL A O 1
ATOM 1216 N N . ILE A 1 157 ? 7.648 -21.203 -11.312 1 96.19 157 ILE A N 1
ATOM 1217 C CA . ILE A 1 157 ? 6.754 -22.25 -11.805 1 96.19 157 ILE A CA 1
ATOM 1218 C C . ILE A 1 157 ? 5.641 -21.625 -12.641 1 96.19 157 ILE A C 1
ATOM 1220 O O . ILE A 1 157 ? 5.305 -22.125 -13.719 1 96.19 157 ILE A O 1
ATOM 1224 N N . PHE A 1 158 ? 5.156 -20.609 -12.156 1 93.56 158 PHE A N 1
ATOM 1225 C CA . PHE A 1 158 ? 4.133 -19.891 -12.906 1 93.56 158 PHE A CA 1
ATOM 1226 C C . PHE A 1 158 ? 4.652 -19.469 -14.273 1 93.56 158 PHE A C 1
ATOM 1228 O O . PHE A 1 158 ? 3.986 -19.688 -15.289 1 93.56 158 PHE A O 1
ATOM 1235 N N . GLY A 1 159 ? 5.785 -18.828 -14.234 1 93.75 159 GLY A N 1
ATOM 1236 C CA . GLY A 1 159 ? 6.367 -18.406 -15.5 1 93.75 159 GLY A CA 1
ATOM 1237 C C . GLY A 1 159 ? 6.582 -19.547 -16.469 1 93.75 159 GLY A C 1
ATOM 1238 O O . GLY A 1 159 ? 6.254 -19.438 -17.656 1 93.75 159 GLY A O 1
ATOM 1239 N N . LEU A 1 160 ? 7.039 -20.609 -16 1 96.06 160 LEU A N 1
ATOM 1240 C CA . LEU A 1 160 ? 7.328 -21.766 -16.844 1 96.06 160 LEU A CA 1
ATOM 1241 C C . LEU A 1 160 ? 6.043 -22.375 -17.391 1 96.06 160 LEU A C 1
ATOM 1243 O O . LEU A 1 160 ? 5.98 -22.734 -18.562 1 96.06 160 LEU A O 1
ATOM 1247 N N . CYS A 1 161 ? 5.039 -22.453 -16.609 1 92.19 161 CYS A N 1
ATOM 1248 C CA . CYS A 1 161 ? 3.764 -23.016 -17.047 1 92.19 161 CYS A CA 1
ATOM 1249 C C . CYS A 1 161 ? 3.102 -22.094 -18.078 1 92.19 161 CYS A C 1
ATOM 1251 O O . CYS A 1 161 ? 2.461 -22.578 -19.016 1 92.19 161 CYS A O 1
ATOM 1253 N N . THR A 1 162 ? 3.271 -20.844 -17.875 1 90.62 162 THR A N 1
ATOM 1254 C CA . THR A 1 162 ? 2.701 -19.875 -18.812 1 90.62 162 THR A CA 1
ATOM 1255 C C . THR A 1 162 ? 3.381 -19.984 -20.172 1 90.62 162 THR A C 1
ATOM 1257 O O . THR A 1 162 ? 2.738 -19.797 -21.203 1 90.62 162 THR A O 1
ATOM 1260 N N . GLU A 1 163 ? 4.648 -20.328 -20.188 1 92.94 163 GLU A N 1
ATOM 1261 C CA . GLU A 1 163 ? 5.41 -20.438 -21.422 1 92.94 163 GLU A CA 1
ATOM 1262 C C . GLU A 1 163 ? 5.363 -21.859 -21.969 1 92.94 163 GLU A C 1
ATOM 1264 O O . GLU A 1 163 ? 6.094 -22.203 -22.906 1 92.94 163 GLU A O 1
ATOM 1269 N N . LYS A 1 164 ? 4.527 -22.719 -21.406 1 91.19 164 LYS A N 1
ATOM 1270 C CA . LYS A 1 164 ? 4.324 -24.094 -21.828 1 91.19 164 LYS A CA 1
ATOM 1271 C C . LYS A 1 164 ? 5.609 -24.906 -21.703 1 91.19 164 LYS A C 1
ATOM 1273 O O . LYS A 1 164 ? 5.988 -25.641 -22.625 1 91.19 164 LYS A O 1
ATOM 1278 N N . LYS A 1 165 ? 6.312 -24.562 -20.75 1 94.56 165 LYS A N 1
ATOM 1279 C CA . LYS A 1 165 ? 7.5 -25.328 -20.359 1 94.56 165 LYS A CA 1
ATOM 1280 C C . LYS A 1 165 ? 7.254 -26.125 -19.078 1 94.56 165 LYS A C 1
ATOM 1282 O O . LYS A 1 165 ? 8.031 -26.016 -18.125 1 94.56 165 LYS A O 1
ATOM 1287 N N . VAL A 1 166 ? 6.273 -27.031 -19.094 1 94.81 166 VAL A N 1
ATOM 1288 C CA . VAL A 1 166 ? 5.793 -27.703 -17.906 1 94.81 166 VAL A CA 1
ATOM 1289 C C . VAL A 1 166 ? 6.844 -28.703 -17.422 1 94.81 166 VAL A C 1
ATOM 1291 O O . VAL A 1 166 ? 6.98 -28.938 -16.219 1 94.81 166 VAL A O 1
ATOM 1294 N N . HIS A 1 167 ? 7.551 -29.234 -18.406 1 95.5 167 HIS A N 1
ATOM 1295 C CA . HIS A 1 167 ? 8.586 -30.188 -18.016 1 95.5 167 HIS A CA 1
ATOM 1296 C C . HIS A 1 167 ? 9.633 -29.531 -17.125 1 95.5 167 HIS A C 1
ATOM 1298 O O . HIS A 1 167 ? 10.109 -30.141 -16.156 1 95.5 167 HIS A O 1
ATOM 1304 N N . LYS A 1 168 ? 9.992 -28.328 -17.422 1 95.75 168 LYS A N 1
ATOM 1305 C CA . LYS A 1 168 ? 10.922 -27.578 -16.578 1 95.75 168 LYS A CA 1
ATOM 1306 C C . LYS A 1 168 ? 10.281 -27.219 -15.234 1 95.75 168 LYS A C 1
ATOM 1308 O O . LYS A 1 168 ? 10.961 -27.203 -14.203 1 95.75 168 LYS A O 1
ATOM 1313 N N . ALA A 1 169 ? 9.008 -26.906 -15.25 1 96.69 169 ALA A N 1
ATOM 1314 C CA . ALA A 1 169 ? 8.281 -26.609 -14.023 1 96.69 169 ALA A CA 1
ATOM 1315 C C . ALA A 1 169 ? 8.281 -27.812 -13.078 1 96.69 169 ALA A C 1
ATOM 1317 O O . ALA A 1 169 ? 8.477 -27.656 -11.875 1 96.69 169 ALA A O 1
ATOM 1318 N N . MET A 1 170 ? 8.117 -28.953 -13.688 1 97 170 MET A N 1
ATOM 1319 C CA . MET A 1 170 ? 8.102 -30.188 -12.898 1 97 170 MET A CA 1
ATOM 1320 C C . MET A 1 170 ? 9.477 -30.469 -12.312 1 97 170 MET A C 1
ATOM 1322 O O . MET A 1 170 ? 9.586 -30.969 -11.195 1 97 170 MET A O 1
ATOM 1326 N N . ALA A 1 171 ? 10.469 -30.188 -13.148 1 96.75 171 ALA A N 1
ATOM 1327 C CA . ALA A 1 171 ? 11.828 -30.344 -12.633 1 96.75 171 ALA A CA 1
ATOM 1328 C C . ALA A 1 171 ? 12.07 -29.422 -11.445 1 96.75 171 ALA A C 1
ATOM 1330 O O . ALA A 1 171 ? 12.703 -29.812 -10.461 1 96.75 171 ALA A O 1
ATOM 1331 N N . LEU A 1 172 ? 11.602 -28.219 -11.492 1 96.38 172 LEU A N 1
ATOM 1332 C CA . LEU A 1 172 ? 11.727 -27.25 -10.406 1 96.38 172 LEU A CA 1
ATOM 1333 C C . LEU A 1 172 ? 10.953 -27.719 -9.18 1 96.38 172 LEU A C 1
ATOM 1335 O O . LEU A 1 172 ? 11.398 -27.531 -8.047 1 96.38 172 LEU A O 1
ATOM 1339 N N . PHE A 1 173 ? 9.797 -28.234 -9.422 1 97.31 173 PHE A N 1
ATOM 1340 C CA . PHE A 1 173 ? 8.977 -28.797 -8.352 1 97.31 173 PHE A CA 1
ATOM 1341 C C . PHE A 1 173 ? 9.742 -29.891 -7.602 1 97.31 173 PHE A C 1
ATOM 1343 O O . PHE A 1 173 ? 9.734 -29.922 -6.367 1 97.31 173 PHE A O 1
ATOM 1350 N N . SER A 1 174 ? 10.375 -30.75 -8.352 1 96.44 174 SER A N 1
ATOM 1351 C CA . SER A 1 174 ? 11.172 -31.812 -7.746 1 96.44 174 SER A CA 1
ATOM 1352 C C . SER A 1 174 ? 12.305 -31.234 -6.898 1 96.44 174 SER A C 1
ATOM 1354 O O . SER A 1 174 ? 12.57 -31.719 -5.801 1 96.44 174 SER A O 1
ATOM 1356 N N . ARG A 1 175 ? 12.938 -30.219 -7.441 1 94.44 175 ARG A N 1
ATOM 1357 C CA . ARG A 1 175 ? 14 -29.547 -6.703 1 94.44 175 ARG A CA 1
ATOM 1358 C C . ARG A 1 175 ? 13.469 -28.953 -5.398 1 94.44 175 ARG A C 1
ATOM 1360 O O . ARG A 1 175 ? 14.156 -28.984 -4.375 1 94.44 175 ARG A O 1
ATOM 1367 N N . MET A 1 176 ? 12.312 -28.344 -5.438 1 95.12 176 MET A N 1
ATOM 1368 C CA . MET A 1 176 ? 11.664 -27.766 -4.262 1 95.12 176 MET A CA 1
ATOM 1369 C C . MET A 1 176 ? 11.492 -28.828 -3.172 1 95.12 176 MET A C 1
ATOM 1371 O O . MET A 1 176 ? 11.781 -28.562 -2.002 1 95.12 176 MET A O 1
ATOM 1375 N N . LEU A 1 177 ? 11.047 -29.969 -3.566 1 94.25 177 LEU A N 1
ATOM 1376 C CA . LEU A 1 177 ? 10.82 -31.062 -2.629 1 94.25 177 LEU A CA 1
ATOM 1377 C C . LEU A 1 177 ? 12.141 -31.562 -2.047 1 94.25 177 LEU A C 1
ATOM 1379 O O . LEU A 1 177 ? 12.211 -31.906 -0.863 1 94.25 177 LEU A O 1
ATOM 1383 N N . GLU A 1 178 ? 13.141 -31.609 -2.865 1 94.25 178 GLU A N 1
ATOM 1384 C CA . GLU A 1 178 ? 14.461 -32.062 -2.434 1 94.25 178 GLU A CA 1
ATOM 1385 C C . GLU A 1 178 ? 15.055 -31.125 -1.384 1 94.25 178 GLU A C 1
ATOM 1387 O O . GLU A 1 178 ? 15.828 -31.562 -0.528 1 94.25 178 GLU A O 1
ATOM 1392 N N . ARG A 1 179 ? 14.758 -29.906 -1.427 1 92.88 179 ARG A N 1
ATOM 1393 C CA . ARG A 1 179 ? 15.281 -28.906 -0.494 1 92.88 179 ARG A CA 1
ATOM 1394 C C . ARG A 1 179 ? 14.398 -28.812 0.75 1 92.88 179 ARG A C 1
ATOM 1396 O O . ARG A 1 179 ? 14.547 -27.875 1.545 1 92.88 179 ARG A O 1
ATOM 1403 N N . ASP A 1 180 ? 13.406 -29.625 0.91 1 91.25 180 ASP A N 1
ATOM 1404 C CA . ASP A 1 180 ? 12.516 -29.75 2.057 1 91.25 180 ASP A CA 1
ATOM 1405 C C . ASP A 1 180 ? 11.602 -28.531 2.18 1 91.25 180 ASP A C 1
ATOM 1407 O O . ASP A 1 180 ? 11.328 -28.078 3.287 1 91.25 180 ASP A O 1
ATOM 1411 N N . LEU A 1 181 ? 11.367 -27.891 1.069 1 93.56 181 LEU A N 1
ATOM 1412 C CA . LEU A 1 181 ? 10.344 -26.844 1.043 1 93.56 181 LEU A CA 1
ATOM 1413 C C . LEU A 1 181 ? 8.961 -27.453 0.836 1 93.56 181 LEU A C 1
ATOM 1415 O O . LEU A 1 181 ? 8.812 -28.422 0.092 1 93.56 181 LEU A O 1
ATOM 1419 N N . LYS A 1 182 ? 7.973 -26.938 1.472 1 90.62 182 LYS A N 1
ATOM 1420 C CA . LYS A 1 182 ? 6.617 -27.469 1.377 1 90.62 182 LYS A CA 1
ATOM 1421 C C . LYS A 1 182 ? 5.801 -26.703 0.333 1 90.62 182 LYS A C 1
ATOM 1423 O O . LYS A 1 182 ? 5.547 -25.516 0.486 1 90.62 182 LYS A O 1
ATOM 1428 N N . PRO A 1 183 ? 5.477 -27.453 -0.693 1 93.25 183 PRO A N 1
ATOM 1429 C CA . PRO A 1 183 ? 4.555 -26.844 -1.655 1 93.25 183 PRO A CA 1
ATOM 1430 C C . PRO A 1 183 ? 3.203 -26.5 -1.038 1 93.25 183 PRO A C 1
ATOM 1432 O O . PRO A 1 183 ? 2.736 -27.203 -0.133 1 93.25 183 PRO A O 1
ATOM 1435 N N . ASN A 1 184 ? 2.643 -25.391 -1.433 1 90.69 184 ASN A N 1
ATOM 1436 C CA . ASN A 1 184 ? 1.306 -25.031 -0.976 1 90.69 184 ASN A CA 1
ATOM 1437 C C . ASN A 1 184 ? 0.27 -25.203 -2.084 1 90.69 184 ASN A C 1
ATOM 1439 O O . ASN A 1 184 ? 0.578 -25.734 -3.152 1 90.69 184 ASN A O 1
ATOM 1443 N N . LEU A 1 185 ? -0.936 -24.844 -1.771 1 88.62 185 LEU A N 1
ATOM 1444 C CA . LEU A 1 185 ? -2.043 -25.047 -2.697 1 88.62 185 LEU A CA 1
ATOM 1445 C C . LEU A 1 185 ? -1.796 -24.312 -4.012 1 88.62 185 LEU A C 1
ATOM 1447 O O . LEU A 1 185 ? -2.18 -24.781 -5.078 1 88.62 185 LEU A O 1
ATOM 1451 N N . VAL A 1 186 ? -1.187 -23.203 -3.924 1 90.88 186 VAL A N 1
ATOM 1452 C CA . VAL A 1 186 ? -0.88 -22.422 -5.125 1 90.88 186 VAL A CA 1
ATOM 1453 C C . VAL A 1 186 ? 0.103 -23.203 -6 1 90.88 186 VAL A C 1
ATOM 1455 O O . VAL A 1 186 ? -0.041 -23.234 -7.227 1 90.88 186 VAL A O 1
ATOM 1458 N N . THR A 1 187 ? 1.039 -23.781 -5.355 1 93.75 187 THR A N 1
ATOM 1459 C CA . THR A 1 187 ? 2.023 -24.578 -6.078 1 93.75 187 THR A CA 1
ATOM 1460 C C . THR A 1 187 ? 1.339 -25.672 -6.898 1 93.75 187 THR A C 1
ATOM 1462 O O . THR A 1 187 ? 1.562 -25.781 -8.109 1 93.75 187 THR A O 1
ATOM 1465 N N . TYR A 1 188 ? 0.543 -26.422 -6.25 1 91.25 188 TYR A N 1
ATOM 1466 C CA . TYR A 1 188 ? -0.149 -27.516 -6.918 1 91.25 188 TYR A CA 1
ATOM 1467 C C . TYR A 1 188 ? -1.072 -27 -8.008 1 91.25 188 TYR A C 1
ATOM 1469 O O . TYR A 1 188 ? -1.15 -27.578 -9.094 1 91.25 188 TYR A O 1
ATOM 1477 N N . HIS A 1 189 ? -1.746 -25.953 -7.75 1 87.88 189 HIS A N 1
ATOM 1478 C CA . HIS A 1 189 ? -2.656 -25.344 -8.719 1 87.88 189 HIS A CA 1
ATOM 1479 C C . HIS A 1 189 ? -1.92 -24.953 -9.992 1 87.88 189 HIS A C 1
ATOM 1481 O O . HIS A 1 189 ? -2.381 -25.25 -11.102 1 87.88 189 HIS A O 1
ATOM 1487 N N . LEU A 1 190 ? -0.806 -24.328 -9.805 1 90 190 LEU A N 1
ATOM 1488 C CA . LEU A 1 190 ? -0.033 -23.875 -10.961 1 90 190 LEU A CA 1
ATOM 1489 C C . LEU A 1 190 ? 0.427 -25.047 -11.805 1 90 190 LEU A C 1
ATOM 1491 O O . LEU A 1 190 ? 0.32 -25.016 -13.031 1 90 190 LEU A O 1
ATOM 1495 N N . LEU A 1 191 ? 0.87 -26.047 -11.156 1 92.88 191 LEU A N 1
ATOM 1496 C CA . LEU A 1 191 ? 1.389 -27.219 -11.852 1 92.88 191 LEU A CA 1
ATOM 1497 C C . LEU A 1 191 ? 0.265 -27.984 -12.547 1 92.88 191 LEU A C 1
ATOM 1499 O O . LEU A 1 191 ? 0.419 -28.406 -13.688 1 92.88 191 LEU A O 1
ATOM 1503 N N . ILE A 1 192 ? -0.794 -28.172 -11.898 1 88.19 192 ILE A N 1
ATOM 1504 C CA . ILE A 1 192 ? -1.926 -28.891 -12.461 1 88.19 192 ILE A CA 1
ATOM 1505 C C . ILE A 1 192 ? -2.469 -28.156 -13.672 1 88.19 192 ILE A C 1
ATOM 1507 O O . ILE A 1 192 ? -2.709 -28.75 -14.727 1 88.19 192 ILE A O 1
ATOM 1511 N N . CYS A 1 193 ? -2.582 -26.891 -13.531 1 85.75 193 CYS A N 1
ATOM 1512 C CA . CYS A 1 193 ? -3.051 -26.078 -14.656 1 85.75 193 CYS A CA 1
ATOM 1513 C C . CYS A 1 193 ? -2.07 -26.141 -15.82 1 85.75 193 CYS A C 1
ATOM 1515 O O . CYS A 1 193 ? -2.48 -26.25 -16.984 1 85.75 193 CYS A O 1
ATOM 1517 N N . GLY A 1 194 ? -0.831 -26.062 -15.492 1 88.31 194 GLY A N 1
ATOM 1518 C CA . GLY A 1 194 ? 0.178 -26.172 -16.531 1 88.31 194 GLY A CA 1
ATOM 1519 C C . GLY A 1 194 ? 0.126 -27.5 -17.266 1 88.31 194 GLY A C 1
ATOM 1520 O O . GLY A 1 194 ? 0.209 -27.531 -18.5 1 88.31 194 GLY A O 1
ATOM 1521 N N . GLN A 1 195 ? -0.04 -28.531 -16.516 1 90.69 195 GLN A N 1
ATOM 1522 C CA . GLN A 1 195 ? -0.134 -29.859 -17.109 1 90.69 195 GLN A CA 1
ATOM 1523 C C . GLN A 1 195 ? -1.372 -29.984 -18 1 90.69 195 GLN A C 1
ATOM 1525 O O . GLN A 1 195 ? -1.305 -30.531 -19.094 1 90.69 195 GLN A O 1
ATOM 1530 N N . CYS A 1 196 ? -2.422 -29.438 -17.547 1 84.38 196 CYS A N 1
ATOM 1531 C CA . CYS A 1 196 ? -3.676 -29.516 -18.281 1 84.38 196 CYS A CA 1
ATOM 1532 C C . CYS A 1 196 ? -3.59 -28.719 -19.578 1 84.38 196 CYS A C 1
ATOM 1534 O O . CYS A 1 196 ? -4.082 -29.156 -20.625 1 84.38 196 CYS A O 1
ATOM 1536 N N . LYS A 1 197 ? -3.029 -27.656 -19.516 1 84.31 197 LYS A N 1
ATOM 1537 C CA . LYS A 1 197 ? -2.893 -26.797 -20.688 1 84.31 197 LYS A CA 1
ATOM 1538 C C . LYS A 1 197 ? -2.07 -27.5 -21.781 1 84.31 197 LYS A C 1
ATOM 1540 O O . LYS A 1 197 ? -2.334 -27.328 -22.969 1 84.31 197 LYS A O 1
ATOM 1545 N N . GLU A 1 198 ? -1.155 -28.297 -21.375 1 87.88 198 GLU A N 1
ATOM 1546 C CA . GLU A 1 198 ? -0.296 -28.969 -22.328 1 87.88 198 GLU A CA 1
ATOM 1547 C C . GLU A 1 198 ? -0.83 -30.359 -22.672 1 87.88 198 GLU A C 1
ATOM 1549 O O . GLU A 1 198 ? -0.207 -31.109 -23.422 1 87.88 198 GLU A O 1
ATOM 1554 N N . GLY A 1 199 ? -1.924 -30.734 -22.062 1 83.44 199 GLY A N 1
ATOM 1555 C CA . GLY A 1 199 ? -2.605 -31.984 -22.406 1 83.44 199 GLY A CA 1
ATOM 1556 C C . GLY A 1 199 ? -2.062 -33.188 -21.656 1 83.44 199 GLY A C 1
ATOM 1557 O O . GLY A 1 199 ? -2.369 -34.312 -22 1 83.44 199 GLY A O 1
ATOM 1558 N N . HIS A 1 200 ? -1.236 -32.906 -20.688 1 88.38 200 HIS A N 1
ATOM 1559 C CA . HIS A 1 200 ? -0.707 -34 -19.891 1 88.38 200 HIS A CA 1
ATOM 1560 C C . HIS A 1 200 ? -1.642 -34.344 -18.719 1 88.38 200 HIS A C 1
ATOM 1562 O O . HIS A 1 200 ? -1.302 -34.125 -17.562 1 88.38 200 HIS A O 1
ATOM 1568 N N . LEU A 1 201 ? -2.699 -34.969 -18.953 1 83.5 201 LEU A N 1
ATOM 1569 C CA . LEU A 1 201 ? -3.785 -35.219 -18 1 83.5 201 LEU A CA 1
ATOM 1570 C C . LEU A 1 201 ? -3.381 -36.219 -16.938 1 83.5 201 LEU A C 1
ATOM 1572 O O . LEU A 1 201 ? -3.748 -36.094 -15.773 1 83.5 201 LEU A O 1
ATOM 1576 N N . ASP A 1 202 ? -2.686 -37.25 -17.406 1 85.94 202 ASP A N 1
ATOM 1577 C CA . ASP A 1 202 ? -2.246 -38.25 -16.453 1 85.94 202 ASP A CA 1
ATOM 1578 C C . ASP A 1 202 ? -1.368 -37.656 -15.367 1 85.94 202 ASP A C 1
ATOM 1580 O O . ASP A 1 202 ? -1.537 -37.938 -14.18 1 85.94 202 ASP A O 1
ATOM 1584 N N . SER A 1 203 ? -0.465 -36.812 -15.828 1 89.5 203 SER A N 1
ATOM 1585 C CA . SER A 1 203 ? 0.41 -36.125 -14.875 1 89.5 203 SER A CA 1
ATOM 1586 C C . SER A 1 203 ? -0.384 -35.188 -13.969 1 89.5 203 SER A C 1
ATOM 1588 O O . SER A 1 203 ? -0.075 -35.062 -12.781 1 89.5 203 SER A O 1
ATOM 1590 N N . ALA A 1 204 ? -1.343 -34.5 -14.469 1 87.62 204 ALA A N 1
ATOM 1591 C CA . ALA A 1 204 ? -2.211 -33.625 -13.688 1 87.62 204 ALA A CA 1
ATOM 1592 C C . ALA A 1 204 ? -2.936 -34.406 -12.594 1 87.62 204 ALA A C 1
ATOM 1594 O O . ALA A 1 204 ? -3.025 -33.938 -11.453 1 87.62 204 ALA A O 1
ATOM 1595 N N . PHE A 1 205 ? -3.332 -35.594 -12.922 1 84.81 205 PHE A N 1
ATOM 1596 C CA . PHE A 1 205 ? -4.047 -36.438 -11.961 1 84.81 205 PHE A CA 1
ATOM 1597 C C . PHE A 1 205 ? -3.115 -36.906 -10.852 1 84.81 205 PHE A C 1
ATOM 1599 O O . PHE A 1 205 ? -3.521 -37 -9.695 1 84.81 205 PHE A O 1
ATOM 1606 N N . ARG A 1 206 ? -1.998 -37.25 -11.32 1 88.81 206 ARG A N 1
ATOM 1607 C CA . ARG A 1 206 ? -1.02 -37.656 -10.32 1 88.81 206 ARG A CA 1
ATOM 1608 C C . ARG A 1 206 ? -0.754 -36.531 -9.32 1 88.81 206 ARG A C 1
ATOM 1610 O O . ARG A 1 206 ? -0.622 -36.781 -8.117 1 88.81 206 ARG A O 1
ATOM 1617 N N . LEU A 1 207 ? -0.631 -35.312 -9.766 1 90.5 207 LEU A N 1
ATOM 1618 C CA . LEU A 1 207 ? -0.406 -34.156 -8.914 1 90.5 207 LEU A CA 1
ATOM 1619 C C . LEU A 1 207 ? -1.595 -33.938 -7.984 1 90.5 207 LEU A C 1
ATOM 1621 O O . LEU A 1 207 ? -1.418 -33.562 -6.828 1 90.5 207 LEU A O 1
ATOM 1625 N N . LEU A 1 208 ? -2.744 -34.156 -8.477 1 86 208 LEU A N 1
ATOM 1626 C CA . LEU A 1 208 ? -3.955 -34.031 -7.672 1 86 208 LEU A CA 1
ATOM 1627 C C . LEU A 1 208 ? -3.941 -35 -6.508 1 86 208 LEU A C 1
ATOM 1629 O O . LEU A 1 208 ? -4.324 -34.656 -5.391 1 86 208 LEU A O 1
ATOM 1633 N N . HIS A 1 209 ? -3.539 -36.188 -6.902 1 86.5 209 HIS A N 1
ATOM 1634 C CA . HIS A 1 209 ? -3.439 -37.188 -5.863 1 86.5 209 HIS A CA 1
ATOM 1635 C C . HIS A 1 209 ? -2.402 -36.812 -4.816 1 86.5 209 HIS A C 1
ATOM 1637 O O . HIS A 1 209 ? -2.631 -36.969 -3.615 1 86.5 209 HIS A O 1
ATOM 1643 N N . LEU A 1 210 ? -1.308 -36.312 -5.293 1 88.69 210 LEU A N 1
ATOM 1644 C CA . LEU A 1 210 ? -0.248 -35.875 -4.391 1 88.69 210 LEU A CA 1
ATOM 1645 C C . LEU A 1 210 ? -0.734 -34.75 -3.484 1 88.69 210 LEU A C 1
ATOM 1647 O O . LEU A 1 210 ? -0.406 -34.719 -2.297 1 88.69 210 LEU A O 1
ATOM 1651 N N . MET A 1 211 ? -1.356 -33.812 -4.008 1 88.19 211 MET A N 1
ATOM 1652 C CA . MET A 1 211 ? -1.938 -32.688 -3.264 1 88.19 211 MET A CA 1
ATOM 1653 C C . MET A 1 211 ? -2.838 -33.188 -2.141 1 88.19 211 MET A C 1
ATOM 1655 O O . MET A 1 211 ? -2.764 -32.719 -1.012 1 88.19 211 MET A O 1
ATOM 1659 N N . LYS A 1 212 ? -3.701 -34.188 -2.426 1 83.81 212 LYS A N 1
ATOM 1660 C CA . LYS A 1 212 ? -4.605 -34.781 -1.444 1 83.81 212 LYS A CA 1
ATOM 1661 C C . LYS A 1 212 ? -3.826 -35.438 -0.321 1 83.81 212 LYS A C 1
ATOM 1663 O O . LYS A 1 212 ? -4.188 -35.344 0.852 1 83.81 212 LYS A O 1
ATOM 1668 N N . GLU A 1 213 ? -2.893 -36.062 -0.748 1 86.38 213 GLU A N 1
ATOM 1669 C CA . GLU A 1 213 ? -2.072 -36.781 0.228 1 86.38 213 GLU A CA 1
ATOM 1670 C C . GLU A 1 213 ? -1.387 -35.812 1.186 1 86.38 213 GLU A C 1
ATOM 1672 O O . GLU A 1 213 ? -1.091 -36.156 2.33 1 86.38 213 GLU A O 1
ATOM 1677 N N . ASN A 1 214 ? -1.111 -34.656 0.711 1 86.5 214 ASN A N 1
ATOM 1678 C CA . ASN A 1 214 ? -0.441 -33.656 1.538 1 86.5 214 ASN A CA 1
ATOM 1679 C C . ASN A 1 214 ? -1.442 -32.812 2.32 1 86.5 214 ASN A C 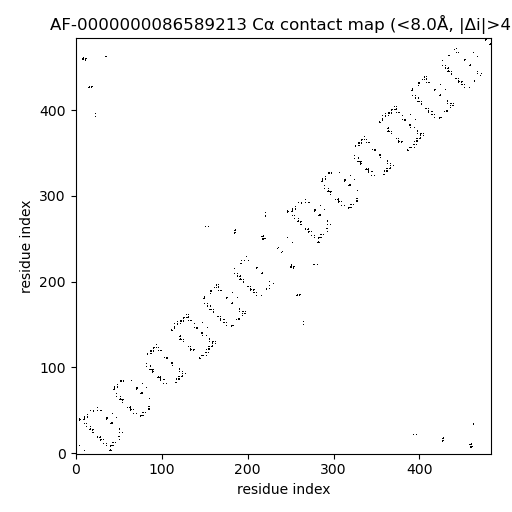1
ATOM 1681 O O . ASN A 1 214 ? -1.083 -31.766 2.879 1 86.5 214 ASN A O 1
ATOM 1685 N N . GLY A 1 215 ? -2.752 -33.125 2.268 1 79 215 GLY A N 1
ATOM 1686 C CA . GLY A 1 215 ? -3.74 -32.531 3.156 1 79 215 GLY A CA 1
ATOM 1687 C C . GLY A 1 215 ? -4.562 -31.453 2.492 1 79 215 GLY A C 1
ATOM 1688 O O . GLY A 1 215 ? -5.316 -30.75 3.16 1 79 215 GLY A O 1
ATOM 1689 N N . PHE A 1 216 ? -4.367 -31.266 1.26 1 80.88 216 PHE A N 1
ATOM 1690 C CA . PHE A 1 216 ? -5.141 -30.219 0.59 1 80.88 216 PHE A CA 1
ATOM 1691 C C . PHE A 1 216 ? -6.414 -30.797 -0.016 1 80.88 216 PHE A C 1
ATOM 1693 O O . PHE A 1 216 ? -6.426 -31.938 -0.473 1 80.88 216 PHE A O 1
ATOM 1700 N N . ALA A 1 217 ? -7.555 -30.078 0.189 1 69 217 ALA A N 1
ATOM 1701 C CA . ALA A 1 217 ? -8.82 -30.516 -0.394 1 69 217 ALA A CA 1
ATOM 1702 C C . ALA A 1 217 ? -8.844 -30.281 -1.899 1 69 217 ALA A C 1
ATOM 1704 O O . 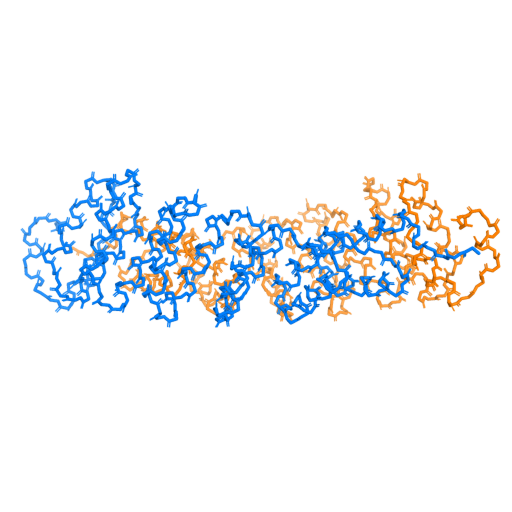ALA A 1 217 ? -8.305 -29.281 -2.381 1 69 217 ALA A O 1
ATOM 1705 N N . PRO A 1 218 ? -9.25 -31.375 -2.621 1 57.53 218 PRO A N 1
ATOM 1706 C CA . PRO A 1 218 ? -9.25 -31.25 -4.082 1 57.53 218 PRO A CA 1
ATOM 1707 C C . PRO A 1 218 ? -10.109 -30.078 -4.574 1 57.53 218 PRO A C 1
ATOM 1709 O O . PRO A 1 218 ? -11.133 -29.766 -3.971 1 57.53 218 PRO A O 1
ATOM 1712 N N . VAL A 1 219 ? -9.602 -29.047 -5.059 1 56.5 219 VAL A N 1
ATOM 1713 C CA . VAL A 1 219 ? -10.359 -27.984 -5.695 1 56.5 219 VAL A CA 1
ATOM 1714 C C . VAL A 1 219 ? -11.047 -28.516 -6.957 1 56.5 219 VAL A C 1
ATOM 1716 O O . VAL A 1 219 ? -10.375 -28.938 -7.898 1 56.5 219 VAL A O 1
ATOM 1719 N N . SER A 1 220 ? -12.078 -29.188 -6.875 1 53.38 220 SER A N 1
ATOM 1720 C CA . SER A 1 220 ? -12.805 -29.797 -7.988 1 53.38 220 SER A CA 1
ATOM 1721 C C . SER A 1 220 ? -12.625 -28.984 -9.273 1 53.38 220 SER A C 1
ATOM 1723 O O . SER A 1 220 ? -12.648 -29.547 -10.367 1 53.38 220 SER A O 1
ATOM 1725 N N . MET A 1 221 ? -12.641 -27.688 -9.125 1 53.81 221 MET A N 1
ATOM 1726 C CA . MET A 1 221 ? -12.617 -26.859 -10.336 1 53.81 221 MET A CA 1
ATOM 1727 C C . MET A 1 221 ? -11.336 -27.094 -11.117 1 53.81 221 MET A C 1
ATOM 1729 O O . MET A 1 221 ? -11.32 -26.938 -12.344 1 53.81 221 MET A O 1
ATOM 1733 N N . LEU A 1 222 ? -10.305 -27.422 -10.352 1 54.94 222 LEU A N 1
ATOM 1734 C CA . LEU A 1 222 ? -9.102 -27.703 -11.125 1 54.94 222 LEU A CA 1
ATOM 1735 C C . LEU A 1 222 ? -9.344 -28.844 -12.117 1 54.94 222 LEU A C 1
ATOM 1737 O O . LEU A 1 222 ? -8.836 -28.812 -13.242 1 54.94 222 LEU A O 1
ATOM 1741 N N . ILE A 1 223 ? -10.305 -29.672 -11.727 1 53.06 223 ILE A N 1
ATOM 1742 C CA . ILE A 1 223 ? -10.648 -30.859 -12.508 1 53.06 223 ILE A CA 1
ATOM 1743 C C . ILE A 1 223 ? -11.523 -30.453 -13.695 1 53.06 223 ILE A C 1
ATOM 1745 O O . ILE A 1 223 ? -11.32 -30.938 -14.812 1 53.06 223 ILE A O 1
ATOM 1749 N N . ASP A 1 224 ? -12.5 -29.703 -13.32 1 53.22 224 ASP A N 1
ATOM 1750 C CA . ASP A 1 224 ? -13.461 -29.406 -14.383 1 53.22 224 ASP A CA 1
ATOM 1751 C C . ASP A 1 224 ? -12.789 -28.672 -15.547 1 53.22 224 ASP A C 1
ATOM 1753 O O . ASP A 1 224 ? -13.094 -28.938 -16.703 1 53.22 224 ASP A O 1
ATOM 1757 N N . SER A 1 225 ? -12.07 -27.734 -15.203 1 48.69 225 SER A N 1
ATOM 1758 C CA . SER A 1 225 ? -11.367 -27.078 -16.297 1 48.69 225 SER A CA 1
ATOM 1759 C C . SER A 1 225 ? -10.531 -28.078 -17.094 1 48.69 225 SER A C 1
ATOM 1761 O O . SER A 1 225 ? -10.328 -27.891 -18.297 1 48.69 225 SER A O 1
ATOM 1763 N N . LEU A 1 226 ? -9.93 -28.875 -16.359 1 47.62 226 LEU A N 1
ATOM 1764 C CA . LEU A 1 226 ? -9.234 -29.984 -17.016 1 47.62 226 LEU A CA 1
ATOM 1765 C C . LEU A 1 226 ? -10.172 -30.719 -17.969 1 47.62 226 LEU A C 1
ATOM 1767 O O . LEU A 1 226 ? -9.773 -31.094 -19.078 1 47.62 226 LEU A O 1
ATOM 1771 N N . CYS A 1 227 ? -11.336 -31.016 -17.375 1 46.16 227 CYS A N 1
ATOM 1772 C CA . CYS A 1 227 ? -12.242 -31.906 -18.094 1 46.16 227 CYS A CA 1
ATOM 1773 C C . CYS A 1 227 ? -12.805 -31.234 -19.328 1 46.16 227 CYS A C 1
ATOM 1775 O O . CYS A 1 227 ? -13.156 -31.906 -20.297 1 46.16 227 CYS A O 1
ATOM 1777 N N . LYS A 1 228 ? -13.164 -30.078 -19.234 1 46.44 228 LYS A N 1
ATOM 1778 C CA . LYS A 1 228 ? -13.805 -29.562 -20.438 1 46.44 228 LYS A CA 1
ATOM 1779 C C . LYS A 1 228 ? -12.906 -29.766 -21.656 1 46.44 228 LYS A C 1
ATOM 1781 O O . LYS A 1 228 ? -13.383 -29.75 -22.797 1 46.44 228 LYS A O 1
ATOM 1786 N N . LYS A 1 229 ? -11.641 -29.594 -21.547 1 41.62 229 LYS A N 1
ATOM 1787 C CA . LYS A 1 229 ? -10.977 -29.875 -22.812 1 41.62 229 LYS A CA 1
ATOM 1788 C C . LYS A 1 229 ? -11 -31.375 -23.125 1 41.62 229 LYS A C 1
ATOM 1790 O O . LYS A 1 229 ? -11.18 -31.766 -24.281 1 41.62 229 LYS A O 1
ATOM 1795 N N . GLY A 1 230 ? -10.164 -32.281 -22.391 1 40.78 230 GLY A N 1
ATOM 1796 C CA . GLY A 1 230 ? -10.039 -33.688 -22.828 1 40.78 230 GLY A CA 1
ATOM 1797 C C . GLY A 1 230 ? -11.211 -34.562 -22.406 1 40.78 230 GLY A C 1
ATOM 1798 O O . GLY A 1 230 ? -12.133 -34.062 -21.75 1 40.78 230 GLY A O 1
ATOM 1799 N N . ARG A 1 231 ? -10.836 -36.125 -22.172 1 41.12 231 ARG A N 1
ATOM 1800 C CA . ARG A 1 231 ? -11.539 -37.406 -22.016 1 41.12 231 ARG A CA 1
ATOM 1801 C C . ARG A 1 231 ? -12.266 -37.469 -20.672 1 41.12 231 ARG A C 1
ATOM 1803 O O . ARG A 1 231 ? -11.633 -37.656 -19.641 1 41.12 231 ARG A O 1
ATOM 1810 N N . LEU A 1 232 ? -13.281 -36.875 -20.359 1 40.44 232 LEU A N 1
ATOM 1811 C CA . LEU A 1 232 ? -14.25 -36.844 -19.25 1 40.44 232 LEU A CA 1
ATOM 1812 C C . LEU A 1 232 ? -14.508 -38.25 -18.734 1 40.44 232 LEU A C 1
ATOM 1814 O O . LEU A 1 232 ? -14.797 -38.438 -17.547 1 40.44 232 LEU A O 1
ATOM 1818 N N . GLU A 1 233 ? -14.688 -39.219 -19.594 1 37.53 233 GLU A N 1
ATOM 1819 C CA . GLU A 1 233 ? -15.188 -40.531 -19.203 1 37.53 233 GLU A CA 1
ATOM 1820 C C . GLU A 1 233 ? -14.383 -41.125 -18.047 1 37.53 233 GLU A C 1
ATOM 1822 O O . GLU A 1 233 ? -14.938 -41.75 -17.156 1 37.53 233 GLU A O 1
ATOM 1827 N N . GLU A 1 234 ? -13.148 -41.125 -18.094 1 35 234 GLU A N 1
ATOM 1828 C CA . GLU A 1 234 ? -12.336 -41.906 -17.172 1 35 234 GLU A CA 1
ATOM 1829 C C . GLU A 1 234 ? -12.156 -41.188 -15.836 1 35 234 GLU A C 1
ATOM 1831 O O . GLU A 1 234 ? -11.766 -41.781 -14.836 1 35 234 GLU A O 1
ATOM 1836 N N . ALA A 1 235 ? -12.18 -39.938 -15.727 1 39.41 235 ALA A N 1
ATOM 1837 C CA . ALA A 1 235 ? -11.984 -39.219 -14.469 1 39.41 235 ALA A CA 1
ATOM 1838 C C . ALA A 1 235 ? -13.148 -39.469 -13.516 1 39.41 235 ALA A C 1
ATOM 1840 O O . ALA A 1 235 ? -12.961 -39.562 -12.297 1 39.41 235 ALA A O 1
ATOM 1841 N N . PHE A 1 236 ? -14.422 -39.531 -13.961 1 37.66 236 PHE A N 1
ATOM 1842 C CA . PHE A 1 236 ? -15.594 -39.906 -13.188 1 37.66 236 PHE A CA 1
ATOM 1843 C C . PHE A 1 236 ? -15.438 -41.312 -12.641 1 37.66 236 PHE A C 1
ATOM 1845 O O . PHE A 1 236 ? -15.914 -41.625 -11.547 1 37.66 236 PHE A O 1
ATOM 1852 N N . ASP A 1 237 ? -15.023 -42.281 -13.492 1 36.62 237 ASP A N 1
ATOM 1853 C CA . ASP A 1 237 ? -15.031 -43.688 -13.102 1 36.62 237 ASP A CA 1
ATOM 1854 C C . ASP A 1 237 ? -14.078 -43.938 -11.938 1 36.62 237 ASP A C 1
ATOM 1856 O O . ASP A 1 237 ? -14.055 -45.031 -11.375 1 36.62 237 ASP A O 1
ATOM 1860 N N . SER A 1 238 ? -13.031 -43.125 -11.883 1 35.97 238 SER A N 1
ATOM 1861 C CA . SER A 1 238 ? -12.133 -43.562 -10.82 1 35.97 238 SER A CA 1
ATOM 1862 C C . SER A 1 238 ? -12.664 -43.156 -9.445 1 35.97 238 SER A C 1
ATOM 1864 O O . SER A 1 238 ? -12.039 -43.438 -8.43 1 35.97 238 SER A O 1
ATOM 1866 N N . GLY A 1 239 ? -13.914 -43 -9.094 1 37.81 239 GLY A N 1
ATOM 1867 C CA . GLY A 1 239 ? -14.594 -42.906 -7.809 1 37.81 239 GLY A CA 1
ATOM 1868 C C . GLY A 1 239 ? -14.43 -41.562 -7.148 1 37.81 239 GLY A C 1
ATOM 1869 O O . GLY A 1 239 ? -14.797 -41.375 -5.984 1 37.81 239 GLY A O 1
ATOM 1870 N N . TYR A 1 240 ? -13.695 -40.781 -7.691 1 36.62 240 TYR A N 1
ATOM 1871 C CA . TYR A 1 240 ? -13.406 -39.594 -6.906 1 36.62 240 TYR A CA 1
ATOM 1872 C C . TYR A 1 240 ? -14.57 -38.594 -6.98 1 36.62 240 TYR A C 1
ATOM 1874 O O . TYR A 1 240 ? -14.602 -37.625 -6.238 1 36.62 240 TYR A O 1
ATOM 1882 N N . VAL A 1 241 ? -15.43 -38.625 -8.125 1 36.56 241 VAL A N 1
ATOM 1883 C CA . VAL A 1 241 ? -16.672 -37.844 -8.055 1 36.56 241 VAL A CA 1
ATOM 1884 C C . VAL A 1 241 ? -17.844 -38.812 -7.793 1 36.56 241 VAL A C 1
ATOM 1886 O O . VAL A 1 241 ? -18.062 -39.75 -8.555 1 36.56 241 VAL A O 1
ATOM 1889 N N . LYS A 1 242 ? -18.516 -39.062 -6.555 1 32.06 242 LYS A N 1
ATOM 1890 C CA . LYS A 1 242 ? -19.844 -39.656 -6.371 1 32.06 242 LYS A CA 1
ATOM 1891 C C . LYS A 1 242 ? -20.922 -38.75 -6.938 1 32.06 242 LYS A C 1
ATOM 1893 O O . LYS A 1 242 ? -20.859 -37.531 -6.812 1 32.06 242 LYS A O 1
ATOM 1898 N N . MET B 1 1 ? -28.641 -35.312 -9.242 1 26.39 1 MET B N 1
ATOM 1899 C CA . MET B 1 1 ? -28.016 -34.75 -8.062 1 26.39 1 MET B CA 1
ATOM 1900 C C . MET B 1 1 ? -27.469 -33.344 -8.344 1 26.39 1 MET B C 1
ATOM 1902 O O . MET B 1 1 ? -26.688 -33.156 -9.281 1 26.39 1 MET B O 1
ATOM 1906 N N . THR B 1 2 ? -28.047 -32.375 -8.094 1 32.41 2 THR B N 1
ATOM 1907 C CA . THR B 1 2 ? -27.984 -30.953 -8.398 1 32.41 2 THR B CA 1
ATOM 1908 C C . THR B 1 2 ? -26.656 -30.359 -7.906 1 32.41 2 THR B C 1
ATOM 1910 O O . THR B 1 2 ? -26.328 -30.469 -6.723 1 32.41 2 THR B O 1
ATOM 1913 N N . LYS B 1 3 ? -25.562 -30.484 -8.695 1 36.19 3 LYS B N 1
ATOM 1914 C CA . LYS B 1 3 ? -24.156 -30.266 -8.422 1 36.19 3 LYS B CA 1
ATOM 1915 C C . LYS B 1 3 ? -23.938 -28.984 -7.613 1 36.19 3 LYS B C 1
ATOM 1917 O O . LYS B 1 3 ? -23.891 -27.891 -8.18 1 36.19 3 LYS B O 1
ATOM 1922 N N . LYS B 1 4 ? -24.656 -28.922 -6.559 1 45.47 4 LYS B N 1
ATOM 1923 C CA . LYS B 1 4 ? -24.438 -27.922 -5.523 1 45.47 4 LYS B CA 1
ATOM 1924 C C . LYS B 1 4 ? -22.953 -27.766 -5.215 1 45.47 4 LYS B C 1
ATOM 1926 O O . LYS B 1 4 ? -22.219 -28.75 -5.113 1 45.47 4 LYS B O 1
ATOM 1931 N N . GLY B 1 5 ? -22.375 -26.672 -5.594 1 45.22 5 GLY B N 1
ATOM 1932 C CA . GLY B 1 5 ? -20.984 -26.391 -5.23 1 45.22 5 GLY B CA 1
ATOM 1933 C C . GLY B 1 5 ? -20.562 -27.062 -3.938 1 45.22 5 GLY B C 1
ATOM 1934 O O . GLY B 1 5 ? -21.375 -27.234 -3.023 1 45.22 5 GLY B O 1
ATOM 1935 N N . CYS B 1 6 ? -19.906 -28.203 -3.947 1 49.53 6 CYS B N 1
ATOM 1936 C CA . CYS B 1 6 ? -19.438 -28.859 -2.734 1 49.53 6 CYS B CA 1
ATOM 1937 C C . CYS B 1 6 ? -18.703 -27.891 -1.832 1 49.53 6 CYS B C 1
ATOM 1939 O O . CYS B 1 6 ? -17.812 -27.156 -2.293 1 49.53 6 CYS B O 1
ATOM 1941 N N . PRO B 1 7 ? -19.297 -27.578 -0.552 1 55.75 7 PRO B N 1
ATOM 1942 C CA . PRO B 1 7 ? -18.672 -26.703 0.446 1 55.75 7 PRO B CA 1
ATOM 1943 C C . PRO B 1 7 ? -17.141 -26.812 0.457 1 55.75 7 PRO B C 1
ATOM 1945 O O . PRO B 1 7 ? -16.453 -25.812 0.628 1 55.75 7 PRO B O 1
ATOM 1948 N N . ARG B 1 8 ? -16.688 -27.938 0.314 1 58.88 8 ARG B N 1
ATOM 1949 C CA . ARG B 1 8 ? -15.25 -28.156 0.346 1 58.88 8 ARG B CA 1
ATOM 1950 C C . ARG B 1 8 ? -14.562 -27.469 -0.828 1 58.88 8 ARG B C 1
ATOM 1952 O O . ARG B 1 8 ? -13.453 -26.938 -0.685 1 58.88 8 ARG B O 1
ATOM 1959 N N . ASN B 1 9 ? -15.359 -27.359 -1.81 1 69.06 9 ASN B N 1
ATOM 1960 C CA . ASN B 1 9 ? -14.844 -26.688 -3.002 1 69.06 9 ASN B CA 1
ATOM 1961 C C . ASN B 1 9 ? -14.734 -25.188 -2.801 1 69.06 9 ASN B C 1
ATOM 1963 O O . ASN B 1 9 ? -13.75 -24.562 -3.225 1 69.06 9 ASN B O 1
ATOM 1967 N N . ASP B 1 10 ? -15.602 -24.766 -1.942 1 76.44 10 ASP B N 1
ATOM 1968 C CA . ASP B 1 10 ? -15.602 -23.312 -1.724 1 76.44 10 ASP B CA 1
ATOM 1969 C C . ASP B 1 10 ? -14.414 -22.891 -0.872 1 76.44 10 ASP B C 1
ATOM 1971 O O . ASP B 1 10 ? -13.805 -21.844 -1.132 1 76.44 10 ASP B O 1
ATOM 1975 N N . VAL B 1 11 ? -14.062 -23.719 0.056 1 79.31 11 VAL B N 1
ATOM 1976 C CA . VAL B 1 11 ? -12.93 -23.422 0.926 1 79.31 11 VAL B CA 1
ATOM 1977 C C . VAL B 1 11 ? -11.625 -23.484 0.127 1 79.31 11 VAL B C 1
ATOM 1979 O O . VAL B 1 11 ? -10.742 -22.656 0.302 1 79.31 11 VAL B O 1
ATOM 1982 N N . ALA B 1 12 ? -11.594 -24.484 -0.682 1 79.19 12 ALA B N 1
ATOM 1983 C CA . ALA B 1 12 ? -10.406 -24.641 -1.519 1 79.19 12 ALA B CA 1
ATOM 1984 C C . ALA B 1 12 ? -10.234 -23.453 -2.457 1 79.19 12 ALA B C 1
ATOM 1986 O O . ALA B 1 12 ? -9.133 -22.938 -2.633 1 79.19 12 ALA B O 1
ATOM 1987 N N . TYR B 1 13 ? -11.375 -23 -2.973 1 82.44 13 TYR B N 1
ATOM 1988 C CA . TYR B 1 13 ? -11.344 -21.828 -3.83 1 82.44 13 TYR B CA 1
ATOM 1989 C C . TYR B 1 13 ? -10.867 -20.594 -3.057 1 82.44 13 TYR B C 1
ATOM 1991 O O . TYR B 1 13 ? -10 -19.859 -3.533 1 82.44 13 TYR B O 1
ATOM 1999 N N . THR B 1 14 ? -11.383 -20.516 -1.92 1 85.38 14 THR B N 1
ATOM 2000 C CA . THR B 1 14 ? -11.031 -19.344 -1.105 1 85.38 14 THR B CA 1
ATOM 2001 C C . THR B 1 14 ? -9.547 -19.375 -0.747 1 85.38 14 THR B C 1
ATOM 2003 O O . THR B 1 14 ? -8.875 -18.344 -0.829 1 85.38 14 THR B O 1
ATOM 2006 N N . THR B 1 15 ? -9.141 -20.469 -0.394 1 86.88 15 THR B N 1
ATOM 2007 C CA . THR B 1 15 ? -7.734 -20.625 -0.028 1 86.88 15 THR B CA 1
ATOM 2008 C C . THR B 1 15 ? -6.828 -20.344 -1.225 1 86.88 15 THR B C 1
ATOM 2010 O O . THR B 1 15 ? -5.801 -19.672 -1.09 1 86.88 15 THR B O 1
ATOM 2013 N N . LEU B 1 16 ? -7.176 -20.875 -2.305 1 88.75 16 LEU B N 1
ATOM 2014 C CA . LEU B 1 16 ? -6.391 -20.688 -3.518 1 88.75 16 LEU B CA 1
ATOM 2015 C C . LEU B 1 16 ? -6.379 -19.219 -3.93 1 88.75 16 LEU B C 1
ATOM 2017 O O . LEU B 1 16 ? -5.328 -18.672 -4.285 1 88.75 16 LEU B O 1
ATOM 2021 N N . ILE B 1 17 ? -7.488 -18.609 -3.879 1 90.38 17 ILE B N 1
ATOM 2022 C CA . ILE B 1 17 ? -7.594 -17.188 -4.219 1 90.38 17 ILE B CA 1
ATOM 2023 C C . ILE B 1 17 ? -6.73 -16.359 -3.271 1 90.38 17 ILE B C 1
ATOM 2025 O O . ILE B 1 17 ? -5.98 -15.484 -3.711 1 90.38 17 ILE B O 1
ATOM 2029 N N . HIS B 1 18 ? -6.812 -16.703 -2.047 1 91.56 18 HIS B N 1
ATOM 2030 C CA . HIS B 1 18 ? -5.984 -16.031 -1.057 1 91.56 18 HIS B CA 1
ATOM 2031 C C . HIS B 1 18 ? -4.504 -16.203 -1.37 1 91.56 18 HIS B C 1
ATOM 2033 O O . HIS B 1 18 ? -3.742 -15.227 -1.346 1 91.56 18 HIS B O 1
ATOM 2039 N N . GLY B 1 19 ? -4.156 -17.391 -1.646 1 90.19 19 GLY B N 1
ATOM 2040 C CA . GLY B 1 19 ? -2.762 -17.672 -1.95 1 90.19 19 GLY B CA 1
ATOM 2041 C C . GLY B 1 19 ? -2.264 -16.953 -3.186 1 90.19 19 GLY B C 1
ATOM 2042 O O . GLY B 1 19 ? -1.156 -16.406 -3.188 1 90.19 19 GLY B O 1
ATOM 2043 N N . LEU B 1 20 ? -3.008 -16.906 -4.18 1 92 20 LEU B N 1
ATOM 2044 C CA . LEU B 1 20 ? -2.641 -16.234 -5.418 1 92 20 LEU B CA 1
ATOM 2045 C C . LEU B 1 20 ? -2.496 -14.734 -5.191 1 92 20 LEU B C 1
ATOM 2047 O O . LEU B 1 20 ? -1.593 -14.102 -5.746 1 92 20 LEU B O 1
ATOM 2051 N N . CYS B 1 21 ? -3.377 -14.164 -4.414 1 91.69 21 CYS B N 1
ATOM 2052 C CA . CYS B 1 21 ? -3.297 -12.742 -4.094 1 91.69 21 CYS B CA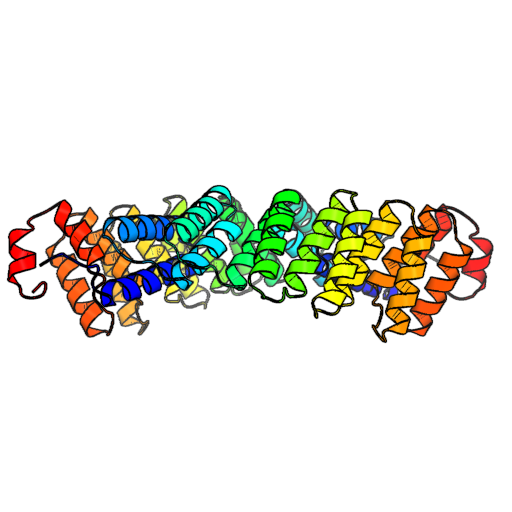 1
ATOM 2053 C C . CYS B 1 21 ? -2.035 -12.43 -3.297 1 91.69 21 CYS B C 1
ATOM 2055 O O . CYS B 1 21 ? -1.391 -11.406 -3.518 1 91.69 21 CYS B O 1
ATOM 2057 N N . GLU B 1 22 ? -1.747 -13.336 -2.426 1 89.12 22 GLU B N 1
ATOM 2058 C CA . GLU B 1 22 ? -0.529 -13.164 -1.639 1 89.12 22 GLU B CA 1
ATOM 2059 C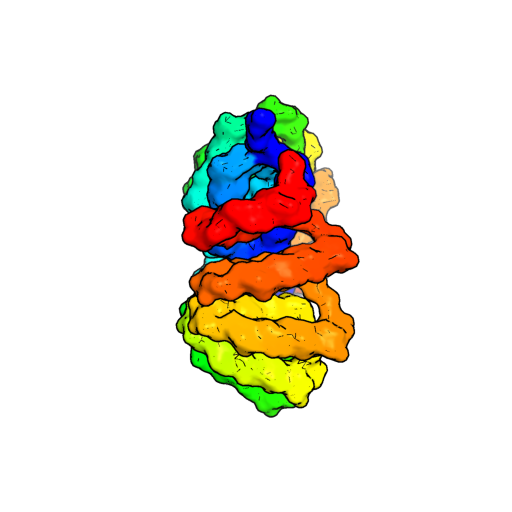 C . GLU B 1 22 ? 0.712 -13.211 -2.525 1 89.12 22 GLU B C 1
ATOM 2061 O O . GLU B 1 22 ? 1.694 -12.516 -2.266 1 89.12 22 GLU B O 1
ATOM 2066 N N . ASP B 1 23 ? 0.629 -14.008 -3.484 1 88.12 23 ASP B N 1
ATOM 2067 C CA . ASP B 1 23 ? 1.736 -14.125 -4.426 1 88.12 23 ASP B CA 1
ATOM 2068 C C . ASP B 1 23 ? 1.681 -13.016 -5.477 1 88.12 23 ASP B C 1
ATOM 2070 O O . ASP B 1 23 ? 2.428 -13.047 -6.457 1 88.12 23 ASP B O 1
ATOM 2074 N N . GLU B 1 24 ? 0.742 -12.109 -5.371 1 87.31 24 GLU B N 1
ATOM 2075 C CA . GLU B 1 24 ? 0.567 -10.953 -6.25 1 87.31 24 GLU B CA 1
ATOM 2076 C C . GLU B 1 24 ? 0.144 -11.391 -7.652 1 87.31 24 GLU B C 1
ATOM 2078 O O . GLU B 1 24 ? 0.577 -10.805 -8.648 1 87.31 24 GLU B O 1
ATOM 2083 N N . ARG B 1 25 ? -0.476 -12.469 -7.699 1 88.69 25 ARG B N 1
ATOM 2084 C CA . ARG B 1 25 ? -1.057 -12.945 -8.953 1 88.69 25 ARG B CA 1
ATOM 2085 C C . ARG B 1 25 ? -2.557 -12.672 -9 1 88.69 25 ARG B C 1
ATOM 2087 O O . ARG B 1 25 ? -3.359 -13.602 -9.07 1 88.69 25 ARG B O 1
ATOM 2094 N N . ILE B 1 26 ? -2.871 -11.484 -9.148 1 91.19 26 ILE B N 1
ATOM 2095 C CA . ILE B 1 26 ? -4.227 -10.977 -8.953 1 91.19 26 ILE B CA 1
ATOM 2096 C C . ILE B 1 26 ? -5.098 -11.359 -10.148 1 91.19 26 ILE B C 1
ATOM 2098 O O . ILE B 1 26 ? -6.27 -11.711 -9.984 1 91.19 26 ILE B O 1
ATOM 2102 N N . SER B 1 27 ? -4.512 -11.328 -11.344 1 87.88 27 SER B N 1
ATOM 2103 C CA . SER B 1 27 ? -5.289 -11.664 -12.531 1 87.88 27 SER B CA 1
ATOM 2104 C C . SER B 1 27 ? -5.738 -13.125 -12.5 1 87.88 27 SER B C 1
ATOM 2106 O O . SER B 1 27 ? -6.887 -13.43 -12.836 1 87.88 27 SER B O 1
ATOM 2108 N N . GLU B 1 28 ? -4.871 -13.898 -12.047 1 86.19 28 GLU B N 1
ATOM 2109 C CA . GLU B 1 28 ? -5.219 -15.305 -11.938 1 86.19 28 GLU B CA 1
ATOM 2110 C C . GLU B 1 28 ? -6.258 -15.539 -10.844 1 86.19 28 GLU B C 1
ATOM 2112 O O . GLU B 1 28 ? -7.176 -16.344 -11.016 1 86.19 28 GLU B O 1
ATOM 2117 N N . ALA B 1 29 ? -6.035 -14.875 -9.711 1 90.75 29 ALA B N 1
ATOM 2118 C CA . ALA B 1 29 ? -7.004 -14.969 -8.625 1 90.75 29 ALA B CA 1
ATOM 2119 C C . ALA B 1 29 ? -8.391 -14.523 -9.078 1 90.75 29 ALA B C 1
ATOM 2121 O O . ALA B 1 29 ? -9.391 -15.164 -8.766 1 90.75 29 ALA B O 1
ATOM 2122 N N . PHE B 1 30 ? -8.391 -13.508 -9.844 1 90.19 30 PHE B N 1
ATOM 2123 C CA . PHE B 1 30 ? -9.648 -12.953 -10.336 1 90.19 30 PHE B CA 1
ATOM 2124 C C . PHE B 1 30 ? -10.312 -13.914 -11.32 1 90.19 30 PHE B C 1
ATOM 2126 O O . PHE B 1 30 ? -11.539 -14.078 -11.305 1 90.19 30 PHE B O 1
ATOM 2133 N N . ALA B 1 31 ? -9.477 -14.484 -12.141 1 85.25 31 ALA B N 1
ATOM 2134 C CA . ALA B 1 31 ? -10 -15.469 -13.094 1 85.25 31 ALA B CA 1
ATOM 2135 C C . ALA B 1 31 ? -10.586 -16.672 -12.367 1 85.25 31 ALA B C 1
ATOM 2137 O O . ALA B 1 31 ? -11.609 -17.219 -12.781 1 85.25 31 ALA B O 1
ATOM 2138 N N . LEU B 1 32 ? -9.93 -17.062 -11.359 1 85.81 32 LEU B N 1
ATOM 2139 C CA . LEU B 1 32 ? -10.406 -18.203 -10.562 1 85.81 32 LEU B CA 1
ATOM 2140 C C . LEU B 1 32 ? -11.742 -17.875 -9.906 1 85.81 32 LEU B C 1
ATOM 2142 O O . LEU B 1 32 ? -12.617 -18.734 -9.812 1 85.81 32 LEU B O 1
ATOM 2146 N N . TYR B 1 33 ? -11.859 -16.703 -9.406 1 88.25 33 TYR B N 1
ATOM 2147 C CA . TYR B 1 33 ? -13.133 -16.234 -8.867 1 88.25 33 TYR B CA 1
ATOM 2148 C C . TYR B 1 33 ? -14.242 -16.359 -9.906 1 88.25 33 TYR B C 1
ATOM 2150 O O . TYR B 1 33 ? -15.359 -16.781 -9.586 1 88.25 33 TYR B O 1
ATOM 2158 N N . GLY B 1 34 ? -13.953 -15.93 -11.109 1 83.81 34 GLY B N 1
ATOM 2159 C CA . GLY B 1 34 ? -14.922 -16.078 -12.18 1 83.81 34 GLY B CA 1
ATOM 2160 C C . GLY B 1 34 ? -15.375 -17.516 -12.383 1 83.81 34 GLY B C 1
ATOM 2161 O O . GLY B 1 34 ? -16.562 -17.781 -12.555 1 83.81 34 GLY B O 1
ATOM 2162 N N . LYS B 1 35 ? -14.445 -18.344 -12.297 1 78.06 35 LYS B N 1
ATOM 2163 C CA . LYS B 1 35 ? -14.75 -19.766 -12.469 1 78.06 35 LYS B CA 1
ATOM 2164 C C . LYS B 1 35 ? -15.594 -20.297 -11.312 1 78.06 35 LYS B C 1
ATOM 2166 O O . LYS B 1 35 ? -16.5 -21.094 -11.508 1 78.06 35 LYS B O 1
ATOM 2171 N N . MET B 1 36 ? -15.211 -19.828 -10.141 1 80 36 MET B N 1
ATOM 2172 C CA . MET B 1 36 ? -15.977 -20.203 -8.953 1 80 36 MET B CA 1
ATOM 2173 C C . MET B 1 36 ? -17.438 -19.797 -9.086 1 80 36 MET B C 1
ATOM 2175 O O . MET B 1 36 ? -18.344 -20.578 -8.773 1 80 36 MET B O 1
ATOM 2179 N N . SER B 1 37 ? -17.641 -18.703 -9.539 1 76.75 37 SER B N 1
ATOM 2180 C CA . SER B 1 37 ? -18.984 -18.156 -9.695 1 76.75 37 SER B CA 1
ATOM 2181 C C . SER B 1 37 ? -19.766 -18.922 -10.766 1 76.75 37 SER B C 1
ATOM 2183 O O . SER B 1 37 ? -20.969 -19.156 -10.625 1 76.75 37 SER B O 1
ATOM 2185 N N . ASP B 1 38 ? -19.094 -19.359 -11.773 1 73.31 38 ASP B N 1
ATOM 2186 C CA . ASP B 1 38 ? -19.719 -20.109 -12.859 1 73.31 38 ASP B CA 1
ATOM 2187 C C . ASP B 1 38 ? -20.109 -21.516 -12.406 1 73.31 38 ASP B C 1
ATOM 2189 O O . ASP B 1 38 ? -21.078 -22.078 -12.906 1 73.31 38 ASP B O 1
ATOM 2193 N N . ASP B 1 39 ? -19.359 -21.984 -11.492 1 69.5 39 ASP B N 1
ATOM 2194 C CA . ASP B 1 39 ? -19.594 -23.344 -11.023 1 69.5 39 ASP B CA 1
ATOM 2195 C C . ASP B 1 39 ? -20.531 -23.359 -9.82 1 69.5 39 ASP B C 1
ATOM 2197 O O . ASP B 1 39 ? -20.484 -24.281 -9.008 1 69.5 39 ASP B O 1
ATOM 2201 N N . HIS B 1 40 ? -21.156 -22.25 -9.727 1 66.31 40 HIS B N 1
ATOM 2202 C CA . HIS B 1 40 ? -22.172 -22.109 -8.68 1 66.31 40 HIS B CA 1
ATOM 2203 C C . HIS B 1 40 ? -21.531 -22.125 -7.297 1 66.31 40 HIS B C 1
ATOM 2205 O O . HIS B 1 40 ? -22.125 -22.609 -6.336 1 66.31 40 HIS B O 1
ATOM 2211 N N . GLY B 1 41 ? -20.297 -21.891 -7.418 1 75.88 41 GLY B N 1
ATOM 2212 C CA . GLY B 1 41 ? -19.688 -21.719 -6.109 1 75.88 41 GLY B CA 1
ATOM 2213 C C . GLY B 1 41 ? -20.141 -20.469 -5.395 1 75.88 41 GLY B C 1
ATOM 2214 O O . GLY B 1 41 ? -20.703 -19.562 -6.016 1 75.88 41 GLY B O 1
ATOM 2215 N N . ARG B 1 42 ? -20.062 -20.516 -4.023 1 79.19 42 ARG B N 1
ATOM 2216 C CA . ARG B 1 42 ? -20.453 -19.359 -3.213 1 79.19 42 ARG B CA 1
ATOM 2217 C C . ARG B 1 42 ? -19.25 -18.719 -2.539 1 79.19 42 ARG B C 1
ATOM 2219 O O . ARG B 1 42 ? -18.797 -19.188 -1.487 1 79.19 42 ARG B O 1
ATOM 2226 N N . PRO B 1 43 ? -18.797 -17.703 -3.254 1 85.81 43 PRO B N 1
ATOM 2227 C CA . PRO B 1 43 ? -17.688 -17 -2.598 1 85.81 43 PRO B CA 1
ATOM 2228 C C . PRO B 1 43 ? -18.047 -16.5 -1.199 1 85.81 43 PRO B C 1
ATOM 2230 O O . PRO B 1 43 ? -19.188 -16.094 -0.96 1 85.81 43 PRO B O 1
ATOM 2233 N N . THR B 1 44 ? -17.156 -16.609 -0.327 1 87.81 44 THR B N 1
ATOM 2234 C CA . THR B 1 44 ? -17.359 -16.141 1.038 1 87.81 44 THR B CA 1
ATOM 2235 C C . THR B 1 44 ? -16.969 -14.68 1.167 1 87.81 44 THR B C 1
ATOM 2237 O O . THR B 1 44 ? -16.406 -14.094 0.233 1 87.81 44 THR B O 1
ATOM 2240 N N . VAL B 1 45 ? -17.312 -14.102 2.338 1 91.94 45 VAL B N 1
ATOM 2241 C CA . VAL B 1 45 ? -16.953 -12.711 2.619 1 91.94 45 VAL B CA 1
ATOM 2242 C C . VAL B 1 45 ? -15.438 -12.539 2.529 1 91.94 45 VAL B C 1
ATOM 2244 O O . VAL B 1 45 ? -14.953 -11.523 2.012 1 91.94 45 VAL B O 1
ATOM 2247 N N . ARG B 1 46 ? -14.766 -13.5 2.943 1 90.81 46 ARG B N 1
ATOM 2248 C CA . ARG B 1 46 ? -13.305 -13.453 2.926 1 90.81 46 ARG B CA 1
ATOM 2249 C C . ARG B 1 46 ? -12.773 -13.438 1.495 1 90.81 46 ARG B C 1
ATOM 2251 O O . ARG B 1 46 ? -11.828 -12.711 1.187 1 90.81 46 ARG B O 1
ATOM 2258 N N . THR B 1 47 ? -13.367 -14.281 0.681 1 91.38 47 THR B N 1
ATOM 2259 C CA . THR B 1 47 ? -12.961 -14.328 -0.72 1 91.38 47 THR B CA 1
ATOM 2260 C C . THR B 1 47 ? -13.109 -12.961 -1.374 1 91.38 47 THR B C 1
ATOM 2262 O O . THR B 1 47 ? -12.18 -12.477 -2.027 1 91.38 47 THR B O 1
ATOM 2265 N N . TYR B 1 48 ? -14.258 -12.352 -1.113 1 93.94 48 TYR B N 1
ATOM 2266 C CA . TYR B 1 48 ? -14.508 -11.023 -1.673 1 93.94 48 TYR B CA 1
ATOM 2267 C C . TYR B 1 48 ? -13.523 -10 -1.116 1 93.94 48 TYR B C 1
ATOM 2269 O O . TYR B 1 48 ? -12.93 -9.227 -1.871 1 93.94 48 TYR B O 1
ATOM 2277 N N . THR B 1 49 ? -13.336 -10.078 0.146 1 94.69 49 THR B N 1
ATOM 2278 C CA . THR B 1 49 ? -12.516 -9.078 0.825 1 94.69 49 THR B CA 1
ATOM 2279 C C . THR B 1 49 ? -11.078 -9.133 0.315 1 94.69 49 THR B C 1
ATOM 2281 O O . THR B 1 49 ? -10.492 -8.094 -0.01 1 94.69 49 THR B O 1
ATOM 2284 N N . VAL B 1 50 ? -10.57 -10.297 0.276 1 94.75 50 VAL B N 1
ATOM 2285 C CA . VAL B 1 50 ? -9.18 -10.453 -0.139 1 94.75 50 VAL B CA 1
ATOM 2286 C C . VAL B 1 50 ? -9.016 -10 -1.587 1 94.75 50 VAL B C 1
ATOM 2288 O O . VAL B 1 50 ? -8.047 -9.312 -1.923 1 94.75 50 VAL B O 1
ATOM 2291 N N . LEU B 1 51 ? -9.883 -10.336 -2.418 1 95.12 51 LEU B N 1
ATOM 2292 C CA . LEU B 1 51 ? -9.805 -9.984 -3.832 1 95.12 51 LEU B CA 1
ATOM 2293 C C . LEU B 1 51 ? -9.984 -8.484 -4.027 1 95.12 51 LEU B C 1
ATOM 2295 O O . LEU B 1 51 ? -9.25 -7.859 -4.797 1 95.12 51 LEU B O 1
ATOM 2299 N N . ILE B 1 52 ? -10.938 -7.91 -3.344 1 96.69 52 ILE B N 1
ATOM 2300 C CA . ILE B 1 52 ? -11.188 -6.477 -3.436 1 96.69 52 ILE B CA 1
ATOM 2301 C C . ILE B 1 52 ? -9.961 -5.703 -2.963 1 96.69 52 ILE B C 1
ATOM 2303 O O . ILE B 1 52 ? -9.516 -4.77 -3.629 1 96.69 52 ILE B O 1
ATOM 2307 N N . SER B 1 53 ? -9.477 -6.117 -1.859 1 95.94 53 SER B N 1
ATOM 2308 C CA . SER B 1 53 ? -8.281 -5.469 -1.316 1 95.94 53 SER B CA 1
ATOM 2309 C C . SER B 1 53 ? -7.113 -5.559 -2.291 1 95.94 53 SER B C 1
ATOM 2311 O O . SER B 1 53 ? -6.414 -4.57 -2.52 1 95.94 53 SER B O 1
ATOM 2313 N N . ALA B 1 54 ? -6.922 -6.715 -2.807 1 94.69 54 ALA B N 1
ATOM 2314 C CA . ALA B 1 54 ? -5.812 -6.926 -3.732 1 94.69 54 ALA B CA 1
ATOM 2315 C C . ALA B 1 54 ? -5.984 -6.086 -4.996 1 94.69 54 ALA B C 1
ATOM 2317 O O . ALA B 1 54 ? -5.023 -5.488 -5.484 1 94.69 54 ALA B O 1
ATOM 2318 N N . LEU B 1 55 ? -7.172 -6.023 -5.539 1 94.5 55 LEU B N 1
ATOM 2319 C CA . LEU B 1 55 ? -7.469 -5.25 -6.738 1 94.5 55 LEU B CA 1
ATOM 2320 C C . LEU B 1 55 ? -7.238 -3.762 -6.5 1 94.5 55 LEU B C 1
ATOM 2322 O O . LEU B 1 55 ? -6.656 -3.076 -7.34 1 94.5 55 LEU B O 1
ATOM 2326 N N . CYS B 1 56 ? -7.613 -3.312 -5.355 1 92.5 56 CYS B N 1
ATOM 2327 C CA . CYS B 1 56 ? -7.418 -1.906 -5.023 1 92.5 56 CYS B CA 1
ATOM 2328 C C . CYS B 1 56 ? -5.934 -1.576 -4.902 1 92.5 56 CYS B C 1
ATOM 2330 O O . CYS B 1 56 ? -5.484 -0.532 -5.379 1 92.5 56 CYS B O 1
ATOM 2332 N N . ARG B 1 57 ? -5.215 -2.461 -4.297 1 87.88 57 ARG B N 1
ATOM 2333 C CA . ARG B 1 57 ? -3.781 -2.246 -4.129 1 87.88 57 ARG B CA 1
ATOM 2334 C C . ARG B 1 57 ? -3.066 -2.244 -5.477 1 87.88 57 ARG B C 1
ATOM 2336 O O . ARG B 1 57 ? -2.057 -1.56 -5.648 1 87.88 57 ARG B O 1
ATOM 2343 N N . ALA B 1 58 ? -3.631 -2.965 -6.398 1 86.06 58 ALA B N 1
ATOM 2344 C CA . ALA B 1 58 ? -3.027 -3.072 -7.723 1 86.06 58 ALA B CA 1
ATOM 2345 C C . ALA B 1 58 ? -3.5 -1.944 -8.633 1 86.06 58 ALA B C 1
ATOM 2347 O O . ALA B 1 58 ? -3.123 -1.885 -9.805 1 86.06 58 ALA B O 1
ATOM 2348 N N . GLY B 1 59 ? -4.418 -1.094 -8.148 1 84.94 59 GLY B N 1
ATOM 2349 C CA . GLY B 1 59 ? -4.918 0.017 -8.938 1 84.94 59 GLY B CA 1
ATOM 2350 C C . GLY B 1 59 ? -6.062 -0.373 -9.859 1 84.94 59 GLY B C 1
ATOM 2351 O O . GLY B 1 59 ? -6.492 0.423 -10.695 1 84.94 59 GLY B O 1
ATOM 2352 N N . ARG B 1 60 ? -6.449 -1.621 -9.742 1 91.06 60 ARG B N 1
ATOM 2353 C CA . ARG B 1 60 ? -7.574 -2.102 -10.547 1 91.06 60 ARG B CA 1
ATOM 2354 C C . ARG B 1 60 ? -8.898 -1.845 -9.836 1 91.06 60 ARG B C 1
ATOM 2356 O O . ARG B 1 60 ? -9.648 -2.781 -9.547 1 91.06 60 ARG B O 1
ATOM 2363 N N . ARG B 1 61 ? -9.234 -0.623 -9.703 1 91.81 61 ARG B N 1
ATOM 2364 C CA . ARG B 1 61 ? -10.32 -0.173 -8.844 1 91.81 61 ARG B CA 1
ATOM 2365 C C . ARG B 1 61 ? -11.68 -0.47 -9.477 1 91.81 61 ARG B C 1
ATOM 2367 O O . ARG B 1 61 ? -12.633 -0.811 -8.781 1 91.81 61 ARG B O 1
ATOM 2374 N N . LEU B 1 62 ? -11.742 -0.326 -10.805 1 92.38 62 LEU B N 1
ATOM 2375 C CA . LEU B 1 62 ? -13.008 -0.593 -11.484 1 92.38 62 LEU B CA 1
ATOM 2376 C C . LEU B 1 62 ? -13.453 -2.035 -11.258 1 92.38 62 LEU B C 1
ATOM 2378 O O . LEU B 1 62 ? -14.609 -2.287 -10.93 1 92.38 62 LEU B O 1
ATOM 2382 N N . GLU B 1 63 ? -12.508 -2.893 -11.391 1 94.31 63 GLU B N 1
ATOM 2383 C CA . GLU B 1 63 ? -12.812 -4.301 -11.156 1 94.31 63 GLU B CA 1
ATOM 2384 C C . GLU B 1 63 ? -13.172 -4.555 -9.695 1 94.31 63 GLU B C 1
ATOM 2386 O O . GLU B 1 63 ? -14.047 -5.371 -9.398 1 94.31 63 GLU B O 1
ATOM 2391 N N . ALA B 1 64 ? -12.492 -3.848 -8.797 1 95.81 64 ALA B N 1
ATOM 2392 C CA . ALA B 1 64 ? -12.773 -3.984 -7.371 1 95.81 64 ALA B CA 1
ATOM 2393 C C . ALA B 1 64 ? -14.211 -3.572 -7.055 1 95.81 64 ALA B C 1
ATOM 2395 O O . AL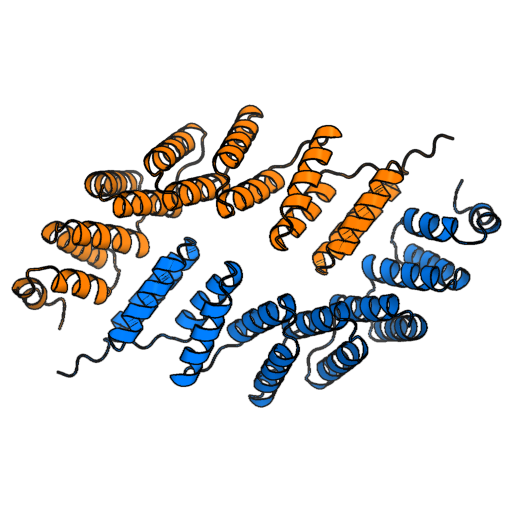A B 1 64 ? -14.922 -4.273 -6.332 1 95.81 64 ALA B O 1
ATOM 2396 N N . PHE B 1 65 ? -14.648 -2.539 -7.648 1 95.75 65 PHE B N 1
ATOM 2397 C CA . PHE B 1 65 ? -15.992 -2.041 -7.383 1 95.75 65 PHE B CA 1
ATOM 2398 C C . PHE B 1 65 ? -17.047 -2.926 -8.047 1 95.75 65 PHE B C 1
ATOM 2400 O O . PHE B 1 65 ? -18.141 -3.105 -7.512 1 95.75 65 PHE B O 1
ATOM 2407 N N . ASP B 1 66 ? -16.672 -3.443 -9.219 1 94.69 66 ASP B N 1
ATOM 2408 C CA . ASP B 1 66 ? -17.562 -4.406 -9.852 1 94.69 66 ASP B CA 1
ATOM 2409 C C . ASP B 1 66 ? -17.75 -5.641 -8.977 1 94.69 66 ASP B C 1
ATOM 2411 O O . ASP B 1 66 ? -18.859 -6.156 -8.844 1 94.69 66 ASP B O 1
ATOM 2415 N N . LEU B 1 67 ? -16.672 -6.039 -8.453 1 95 67 LEU B N 1
ATOM 2416 C CA . LEU B 1 67 ? -16.719 -7.18 -7.543 1 95 67 LEU B CA 1
ATOM 2417 C C . LEU B 1 67 ? -17.578 -6.863 -6.32 1 95 67 LEU B C 1
ATOM 2419 O O . LEU B 1 67 ? -18.344 -7.711 -5.855 1 95 67 LEU B O 1
ATOM 2423 N N . TYR B 1 68 ? -17.422 -5.707 -5.82 1 96.12 68 TYR B N 1
ATOM 2424 C CA . TYR B 1 68 ? -18.203 -5.25 -4.672 1 96.12 68 TYR B CA 1
ATOM 2425 C C . TYR B 1 68 ? -19.703 -5.242 -4.992 1 96.12 68 TYR B C 1
ATOM 2427 O O . TYR B 1 68 ? -20.516 -5.695 -4.188 1 96.12 68 TYR B O 1
ATOM 2435 N N . ARG B 1 69 ? -19.984 -4.754 -6.145 1 94.12 69 ARG B N 1
ATOM 2436 C CA . ARG B 1 69 ? -21.375 -4.754 -6.57 1 94.12 69 ARG B CA 1
ATOM 2437 C C . ARG B 1 69 ? -21.922 -6.176 -6.676 1 94.12 69 ARG B C 1
ATOM 2439 O O . ARG B 1 69 ? -23.047 -6.453 -6.234 1 94.12 69 ARG B O 1
ATOM 2446 N N . GLY B 1 70 ? -21.125 -7 -7.289 1 92.06 70 GLY B N 1
ATOM 2447 C CA . GLY B 1 70 ? -21.531 -8.398 -7.379 1 92.06 70 GLY B CA 1
ATOM 2448 C C . GLY B 1 70 ? -21.703 -9.055 -6.027 1 92.06 70 GLY B C 1
ATOM 2449 O O . GLY B 1 70 ? -22.609 -9.883 -5.848 1 92.06 70 GLY B O 1
ATOM 2450 N N . MET B 1 71 ? -20.844 -8.758 -5.117 1 93.44 71 MET B N 1
ATOM 2451 C CA . MET B 1 71 ? -20.938 -9.25 -3.746 1 93.44 71 MET B CA 1
ATOM 2452 C C . MET B 1 71 ? -22.281 -8.914 -3.129 1 93.44 71 MET B C 1
ATOM 2454 O O . MET B 1 71 ? -22.938 -9.773 -2.547 1 93.44 71 MET B O 1
ATOM 2458 N N . LYS B 1 72 ? -22.688 -7.691 -3.279 1 92.5 72 LYS B N 1
ATOM 2459 C CA . LYS B 1 72 ? -23.953 -7.223 -2.729 1 92.5 72 LYS B CA 1
ATOM 2460 C C . LYS B 1 72 ? -25.141 -7.883 -3.434 1 92.5 72 LYS B C 1
ATOM 2462 O O . LYS B 1 72 ? -26.125 -8.258 -2.789 1 92.5 72 LYS B O 1
ATOM 2467 N N . GLU B 1 73 ? -25.047 -8.008 -4.734 1 91.75 73 GLU B N 1
ATOM 2468 C CA . GLU B 1 73 ? -26.125 -8.609 -5.52 1 91.75 73 GLU B CA 1
ATOM 2469 C C . GLU B 1 73 ? -26.359 -10.062 -5.117 1 91.75 73 GLU B C 1
ATOM 2471 O O . GLU B 1 73 ? -27.484 -10.562 -5.188 1 91.75 73 GLU B O 1
ATOM 2476 N N . ARG B 1 74 ? -25.375 -10.695 -4.66 1 89.94 74 ARG B N 1
ATOM 2477 C CA . ARG B 1 74 ? -25.484 -12.102 -4.273 1 89.94 74 ARG B CA 1
ATOM 2478 C C . ARG B 1 74 ? -25.875 -12.227 -2.807 1 89.94 74 ARG B C 1
ATOM 2480 O O . ARG B 1 74 ? -25.953 -13.336 -2.273 1 89.94 74 ARG B O 1
ATOM 2487 N N . GLY B 1 75 ? -26 -11.039 -2.16 1 89.94 75 GLY B N 1
ATOM 2488 C CA . GLY B 1 75 ? -26.469 -11.031 -0.784 1 89.94 75 GLY B CA 1
ATOM 2489 C C . GLY B 1 75 ? -25.359 -11.242 0.229 1 89.94 75 GLY B C 1
ATOM 2490 O O . GLY B 1 75 ? -25.625 -11.555 1.391 1 89.94 75 GLY B O 1
ATOM 2491 N N . CYS B 1 76 ? -24.203 -11.227 -0.216 1 92.19 76 CYS B N 1
ATOM 2492 C CA . CYS B 1 76 ? -23.078 -11.336 0.694 1 92.19 76 CYS B CA 1
ATOM 2493 C C . CYS B 1 76 ? -22.734 -9.984 1.307 1 92.19 76 CYS B C 1
ATOM 2495 O O . CYS B 1 76 ? -22.328 -9.062 0.598 1 92.19 76 CYS B O 1
ATOM 2497 N N . GLU B 1 77 ? -22.875 -9.82 2.602 1 91.62 77 GLU B N 1
ATOM 2498 C CA . GLU B 1 77 ? -22.625 -8.539 3.273 1 91.62 77 GLU B CA 1
ATOM 2499 C C . GLU B 1 77 ? -21.141 -8.273 3.443 1 91.62 77 GLU B C 1
ATOM 2501 O O . GLU B 1 77 ? -20.406 -9.109 3.994 1 91.62 77 GLU B O 1
ATOM 2506 N N . PRO B 1 78 ? -20.719 -7.148 3.037 1 93.19 78 PRO B N 1
ATOM 2507 C CA . PRO B 1 78 ? -19.312 -6.816 3.215 1 93.19 78 PRO B CA 1
ATOM 2508 C C . PRO B 1 78 ? -18.922 -6.652 4.684 1 93.19 78 PRO B C 1
ATOM 2510 O O . PRO B 1 78 ? -19.766 -6.309 5.512 1 93.19 78 PRO B O 1
ATOM 2513 N N . ASN B 1 79 ? -17.719 -7.02 4.93 1 91.06 79 ASN B N 1
ATOM 2514 C CA . ASN B 1 79 ? -17.219 -6.762 6.277 1 91.06 79 ASN B CA 1
ATOM 2515 C C . ASN B 1 79 ? -16.594 -5.379 6.387 1 91.06 79 ASN B C 1
ATOM 2517 O O . ASN B 1 79 ? -16.516 -4.645 5.398 1 91.06 79 ASN B O 1
ATOM 2521 N N . PHE B 1 80 ? -16.156 -5.062 7.633 1 91.75 80 PHE B N 1
ATOM 2522 C CA . PHE B 1 80 ? -15.641 -3.732 7.93 1 91.75 80 PHE B CA 1
ATOM 2523 C C . PHE B 1 80 ? -14.375 -3.451 7.125 1 91.75 80 PHE B C 1
ATOM 2525 O O . PHE B 1 80 ? -14.18 -2.338 6.637 1 91.75 80 PHE B O 1
ATOM 2532 N N . TYR B 1 81 ? -13.586 -4.402 7.023 1 93.44 81 TYR B N 1
ATOM 2533 C CA . TYR B 1 81 ? -12.328 -4.242 6.293 1 93.44 81 TYR B CA 1
ATOM 2534 C C . TYR B 1 81 ? -12.586 -3.92 4.828 1 93.44 81 TYR B C 1
ATOM 2536 O O . TYR B 1 81 ? -11.906 -3.076 4.238 1 93.44 81 TYR B O 1
ATOM 2544 N N . THR B 1 82 ? -13.5 -4.586 4.254 1 94.62 82 THR B N 1
ATOM 2545 C CA . THR B 1 82 ? -13.875 -4.332 2.869 1 94.62 82 THR B CA 1
ATOM 2546 C C . THR B 1 82 ? -14.305 -2.877 2.684 1 94.62 82 THR B C 1
ATOM 2548 O O . THR B 1 82 ? -13.844 -2.201 1.761 1 94.62 82 THR B O 1
ATOM 2551 N N . TYR B 1 83 ? -15.133 -2.402 3.605 1 95.19 83 TYR B N 1
ATOM 2552 C CA . TYR B 1 83 ? -15.57 -1.011 3.559 1 95.19 83 TYR B CA 1
ATOM 2553 C C . TYR B 1 83 ? -14.383 -0.064 3.654 1 95.19 83 TYR B C 1
ATOM 2555 O O . TYR B 1 83 ? -14.297 0.913 2.906 1 95.19 83 TYR B O 1
ATOM 2563 N N . SER B 1 84 ? -13.539 -0.357 4.512 1 95.56 84 SER B N 1
ATOM 2564 C CA . SER B 1 84 ? -12.391 0.511 4.754 1 95.56 84 SER B CA 1
ATOM 2565 C C . SER B 1 84 ? -11.523 0.646 3.504 1 95.56 84 SER B C 1
ATOM 2567 O O . SER B 1 84 ? -11.125 1.753 3.135 1 95.56 84 SER B O 1
ATOM 2569 N N . VAL B 1 85 ? -11.305 -0.458 2.881 1 95.81 85 VAL B N 1
ATOM 2570 C CA . VAL B 1 85 ? -10.469 -0.472 1.685 1 95.81 85 VAL B CA 1
ATOM 2571 C C . VAL B 1 85 ? -11.164 0.288 0.558 1 95.81 85 VAL B C 1
ATOM 2573 O O . VAL B 1 85 ? -10.523 1.05 -0.172 1 95.81 85 VAL B O 1
ATOM 2576 N N . LEU B 1 86 ? -12.391 0.111 0.411 1 96.38 86 LEU B N 1
ATOM 2577 C CA . LEU B 1 86 ? -13.148 0.758 -0.656 1 96.38 86 LEU B CA 1
ATOM 2578 C C . LEU B 1 86 ? -13.227 2.264 -0.428 1 96.38 86 LEU B C 1
ATOM 2580 O O . LEU B 1 86 ? -13.047 3.049 -1.361 1 96.38 86 LEU B O 1
ATOM 2584 N N . ILE B 1 87 ? -13.469 2.643 0.784 1 97 87 ILE B N 1
ATOM 2585 C CA . ILE B 1 87 ? -13.562 4.062 1.11 1 97 87 ILE B CA 1
ATOM 2586 C C . ILE B 1 87 ? -12.211 4.734 0.879 1 97 87 ILE B C 1
ATOM 2588 O O . ILE B 1 87 ? -12.148 5.82 0.299 1 97 87 ILE B O 1
ATOM 2592 N N . ASP B 1 88 ? -11.219 4.086 1.324 1 94.62 88 ASP B N 1
ATOM 2593 C CA . ASP B 1 88 ? -9.875 4.609 1.1 1 94.62 88 ASP B CA 1
ATOM 2594 C C . ASP B 1 88 ? -9.609 4.816 -0.389 1 94.62 88 ASP B C 1
ATOM 2596 O O . ASP B 1 88 ? -9.07 5.852 -0.791 1 94.62 88 ASP B O 1
ATOM 2600 N N . SER B 1 89 ? -9.953 3.859 -1.146 1 93.75 89 SER B N 1
ATOM 2601 C CA . SER B 1 89 ? -9.766 3.934 -2.59 1 93.75 89 SER B CA 1
ATOM 2602 C C . SER B 1 89 ? -10.586 5.066 -3.201 1 93.75 89 SER B C 1
ATOM 2604 O O . SER B 1 89 ? -10.086 5.816 -4.039 1 93.75 89 SER B O 1
ATOM 2606 N N . LEU B 1 90 ? -11.805 5.203 -2.795 1 95.38 90 LEU B N 1
ATOM 2607 C CA . LEU B 1 90 ? -12.688 6.25 -3.301 1 95.38 90 LEU B CA 1
ATOM 2608 C C . LEU B 1 90 ? -12.125 7.633 -2.982 1 95.38 90 LEU B C 1
ATOM 2610 O O . LEU B 1 90 ? -12.164 8.531 -3.828 1 95.38 90 LEU B O 1
ATOM 2614 N N . CYS B 1 91 ? -11.602 7.797 -1.821 1 93.88 91 CYS B N 1
ATOM 2615 C CA . CYS B 1 91 ? -11.055 9.086 -1.414 1 93.88 91 CYS B CA 1
ATOM 2616 C C . CYS B 1 91 ? -9.812 9.43 -2.227 1 93.88 91 CYS B C 1
ATOM 2618 O O . CYS B 1 91 ? -9.617 10.586 -2.607 1 93.88 91 CYS B O 1
ATOM 2620 N N . LYS B 1 92 ? -9.039 8.453 -2.475 1 87.12 92 LYS B N 1
ATOM 2621 C CA . LYS B 1 92 ? -7.828 8.68 -3.262 1 87.12 92 LYS B CA 1
ATOM 2622 C C . LYS B 1 92 ? -8.172 9.039 -4.703 1 87.12 92 LYS B C 1
ATOM 2624 O O . LYS B 1 92 ? -7.426 9.766 -5.359 1 87.12 92 LYS B O 1
ATOM 2629 N N . GLU B 1 93 ? -9.297 8.641 -5.137 1 89.06 93 GLU B N 1
ATOM 2630 C CA . GLU B 1 93 ? -9.742 8.945 -6.492 1 89.06 93 GLU B CA 1
ATOM 2631 C C . GLU B 1 93 ? -10.641 10.18 -6.52 1 89.06 93 GLU B C 1
ATOM 2633 O O . GLU B 1 93 ? -11.266 10.477 -7.539 1 89.06 93 GLU B O 1
ATOM 2638 N N . LYS B 1 94 ? -10.828 10.797 -5.453 1 91.38 94 LYS B N 1
ATOM 2639 C CA . LYS B 1 94 ? -11.602 12.031 -5.305 1 91.38 94 LYS B CA 1
ATOM 2640 C C . LYS B 1 94 ? -13.086 11.781 -5.562 1 91.38 94 LYS B C 1
ATOM 2642 O O . LYS B 1 94 ? -13.797 12.656 -6.062 1 91.38 94 LYS B O 1
ATOM 2647 N N . LYS B 1 95 ? -13.469 10.57 -5.461 1 94.88 95 LYS B N 1
ATOM 2648 C CA . LYS B 1 95 ? -14.891 10.242 -5.504 1 94.88 95 LYS B CA 1
ATOM 2649 C C . LYS B 1 95 ? -15.508 10.312 -4.109 1 94.88 95 LYS B C 1
ATOM 2651 O O . LYS B 1 95 ? -16 9.305 -3.59 1 94.88 95 LYS B O 1
ATOM 2656 N N . LEU B 1 96 ? -15.641 11.508 -3.609 1 96.88 96 LEU B N 1
ATOM 2657 C CA . LEU B 1 96 ? -15.945 11.75 -2.203 1 96.88 96 LEU B CA 1
ATOM 2658 C C . LEU B 1 96 ? -17.422 11.508 -1.918 1 96.88 96 LEU B C 1
ATOM 2660 O O . LEU B 1 96 ? -17.781 11.047 -0.83 1 96.88 96 LEU B O 1
ATOM 2664 N N . ASP B 1 97 ? -18.234 11.781 -2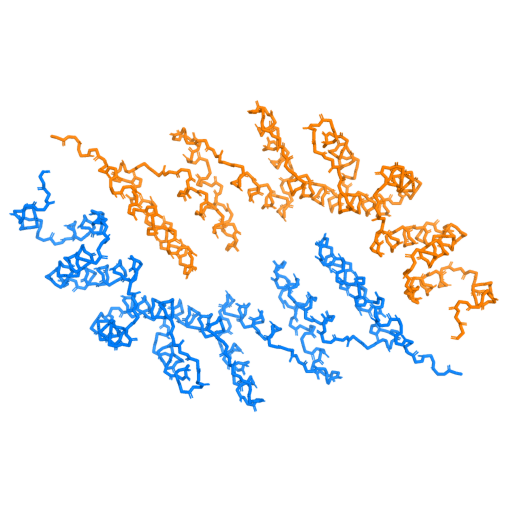.9 1 95.44 97 ASP B N 1
ATOM 2665 C CA . ASP B 1 97 ? -19.672 11.531 -2.713 1 95.44 97 ASP B CA 1
ATOM 2666 C C . ASP B 1 97 ? -19.938 10.039 -2.525 1 95.44 97 ASP B C 1
ATOM 2668 O O . ASP B 1 97 ? -20.719 9.648 -1.649 1 95.44 97 ASP B O 1
ATOM 2672 N N . ASP B 1 98 ? -19.297 9.328 -3.332 1 95.88 98 ASP B N 1
ATOM 2673 C CA . ASP B 1 98 ? -19.438 7.883 -3.213 1 95.88 98 ASP B CA 1
ATOM 2674 C C . ASP B 1 98 ? -18.891 7.383 -1.875 1 95.88 98 ASP B C 1
ATOM 2676 O O . ASP B 1 98 ? -19.484 6.488 -1.257 1 95.88 98 ASP B O 1
ATOM 2680 N N . ALA B 1 99 ? -17.797 7.875 -1.438 1 97.12 99 ALA B N 1
ATOM 2681 C CA . ALA B 1 99 ? -17.203 7.504 -0.155 1 97.12 99 ALA B CA 1
ATOM 2682 C C . ALA B 1 99 ? -18.141 7.836 1.001 1 97.12 99 ALA B C 1
ATOM 2684 O O . ALA B 1 99 ? -18.312 7.035 1.923 1 97.12 99 ALA B O 1
ATOM 2685 N N . ARG B 1 100 ? -18.734 8.961 0.929 1 96.19 100 ARG B N 1
ATOM 2686 C CA . ARG B 1 100 ? -19.672 9.391 1.963 1 96.19 100 ARG B CA 1
ATOM 2687 C C . ARG B 1 100 ? -20.891 8.484 2.002 1 96.19 100 ARG B C 1
ATOM 2689 O O . ARG B 1 100 ? -21.406 8.18 3.078 1 96.19 100 ARG B O 1
ATOM 2696 N N . MET B 1 101 ? -21.344 8.172 0.798 1 95.56 101 MET B N 1
ATOM 2697 C CA . MET B 1 101 ? -22.469 7.25 0.73 1 95.56 101 MET B CA 1
ATOM 2698 C C . MET B 1 101 ? -22.141 5.922 1.398 1 95.56 101 MET B C 1
ATOM 2700 O O . MET B 1 101 ? -22.984 5.34 2.086 1 95.56 101 MET B O 1
ATOM 2704 N N . MET B 1 102 ? -20.969 5.453 1.203 1 95.5 102 MET B N 1
ATOM 2705 C CA . MET B 1 102 ? -20.562 4.199 1.816 1 95.5 102 MET B CA 1
ATOM 2706 C C . MET B 1 102 ? -20.453 4.34 3.332 1 95.5 102 MET B C 1
ATOM 2708 O O . MET B 1 102 ? -20.781 3.402 4.066 1 95.5 102 MET B O 1
ATOM 2712 N N . LEU B 1 103 ? -19.984 5.465 3.809 1 95.75 103 LEU B N 1
ATOM 2713 C CA . LEU B 1 103 ? -19.969 5.734 5.242 1 95.75 103 LEU B CA 1
ATOM 2714 C C . LEU B 1 103 ? -21.375 5.668 5.82 1 95.75 103 LEU B C 1
ATOM 2716 O O . LEU B 1 103 ? -21.594 5.066 6.875 1 95.75 103 LEU B O 1
ATOM 2720 N N . ASN B 1 104 ? -22.297 6.277 5.07 1 94.5 104 ASN B N 1
ATOM 2721 C CA . ASN B 1 104 ? -23.688 6.254 5.516 1 94.5 104 ASN B CA 1
ATOM 2722 C C . ASN B 1 104 ? -24.234 4.832 5.562 1 94.5 104 ASN B C 1
ATOM 2724 O O . ASN B 1 104 ? -25.031 4.5 6.434 1 94.5 104 ASN B O 1
ATOM 2728 N N . GLU B 1 105 ? -23.781 4.039 4.648 1 93.19 105 GLU B N 1
ATOM 2729 C CA . GLU B 1 105 ? -24.188 2.637 4.66 1 93.19 105 GLU B CA 1
ATOM 2730 C C . GLU B 1 105 ? -23.688 1.922 5.906 1 93.19 105 GLU B C 1
ATOM 2732 O O . GLU B 1 105 ? -24.406 1.127 6.512 1 93.19 105 GLU B O 1
ATOM 2737 N N . ILE B 1 106 ? -22.5 2.146 6.266 1 93.88 106 ILE B N 1
ATOM 2738 C CA . ILE B 1 106 ? -21.906 1.558 7.461 1 93.88 106 ILE B CA 1
ATOM 2739 C C . ILE B 1 106 ? -22.719 1.964 8.695 1 93.88 106 ILE B C 1
ATOM 2741 O O . ILE B 1 106 ? -23.109 1.112 9.492 1 93.88 106 ILE B O 1
ATOM 2745 N N . LEU B 1 107 ? -22.953 3.221 8.781 1 92.06 107 LEU B N 1
ATOM 2746 C CA . LEU B 1 107 ? -23.703 3.754 9.914 1 92.06 107 LEU B CA 1
ATOM 2747 C C . LEU B 1 107 ? -25.125 3.199 9.945 1 92.06 107 LEU B C 1
ATOM 2749 O O . LEU B 1 107 ? -25.641 2.885 11.016 1 92.06 107 LEU B O 1
ATOM 2753 N N . GLY B 1 108 ? -25.672 3.107 8.781 1 92.56 108 GLY B N 1
ATOM 2754 C CA . GLY B 1 108 ? -27.016 2.574 8.688 1 92.56 108 GLY B CA 1
ATOM 2755 C C . GLY B 1 108 ? -27.125 1.138 9.156 1 92.56 108 GLY B C 1
ATOM 2756 O O . GLY B 1 108 ? -28.172 0.715 9.633 1 92.56 108 GLY B O 1
ATOM 2757 N N . LYS B 1 109 ? -26.094 0.355 9.086 1 91.44 109 LYS B N 1
ATOM 2758 C CA . LYS B 1 109 ? -26.078 -1.041 9.508 1 91.44 109 LYS B CA 1
ATOM 2759 C C . LYS B 1 109 ? -25.766 -1.156 11 1 91.44 109 LYS B C 1
ATOM 2761 O O . LYS B 1 109 ? -25.656 -2.262 11.531 1 91.44 109 LYS B O 1
ATOM 2766 N N . GLY B 1 110 ? -25.531 0.043 11.648 1 89.06 110 GLY B N 1
ATOM 2767 C CA . GLY B 1 110 ? -25.25 0.065 13.07 1 89.06 110 GLY B CA 1
ATOM 2768 C C . GLY B 1 110 ? -23.797 -0.193 13.398 1 89.06 110 GLY B C 1
ATOM 2769 O O . GLY B 1 110 ? -23.453 -0.466 14.547 1 89.06 110 GLY B O 1
ATOM 2770 N N . LEU B 1 111 ? -23.016 -0.204 12.359 1 90.38 111 LEU B N 1
ATOM 2771 C CA . LEU B 1 111 ? -21.578 -0.375 12.57 1 90.38 111 LEU B CA 1
ATOM 2772 C C . LEU B 1 111 ? -20.922 0.952 12.938 1 90.38 111 LEU B C 1
ATOM 2774 O O . LEU B 1 111 ? -21.422 2.018 12.562 1 90.38 111 LEU B O 1
ATOM 2778 N N . ILE B 1 112 ? -19.891 0.897 13.688 1 91.44 112 ILE B N 1
ATOM 2779 C CA . ILE B 1 112 ? -19.156 2.096 14.078 1 91.44 112 ILE B CA 1
ATOM 2780 C C . ILE B 1 112 ? -17.891 2.217 13.234 1 91.44 112 ILE B C 1
ATOM 2782 O O . ILE B 1 112 ? -16.953 1.431 13.398 1 91.44 112 ILE B O 1
ATOM 2786 N N . PRO B 1 113 ? -17.844 3.209 12.438 1 93.56 113 PRO B N 1
ATOM 2787 C CA . PRO B 1 113 ? -16.625 3.412 11.664 1 93.56 113 PRO B CA 1
ATOM 2788 C C . PRO B 1 113 ? -15.422 3.75 12.539 1 93.56 113 PRO B C 1
ATOM 2790 O O . PRO B 1 113 ? -15.57 4.383 13.586 1 93.56 113 PRO B O 1
ATOM 2793 N N . ASP B 1 114 ? -14.273 3.277 12.078 1 92.94 114 ASP B N 1
ATOM 2794 C CA . ASP B 1 114 ? -13.07 3.562 12.859 1 92.94 114 ASP B CA 1
ATOM 2795 C C . ASP B 1 114 ? -12.383 4.828 12.359 1 92.94 114 ASP B C 1
ATOM 2797 O O . ASP B 1 114 ? -12.867 5.484 11.438 1 92.94 114 ASP B O 1
ATOM 2801 N N . ALA B 1 115 ? -11.297 5.137 13.039 1 93.31 115 ALA B N 1
ATOM 2802 C CA . ALA B 1 115 ? -10.586 6.375 12.734 1 93.31 115 ALA B CA 1
ATOM 2803 C C . ALA B 1 115 ? -9.992 6.34 11.328 1 93.31 115 ALA B C 1
ATOM 2805 O O . ALA B 1 115 ? -9.875 7.379 10.672 1 93.31 115 ALA B O 1
ATOM 2806 N N . VAL B 1 116 ? -9.672 5.16 10.891 1 93.38 116 VAL B N 1
ATOM 2807 C CA . VAL B 1 116 ? -9.062 5.008 9.57 1 93.38 116 VAL B CA 1
ATOM 2808 C C . VAL B 1 116 ? -10.039 5.48 8.5 1 93.38 116 VAL B C 1
ATOM 2810 O O . VAL B 1 116 ? -9.656 6.211 7.582 1 93.38 116 VAL B O 1
ATOM 2813 N N . ILE B 1 117 ? -11.242 5.121 8.656 1 95.25 117 ILE B N 1
ATOM 2814 C CA . ILE B 1 117 ? -12.273 5.492 7.691 1 95.25 117 ILE B CA 1
ATOM 2815 C C . ILE B 1 117 ? -12.508 7 7.738 1 95.25 117 ILE B C 1
ATOM 2817 O O . ILE B 1 117 ? -12.5 7.668 6.703 1 95.25 117 ILE B O 1
ATOM 2821 N N . TYR B 1 118 ? -12.68 7.5 8.914 1 95.81 118 TYR B N 1
ATOM 2822 C CA . TYR B 1 118 ? -12.938 8.93 9.062 1 95.81 118 TYR B CA 1
ATOM 2823 C C . TYR B 1 118 ? -11.758 9.75 8.555 1 95.81 118 TYR B C 1
ATOM 2825 O O . TYR B 1 118 ? -11.945 10.75 7.867 1 95.81 118 TYR B O 1
ATOM 2833 N N . ASN B 1 119 ? -10.578 9.336 8.875 1 94.56 119 ASN B N 1
ATOM 2834 C CA . ASN B 1 119 ? -9.391 10.078 8.438 1 94.56 119 ASN B CA 1
ATOM 2835 C C . ASN B 1 119 ? -9.258 10.078 6.922 1 94.56 119 ASN B C 1
ATOM 2837 O O . ASN B 1 119 ? -8.82 11.07 6.336 1 94.56 119 ASN B O 1
ATOM 2841 N N . ALA B 1 120 ? -9.578 8.977 6.352 1 95.06 120 ALA B N 1
ATOM 2842 C CA . ALA B 1 120 ? -9.555 8.93 4.891 1 95.06 120 ALA B CA 1
ATOM 2843 C C . ALA B 1 120 ? -10.516 9.953 4.297 1 95.06 120 ALA B C 1
ATOM 2845 O O . ALA B 1 120 ? -10.156 10.672 3.357 1 95.06 120 ALA B O 1
ATOM 2846 N N . LEU B 1 121 ? -11.711 10.062 4.824 1 96.56 121 LEU B N 1
ATOM 2847 C CA . LEU B 1 121 ? -12.711 11.008 4.352 1 96.56 121 LEU B CA 1
ATOM 2848 C C . LEU B 1 121 ? -12.266 12.445 4.598 1 96.56 121 LEU B C 1
ATOM 2850 O O . LEU B 1 121 ? -12.352 13.289 3.703 1 96.56 121 LEU B O 1
ATOM 2854 N N . ILE B 1 122 ? -11.781 12.703 5.758 1 95.88 122 ILE B N 1
ATOM 2855 C CA . ILE B 1 122 ? -11.328 14.039 6.129 1 95.88 122 ILE B CA 1
ATOM 2856 C C . ILE B 1 122 ? -10.211 14.484 5.188 1 95.88 122 ILE B C 1
ATOM 2858 O O . ILE B 1 122 ? -10.25 15.586 4.637 1 95.88 122 ILE B O 1
ATOM 2862 N N . ASN B 1 123 ? -9.258 13.633 4.992 1 93.25 123 ASN B N 1
ATOM 2863 C CA . ASN B 1 123 ? -8.172 13.953 4.078 1 93.25 123 ASN B CA 1
ATOM 2864 C C . ASN B 1 123 ? -8.68 14.172 2.656 1 93.25 123 ASN B C 1
ATOM 2866 O O . ASN B 1 123 ? -8.227 15.094 1.971 1 93.25 123 ASN B O 1
ATOM 2870 N N . GLY B 1 124 ? -9.547 13.375 2.273 1 93.88 124 GLY B N 1
ATOM 2871 C CA . GLY B 1 124 ? -10.117 13.531 0.949 1 93.88 124 GLY B CA 1
ATOM 2872 C C . GLY B 1 124 ? -10.805 14.867 0.754 1 93.88 124 GLY B C 1
ATOM 2873 O O . GLY B 1 124 ? -10.539 15.578 -0.22 1 93.88 124 GLY B O 1
ATOM 2874 N N . TYR B 1 125 ? -11.625 15.25 1.645 1 95.5 125 TYR B N 1
ATOM 2875 C CA . TYR B 1 125 ? -12.375 16.5 1.538 1 95.5 125 TYR B CA 1
ATOM 2876 C C . TYR B 1 125 ? -11.461 17.703 1.665 1 95.5 125 TYR B C 1
ATOM 2878 O O . TYR B 1 125 ? -11.625 18.703 0.953 1 95.5 125 TYR B O 1
ATOM 2886 N N . CYS B 1 126 ? -10.516 17.641 2.531 1 92.44 126 CYS B N 1
ATOM 2887 C CA . CYS B 1 126 ? -9.594 18.75 2.707 1 92.44 126 CYS B CA 1
ATOM 2888 C C . CYS B 1 126 ? -8.742 18.969 1.456 1 92.44 126 CYS B C 1
ATOM 2890 O O . CYS B 1 126 ? -8.492 20.094 1.051 1 92.44 126 CYS B O 1
ATOM 2892 N N . ASN B 1 127 ? -8.352 17.875 0.883 1 88.5 127 ASN B N 1
ATOM 2893 C CA . ASN B 1 127 ? -7.562 17.969 -0.342 1 88.5 127 ASN B CA 1
ATOM 2894 C C . ASN B 1 127 ? -8.391 18.5 -1.501 1 88.5 127 ASN B C 1
ATOM 2896 O O . ASN B 1 127 ? -7.848 19.062 -2.457 1 88.5 127 ASN B O 1
ATOM 2900 N N . ASP B 1 128 ? -9.664 18.375 -1.367 1 91.94 128 ASP B N 1
ATOM 2901 C CA . ASP B 1 128 ? -10.555 18.875 -2.414 1 91.94 128 ASP B CA 1
ATOM 2902 C C . ASP B 1 128 ? -11.031 20.297 -2.107 1 91.94 128 ASP B C 1
ATOM 2904 O O . ASP B 1 128 ? -11.898 20.828 -2.803 1 91.94 128 ASP B O 1
ATOM 2908 N N . GLY B 1 129 ? -10.578 20.844 -1.024 1 90.69 129 GLY B N 1
ATOM 2909 C CA . GLY B 1 129 ? -10.945 22.203 -0.656 1 90.69 129 GLY B CA 1
ATOM 2910 C C . GLY B 1 129 ? -12.297 22.281 0.032 1 90.69 129 GLY B C 1
ATOM 2911 O O . GLY B 1 129 ? -12.891 23.359 0.107 1 90.69 129 GLY B O 1
ATOM 2912 N N . LYS B 1 130 ? -12.812 21.219 0.372 1 94.88 130 LYS B N 1
ATOM 2913 C CA . LYS B 1 130 ? -14.094 21.188 1.07 1 94.88 130 LYS B CA 1
ATOM 2914 C C . LYS B 1 130 ? -13.898 20.969 2.568 1 94.88 130 LYS B C 1
ATOM 2916 O O . LYS B 1 130 ? -14.438 20.016 3.141 1 94.88 130 LYS B O 1
ATOM 2921 N N . THR B 1 131 ? -13.289 21.859 3.236 1 95.5 131 THR B N 1
ATOM 2922 C CA . THR B 1 131 ? -12.875 21.75 4.633 1 95.5 131 THR B CA 1
ATOM 2923 C C . THR B 1 131 ? -14.086 21.797 5.562 1 95.5 131 THR B C 1
ATOM 2925 O O . THR B 1 131 ? -14.086 21.172 6.617 1 95.5 131 THR B O 1
ATOM 2928 N N . ASP B 1 132 ? -15.07 22.531 5.098 1 93.62 132 ASP B N 1
ATOM 2929 C CA . ASP B 1 132 ? -16.281 22.625 5.914 1 93.62 132 ASP B CA 1
ATOM 2930 C C . ASP B 1 132 ? -16.938 21.25 6.066 1 93.62 132 ASP B C 1
ATOM 2932 O O . ASP B 1 132 ? -17.406 20.906 7.148 1 93.62 132 ASP B O 1
ATOM 2936 N N . VAL B 1 133 ? -16.938 20.594 4.988 1 95 133 VAL B N 1
ATOM 2937 C CA . VAL B 1 133 ? -17.516 19.25 5.035 1 95 133 VAL B CA 1
ATOM 2938 C C . VAL B 1 133 ? -16.641 18.359 5.91 1 95 133 VAL B C 1
ATOM 2940 O O . VAL B 1 133 ? -17.156 17.547 6.684 1 95 133 VAL B O 1
ATOM 2943 N N . ALA B 1 134 ? -15.328 18.422 5.789 1 95.56 134 ALA B N 1
ATOM 2944 C CA . ALA B 1 134 ? -14.398 17.656 6.617 1 95.56 134 ALA B CA 1
ATOM 2945 C C . ALA B 1 134 ? -14.641 17.922 8.102 1 95.56 134 ALA B C 1
ATOM 2947 O O . ALA B 1 134 ? -14.609 17 8.914 1 95.56 134 ALA B O 1
ATOM 2948 N N . PHE B 1 135 ? -14.914 19.125 8.344 1 94.12 135 PHE B N 1
ATOM 2949 C CA . PHE B 1 135 ? -15.195 19.531 9.719 1 94.12 135 PHE B CA 1
ATOM 2950 C C . PHE B 1 135 ? -16.469 18.859 10.227 1 94.12 135 PHE B C 1
ATOM 2952 O O . PHE B 1 135 ? -16.531 18.406 11.375 1 94.12 135 PHE B O 1
ATOM 2959 N N . GLN B 1 136 ? -17.438 18.859 9.414 1 93.69 136 GLN B N 1
ATOM 2960 C CA . GLN B 1 136 ? -18.688 18.203 9.773 1 93.69 136 GLN B CA 1
ATOM 2961 C C . GLN B 1 136 ? -18.484 16.703 10.008 1 93.69 136 GLN B C 1
ATOM 2963 O O . GLN B 1 136 ? -19.078 16.125 10.914 1 93.69 136 GLN B O 1
ATOM 2968 N N . ILE B 1 137 ? -17.688 16.156 9.234 1 95.5 137 ILE B N 1
ATOM 2969 C CA . ILE B 1 137 ? -17.391 14.727 9.367 1 95.5 137 ILE B CA 1
ATOM 2970 C C . ILE B 1 137 ? -16.703 14.469 10.695 1 95.5 137 ILE B C 1
ATOM 2972 O O . ILE B 1 137 ? -17.016 13.508 11.398 1 95.5 137 ILE B O 1
ATOM 2976 N N . MET B 1 138 ? -15.789 15.273 11.047 1 95.25 138 MET B N 1
ATOM 2977 C CA . MET B 1 138 ? -15.102 15.148 12.328 1 95.25 138 MET B CA 1
ATOM 2978 C C . MET B 1 138 ? -16.094 15.25 13.492 1 95.25 138 MET B C 1
ATOM 2980 O O . MET B 1 138 ? -16 14.492 14.453 1 95.25 138 MET B O 1
ATOM 2984 N N . ASP B 1 139 ? -17.016 16.141 13.305 1 92.31 139 ASP B N 1
ATOM 2985 C CA . ASP B 1 139 ? -18.016 16.312 14.344 1 92.31 139 ASP B CA 1
ATOM 2986 C C . ASP B 1 139 ? -18.891 15.07 14.469 1 92.31 139 ASP B C 1
ATOM 2988 O O . ASP B 1 139 ? -19.266 14.664 15.57 1 92.31 139 ASP B O 1
ATOM 2992 N N . SER B 1 140 ? -19.172 14.5 13.352 1 92 140 SER B N 1
ATOM 2993 C CA . SER B 1 140 ? -19.984 13.289 13.352 1 92 140 SER B CA 1
ATOM 2994 C C . SER B 1 140 ? -19.234 12.109 13.945 1 92 140 SER B C 1
ATOM 2996 O O . SER B 1 140 ? -19.844 11.188 14.508 1 92 140 SER B O 1
ATOM 2998 N N . MET B 1 141 ? -17.938 12.117 13.758 1 93.62 141 MET B N 1
ATOM 2999 C CA . MET B 1 141 ? -17.062 11.078 14.312 1 93.62 141 MET B CA 1
ATOM 3000 C C . MET B 1 141 ? -17.234 10.969 15.82 1 93.62 141 MET B C 1
ATOM 3002 O O . MET B 1 141 ? -17.422 9.875 16.344 1 93.62 141 MET B O 1
ATOM 3006 N N . ALA B 1 142 ? -17.25 12.086 16.484 1 85.31 142 ALA B N 1
ATOM 3007 C CA . ALA B 1 142 ? -17.391 12.141 17.938 1 85.31 142 ALA B CA 1
ATOM 3008 C C . ALA B 1 142 ? -18.766 11.648 18.375 1 85.31 142 ALA B C 1
ATOM 3010 O O . ALA B 1 142 ? -18.891 10.945 19.375 1 85.31 142 ALA B O 1
ATOM 3011 N N . SER B 1 143 ? -19.75 11.898 17.547 1 86.62 143 SER B N 1
ATOM 3012 C CA . SER B 1 143 ? -21.125 11.539 17.891 1 86.62 143 SER B CA 1
ATOM 3013 C C . SER B 1 143 ? -21.375 10.055 17.625 1 86.62 143 SER B C 1
ATOM 3015 O O . SER B 1 143 ? -22.281 9.461 18.234 1 86.62 143 SER B O 1
ATOM 3017 N N . SER B 1 144 ? -20.609 9.438 16.797 1 88.25 144 SER B N 1
ATOM 3018 C CA . SER B 1 144 ? -20.828 8.047 16.438 1 88.25 144 SER B CA 1
ATOM 3019 C C . SER B 1 144 ? -20.031 7.105 17.328 1 88.25 144 SER B C 1
ATOM 3021 O O . SER B 1 144 ? -20.047 5.891 17.141 1 88.25 144 SER B O 1
ATOM 3023 N N . GLY B 1 145 ? -19.328 7.703 18.266 1 87.31 145 GLY B N 1
ATOM 3024 C CA . GLY B 1 145 ? -18.625 6.887 19.25 1 87.31 145 GLY B CA 1
ATOM 3025 C C . GLY B 1 145 ? -17.156 6.727 18.938 1 87.31 145 GLY B C 1
ATOM 3026 O O . GLY B 1 145 ? -16.453 5.973 19.609 1 87.31 145 GLY B O 1
ATOM 3027 N N . CYS B 1 146 ? -16.656 7.266 17.875 1 91.38 146 CYS B N 1
ATOM 3028 C CA . CYS B 1 146 ? -15.234 7.254 17.547 1 91.38 146 CYS B CA 1
ATOM 3029 C C . CYS B 1 146 ? -14.586 8.594 17.859 1 91.38 146 CYS B C 1
ATOM 3031 O O . CYS B 1 146 ? -15 9.625 17.344 1 91.38 146 CYS B O 1
ATOM 3033 N N . LYS B 1 147 ? -13.625 8.586 18.688 1 91.5 147 LYS B N 1
ATOM 3034 C CA . LYS B 1 147 ? -12.961 9.828 19.094 1 91.5 147 LYS B CA 1
ATOM 3035 C C . LYS B 1 147 ? -11.875 10.219 18.094 1 91.5 147 LYS B C 1
ATOM 3037 O O . LYS B 1 147 ? -11.062 9.383 17.688 1 91.5 147 LYS B O 1
ATOM 3042 N N . PRO B 1 148 ? -11.914 11.453 17.734 1 94 148 PRO B N 1
ATOM 3043 C CA . PRO B 1 148 ? -10.844 11.93 16.844 1 94 148 PRO B CA 1
ATOM 3044 C C . PRO B 1 148 ? -9.469 11.836 17.5 1 94 148 PRO B C 1
ATOM 3046 O O . PRO B 1 148 ? -9.336 12.039 18.703 1 94 148 PRO B O 1
ATOM 3049 N N . ASP B 1 149 ? -8.492 11.469 16.719 1 93.56 149 ASP B N 1
ATOM 3050 C CA . ASP B 1 149 ? -7.117 11.422 17.203 1 93.56 149 ASP B CA 1
ATOM 3051 C C . ASP B 1 149 ? -6.289 12.562 16.625 1 93.56 149 ASP B C 1
ATOM 3053 O O . ASP B 1 149 ? -6.832 13.477 15.992 1 93.56 149 ASP B O 1
ATOM 3057 N N . THR B 1 150 ? -5.02 12.578 16.969 1 94.5 150 THR B N 1
ATOM 3058 C CA . THR B 1 150 ? -4.137 13.664 16.547 1 94.5 150 THR B CA 1
ATOM 3059 C C . THR B 1 150 ? -4.105 13.766 15.023 1 94.5 150 THR B C 1
ATOM 3061 O O . THR B 1 150 ? -4.102 14.867 14.469 1 94.5 150 THR B O 1
ATOM 3064 N N . ARG B 1 151 ? -4.117 12.656 14.367 1 93.31 151 ARG B N 1
ATOM 3065 C CA . ARG B 1 151 ? -4.113 12.648 12.906 1 93.31 151 ARG B CA 1
ATOM 3066 C C . ARG B 1 151 ? -5.387 13.281 12.352 1 93.31 151 ARG B C 1
ATOM 3068 O O . ARG B 1 151 ? -5.352 13.969 11.336 1 93.31 151 ARG B O 1
ATOM 3075 N N . THR B 1 152 ? -6.457 12.969 13.039 1 95.31 152 THR B N 1
ATOM 3076 C CA . THR B 1 152 ? -7.734 13.562 12.648 1 95.31 152 THR B CA 1
ATOM 3077 C C . THR B 1 152 ? -7.68 15.078 12.742 1 95.31 152 THR B C 1
ATOM 3079 O O . THR B 1 152 ? -8.062 15.781 11.805 1 95.31 152 THR B O 1
ATOM 3082 N N . TYR B 1 153 ? -7.207 15.516 13.836 1 95.94 153 TYR B N 1
ATOM 3083 C CA . TYR B 1 153 ? -7.09 16.953 14.047 1 95.94 153 TYR B CA 1
ATOM 3084 C C . TYR B 1 153 ? -6.148 17.578 13.023 1 95.94 153 TYR B C 1
ATOM 3086 O O . TYR B 1 153 ? -6.457 18.625 12.445 1 95.94 153 TYR B O 1
ATOM 3094 N N . ASN B 1 154 ? -5.023 16.984 12.805 1 94.56 154 ASN B N 1
ATOM 3095 C CA . ASN B 1 154 ? -4.059 17.5 11.836 1 94.56 154 ASN B CA 1
ATOM 3096 C C . ASN B 1 154 ? -4.668 17.625 10.445 1 94.56 154 ASN B C 1
ATOM 3098 O O . ASN B 1 154 ? -4.383 18.594 9.727 1 94.56 154 ASN B O 1
ATOM 3102 N N . GLY B 1 155 ? -5.445 16.656 10.125 1 94.56 155 GLY B N 1
ATOM 3103 C CA . GLY B 1 155 ? -6.102 16.719 8.828 1 94.56 155 GLY B CA 1
ATOM 3104 C C . GLY B 1 155 ? -6.992 17.938 8.664 1 94.56 155 GLY B C 1
ATOM 3105 O O . GLY B 1 155 ? -6.914 18.625 7.652 1 94.56 155 GLY B O 1
ATOM 3106 N N . VAL B 1 156 ? -7.801 18.203 9.625 1 96.25 156 VAL B N 1
ATOM 3107 C CA . VAL B 1 156 ? -8.734 19.328 9.547 1 96.25 156 VAL B CA 1
ATOM 3108 C C . VAL B 1 156 ? -7.977 20.641 9.664 1 96.25 156 VAL B C 1
ATOM 3110 O O . VAL B 1 156 ? -8.281 21.609 8.961 1 96.25 156 VAL B O 1
ATOM 3113 N N . ILE B 1 157 ? -6.992 20.703 10.523 1 96.06 157 ILE B N 1
ATOM 3114 C CA . ILE B 1 157 ? -6.172 21.906 10.695 1 96.06 157 ILE B CA 1
ATOM 3115 C C . ILE B 1 157 ? -5.496 22.25 9.367 1 96.06 157 ILE B C 1
ATOM 3117 O O . ILE B 1 157 ? -5.465 23.422 8.969 1 96.06 157 ILE B O 1
ATOM 3121 N N . PHE B 1 158 ? -5.043 21.281 8.766 1 93.5 158 PHE B N 1
ATOM 3122 C CA . PHE B 1 158 ? -4.434 21.484 7.457 1 93.5 158 PHE B CA 1
ATOM 3123 C C . PHE B 1 158 ? -5.43 22.125 6.496 1 93.5 158 PHE B C 1
ATOM 3125 O O . PHE B 1 158 ? -5.109 23.109 5.82 1 93.5 158 PHE B O 1
ATOM 3132 N N . GLY B 1 159 ? -6.559 21.5 6.426 1 93.75 159 GLY B N 1
ATOM 3133 C CA . GLY B 1 159 ? -7.578 22.047 5.543 1 93.75 159 GLY B CA 1
ATOM 3134 C C . GLY B 1 159 ? -7.93 23.484 5.855 1 93.75 159 GLY B C 1
ATOM 3135 O O . GLY B 1 159 ? -8.023 24.312 4.953 1 93.75 159 GLY B O 1
ATOM 3136 N N . LEU B 1 160 ? -8.062 23.781 7.039 1 96.06 160 LEU B N 1
ATOM 3137 C CA . LEU B 1 160 ? -8.43 25.125 7.473 1 96.06 160 LEU B CA 1
ATOM 3138 C C . LEU B 1 160 ? -7.324 26.125 7.152 1 96.06 160 LEU B C 1
ATOM 3140 O O . LEU B 1 160 ? -7.598 27.234 6.68 1 96.06 160 LEU B O 1
ATOM 3144 N N . CYS B 1 161 ? -6.113 25.766 7.371 1 92.25 161 CYS B N 1
ATOM 3145 C CA . CYS B 1 161 ? -4.984 26.641 7.09 1 92.25 161 CYS B CA 1
ATOM 3146 C C . CYS B 1 161 ? -4.832 26.875 5.59 1 92.25 161 CYS B C 1
ATOM 3148 O O . CYS B 1 161 ? -4.465 27.969 5.16 1 92.25 161 CYS B O 1
ATOM 3150 N N . THR B 1 162 ? -5.113 25.859 4.859 1 90.81 162 THR B N 1
ATOM 3151 C CA . THR B 1 162 ? -5.023 25.984 3.408 1 90.81 162 THR B CA 1
ATOM 3152 C C . THR B 1 162 ? -6.09 26.938 2.875 1 90.81 162 THR B C 1
ATOM 3154 O O . THR B 1 162 ? -5.855 27.656 1.904 1 90.81 162 THR B O 1
ATOM 3157 N N . GLU B 1 163 ? -7.219 26.984 3.527 1 93 163 GLU B N 1
ATOM 3158 C CA . GLU B 1 163 ? -8.32 27.859 3.105 1 93 163 GLU B CA 1
ATOM 3159 C C . GLU B 1 163 ? -8.242 29.219 3.787 1 93 163 GLU B C 1
ATOM 3161 O O . GLU B 1 163 ? -9.188 30.016 3.705 1 93 163 GLU B O 1
ATOM 3166 N N . LYS B 1 164 ? -7.16 29.5 4.477 1 91.19 164 LYS B N 1
ATOM 3167 C CA . LYS B 1 164 ? -6.914 30.781 5.16 1 91.19 164 LYS B CA 1
ATOM 3168 C C . LYS B 1 164 ? -7.961 31.031 6.238 1 91.19 164 LYS B C 1
ATOM 3170 O O . LYS B 1 164 ? -8.516 32.125 6.328 1 91.19 164 LYS B O 1
ATOM 3175 N N . LYS B 1 165 ? -8.359 30.016 6.82 1 94.62 165 LYS B N 1
ATOM 3176 C CA . LYS B 1 165 ? -9.227 30.062 7.992 1 94.62 165 LYS B CA 1
ATOM 3177 C C . LYS B 1 165 ? -8.469 29.703 9.266 1 94.62 165 LYS B C 1
ATOM 3179 O O . LYS B 1 165 ? -8.891 28.828 10.023 1 94.62 165 LYS B O 1
ATOM 3184 N N . VAL B 1 166 ? -7.426 30.453 9.586 1 94.94 166 VAL B N 1
ATOM 3185 C CA . VAL B 1 166 ? -6.488 30.109 10.648 1 94.94 166 VAL B CA 1
ATOM 3186 C C . VAL B 1 166 ? -7.168 30.281 12.008 1 94.94 166 VAL B C 1
ATOM 3188 O O . VAL B 1 166 ? -6.867 29.547 12.953 1 94.94 166 VAL B O 1
ATOM 3191 N N . HIS B 1 167 ? -8.062 31.25 12.031 1 95.5 167 HIS B N 1
ATOM 3192 C CA . HIS B 1 167 ? -8.766 31.453 13.289 1 95.5 167 HIS B CA 1
ATOM 3193 C C . HIS B 1 167 ? -9.539 30.203 13.688 1 95.5 167 HIS B C 1
ATOM 3195 O O . HIS B 1 167 ? -9.586 29.844 14.867 1 95.5 167 HIS B O 1
ATOM 3201 N N . LYS B 1 168 ? -10.148 29.562 12.758 1 95.75 168 LYS B N 1
ATOM 3202 C CA . LYS B 1 168 ? -10.852 28.312 13.031 1 95.75 168 LYS B CA 1
ATOM 3203 C C . LYS B 1 168 ? -9.867 27.188 13.367 1 95.75 168 LYS B C 1
ATOM 3205 O O . LYS B 1 168 ? -10.164 26.328 14.203 1 95.75 168 LYS B O 1
ATOM 3210 N N . ALA B 1 169 ? -8.734 27.188 12.711 1 96.62 169 ALA B N 1
ATOM 3211 C CA . ALA B 1 169 ? -7.695 26.203 13.008 1 96.62 169 ALA B CA 1
ATOM 3212 C C . ALA B 1 169 ? -7.211 26.328 14.445 1 96.62 169 ALA B C 1
ATOM 3214 O O . ALA B 1 169 ? -7.012 25.312 15.133 1 96.62 169 ALA B O 1
ATOM 3215 N N . MET B 1 170 ? -7.09 27.562 14.859 1 97 170 MET B N 1
ATOM 3216 C CA . MET B 1 170 ? -6.637 27.812 16.234 1 97 170 MET B CA 1
ATOM 3217 C C . MET B 1 170 ? -7.688 27.375 17.234 1 97 170 MET B C 1
ATOM 3219 O O . MET B 1 170 ? -7.348 26.906 18.328 1 97 170 MET B O 1
ATOM 3223 N N . ALA B 1 171 ? -8.93 27.641 16.859 1 96.75 171 ALA B N 1
ATOM 3224 C CA . ALA B 1 171 ? -10.016 27.172 17.719 1 96.75 171 ALA B CA 1
ATOM 3225 C C . ALA B 1 171 ? -9.977 25.641 17.844 1 96.75 171 ALA B C 1
ATOM 3227 O O . ALA B 1 171 ? -10.188 25.109 18.938 1 96.75 171 ALA B O 1
ATOM 3228 N N . LEU B 1 172 ? -9.727 24.953 16.797 1 96.38 172 LEU B N 1
ATOM 3229 C CA . LEU B 1 172 ? -9.617 23.5 16.797 1 96.38 172 LEU B CA 1
ATOM 3230 C C . LEU B 1 172 ? -8.422 23.047 17.625 1 96.38 172 LEU B C 1
ATOM 3232 O O . LEU B 1 172 ? -8.492 22.031 18.312 1 96.38 172 LEU B O 1
ATOM 3236 N N . PHE B 1 173 ? -7.355 23.75 17.484 1 97.31 173 PHE B N 1
ATOM 3237 C CA . PHE B 1 173 ? -6.156 23.469 18.266 1 97.31 173 PHE B CA 1
ATOM 3238 C C . PHE B 1 173 ? -6.465 23.547 19.766 1 97.31 173 PHE B C 1
ATOM 3240 O O . PHE B 1 173 ? -6.051 22.672 20.531 1 97.31 173 PHE B O 1
ATOM 3247 N N . SER B 1 174 ? -7.168 24.562 20.125 1 96.44 174 SER B N 1
ATOM 3248 C CA . SER B 1 174 ? -7.562 24.719 21.531 1 96.44 174 SER B CA 1
ATOM 3249 C C . SER B 1 174 ? -8.422 23.547 21.984 1 96.44 174 SER B C 1
ATOM 3251 O O . SER B 1 174 ? -8.242 23.047 23.109 1 96.44 174 SER B O 1
ATOM 3253 N N . ARG B 1 175 ? -9.336 23.172 21.141 1 94.5 175 ARG B N 1
ATOM 3254 C CA . ARG B 1 175 ? -10.188 22.016 21.438 1 94.5 175 ARG B CA 1
ATOM 3255 C C . ARG B 1 175 ? -9.352 20.766 21.625 1 94.5 175 ARG B C 1
ATOM 3257 O O . ARG B 1 175 ? -9.648 19.938 22.5 1 94.5 175 ARG B O 1
ATOM 3264 N N . MET B 1 176 ? -8.383 20.547 20.781 1 95.19 176 MET B N 1
ATOM 3265 C CA . MET B 1 176 ? -7.469 19.422 20.859 1 95.19 176 MET B CA 1
ATOM 3266 C C . MET B 1 176 ? -6.797 19.359 22.234 1 95.19 176 MET B C 1
ATOM 3268 O O . MET B 1 176 ? -6.719 18.297 22.844 1 95.19 176 MET B O 1
ATOM 3272 N N . LEU B 1 177 ? -6.355 20.5 22.688 1 94.12 177 LEU B N 1
ATOM 3273 C CA . LEU B 1 177 ? -5.68 20.594 23.969 1 94.12 177 LEU B CA 1
ATOM 3274 C C . LEU B 1 177 ? -6.648 20.312 25.125 1 94.12 177 LEU B C 1
ATOM 3276 O O . LEU B 1 177 ? -6.277 19.672 26.109 1 94.12 177 LEU B O 1
ATOM 3280 N N . GLU B 1 178 ? -7.848 20.766 25 1 94.19 178 GLU B N 1
ATOM 3281 C CA . GLU B 1 178 ? -8.875 20.547 26.016 1 94.19 178 GLU B CA 1
ATOM 3282 C C . GLU B 1 178 ? -9.211 19.078 26.172 1 94.19 178 GLU B C 1
ATOM 3284 O O . GLU B 1 178 ? -9.586 18.625 27.25 1 94.19 178 GLU B O 1
ATOM 3289 N N . ARG B 1 179 ? -9.109 18.328 25.141 1 92.94 179 ARG B N 1
ATOM 3290 C CA . ARG B 1 179 ? -9.43 16.906 25.156 1 92.94 179 ARG B CA 1
ATOM 3291 C C . ARG B 1 179 ? -8.211 16.062 25.547 1 92.94 179 ARG B C 1
ATOM 3293 O O . ARG B 1 179 ? -8.219 14.844 25.406 1 92.94 179 ARG B O 1
ATOM 3300 N N . ASP B 1 180 ? -7.117 16.656 25.922 1 91.31 180 ASP B N 1
ATOM 3301 C CA . ASP B 1 180 ? -5.887 16.047 26.422 1 91.31 180 ASP B CA 1
ATOM 3302 C C . ASP B 1 180 ? -5.164 15.281 25.312 1 91.31 180 ASP B C 1
ATOM 3304 O O . ASP B 1 180 ? -4.613 14.211 25.562 1 91.31 180 ASP B O 1
ATOM 3308 N N . LEU B 1 181 ? -5.41 15.68 24.078 1 93.62 181 LEU B N 1
ATOM 3309 C CA . LEU B 1 181 ? -4.609 15.156 22.984 1 93.62 181 LEU B CA 1
ATOM 3310 C C . LEU B 1 181 ? -3.299 15.922 22.844 1 93.62 181 LEU B C 1
ATOM 3312 O O . LEU B 1 181 ? -3.264 17.141 23.047 1 93.62 181 LEU B O 1
ATOM 3316 N N . LYS B 1 182 ? -2.252 15.258 22.531 1 90.56 182 LYS B N 1
ATOM 3317 C CA . LYS B 1 182 ? -0.94 15.883 22.422 1 90.56 182 LYS B CA 1
ATOM 3318 C C . LYS B 1 182 ? -0.631 16.266 20.984 1 90.56 182 LYS B C 1
ATOM 3320 O O . LYS B 1 182 ? -0.515 15.383 20.109 1 90.56 182 LYS B O 1
ATOM 3325 N N . PRO B 1 183 ? -0.564 17.562 20.797 1 92.94 183 PRO B N 1
ATOM 3326 C CA . PRO B 1 183 ? -0.103 17.984 19.469 1 92.94 183 PRO B CA 1
ATOM 3327 C C . PRO B 1 183 ? 1.313 17.516 19.156 1 92.94 183 PRO B C 1
ATOM 3329 O O . PRO B 1 183 ? 2.143 17.391 20.062 1 92.94 183 PRO B O 1
ATOM 3332 N N . ASN B 1 184 ? 1.553 17.141 17.938 1 90.56 184 ASN B N 1
ATOM 3333 C CA . ASN B 1 184 ? 2.898 16.766 17.516 1 90.56 184 ASN B CA 1
ATOM 3334 C C . ASN B 1 184 ? 3.523 17.828 16.609 1 90.56 184 ASN B C 1
ATOM 3336 O O . ASN B 1 184 ? 2.963 18.922 16.453 1 90.56 184 ASN B O 1
ATOM 3340 N N . LEU B 1 185 ? 4.699 17.547 16.156 1 88.38 185 LEU B N 1
ATOM 3341 C CA . LEU B 1 185 ? 5.457 18.516 15.367 1 88.38 185 LEU B CA 1
ATOM 3342 C C . LEU B 1 185 ? 4.688 18.922 14.117 1 88.38 185 LEU B C 1
ATOM 3344 O O . LEU B 1 185 ? 4.762 20.078 13.695 1 88.38 185 LEU B O 1
ATOM 3348 N N . VAL B 1 186 ? 3.984 18.031 13.578 1 90.75 186 VAL B N 1
ATOM 3349 C CA . VAL B 1 186 ? 3.189 18.344 12.398 1 90.75 186 VAL B CA 1
ATOM 3350 C C . VAL B 1 186 ? 2.096 19.344 12.75 1 90.75 186 VAL B C 1
ATOM 3352 O O . VAL B 1 186 ? 1.831 20.281 11.984 1 90.75 186 VAL B O 1
ATOM 3355 N N . THR B 1 187 ? 1.511 19.125 13.867 1 93.69 187 THR B N 1
ATOM 3356 C CA . THR B 1 187 ? 0.47 20.031 14.328 1 93.69 187 THR B CA 1
ATOM 3357 C C . THR B 1 187 ? 0.993 21.469 14.398 1 93.69 187 THR B C 1
ATOM 3359 O O . THR B 1 187 ? 0.401 22.375 13.812 1 93.69 187 THR B O 1
ATOM 3362 N N . TYR B 1 188 ? 2.061 21.625 15.07 1 91.19 188 TYR B N 1
ATOM 3363 C CA . TYR B 1 188 ? 2.645 22.953 15.234 1 91.19 188 TYR B CA 1
ATOM 3364 C C . TYR B 1 188 ? 3.068 23.531 13.891 1 91.19 188 TYR B C 1
ATOM 3366 O O . TYR B 1 188 ? 2.863 24.719 13.625 1 91.19 188 TYR B O 1
ATOM 3374 N N . HIS B 1 189 ? 3.633 22.719 13.062 1 87.62 189 HIS B N 1
ATOM 3375 C CA . HIS B 1 189 ? 4.082 23.172 11.75 1 87.62 189 HIS B CA 1
ATOM 3376 C C . HIS B 1 189 ? 2.916 23.703 10.922 1 87.62 189 HIS B C 1
ATOM 3378 O O . HIS B 1 189 ? 3.025 24.766 10.312 1 87.62 189 HIS B O 1
ATOM 3384 N N . LEU B 1 190 ? 1.854 22.984 10.945 1 89.94 190 LEU B N 1
ATOM 3385 C CA . LEU B 1 190 ? 0.688 23.391 10.172 1 89.94 190 LEU B CA 1
ATOM 3386 C C . LEU B 1 190 ? 0.153 24.734 10.664 1 89.94 190 LEU B C 1
ATOM 3388 O O . LEU B 1 190 ? -0.155 25.609 9.867 1 89.94 190 LEU B O 1
ATOM 3392 N N . LEU B 1 191 ? 0.087 24.875 11.922 1 92.94 191 LEU B N 1
ATOM 3393 C CA . LEU B 1 191 ? -0.457 26.078 12.516 1 92.94 191 LEU B CA 1
ATOM 3394 C C . LEU B 1 191 ? 0.473 27.266 12.273 1 92.94 191 LEU B C 1
ATOM 3396 O O . LEU B 1 191 ? 0.015 28.359 11.938 1 92.94 191 LEU B O 1
ATOM 3400 N N . ILE B 1 192 ? 1.711 27.078 12.461 1 88.44 192 ILE B N 1
ATOM 3401 C CA . ILE B 1 192 ? 2.686 28.156 12.281 1 88.44 192 ILE B CA 1
ATOM 3402 C C . ILE B 1 192 ? 2.682 28.609 10.82 1 88.44 192 ILE B C 1
ATOM 3404 O O . ILE B 1 192 ? 2.646 29.812 10.539 1 88.44 192 ILE B O 1
ATOM 3408 N N . CYS B 1 193 ? 2.646 27.688 9.945 1 85.31 193 CYS B N 1
ATOM 3409 C CA . CYS B 1 193 ? 2.6 28.016 8.531 1 85.31 193 CYS B CA 1
ATOM 3410 C C . CYS B 1 193 ? 1.31 28.766 8.195 1 85.31 193 CYS B C 1
ATOM 3412 O O . CYS B 1 193 ? 1.327 29.734 7.434 1 85.31 193 CYS B O 1
ATOM 3414 N N . GLY B 1 194 ? 0.252 28.266 8.734 1 88.19 194 GLY B N 1
ATOM 3415 C CA . GLY B 1 194 ? -1.017 28.938 8.516 1 88.19 194 GLY B CA 1
ATOM 3416 C C . GLY B 1 194 ? -1.02 30.375 9.008 1 88.19 194 GLY B C 1
ATOM 3417 O O . GLY B 1 194 ? -1.497 31.281 8.305 1 88.19 194 GLY B O 1
ATOM 3418 N N . GLN B 1 195 ? -0.474 30.547 10.164 1 91 195 GLN B N 1
ATOM 3419 C CA . GLN B 1 195 ? -0.387 31.891 10.734 1 91 195 GLN B CA 1
ATOM 3420 C C . GLN B 1 195 ? 0.495 32.812 9.883 1 91 195 GLN B C 1
ATOM 3422 O O . GLN B 1 195 ? 0.146 33.969 9.625 1 91 195 GLN B O 1
ATOM 3427 N N . CYS B 1 196 ? 1.561 32.281 9.414 1 84.62 196 CYS B N 1
ATOM 3428 C CA . CYS B 1 196 ? 2.494 33.062 8.602 1 84.62 196 CYS B CA 1
ATOM 3429 C C . CYS B 1 196 ? 1.867 33.438 7.266 1 84.62 196 CYS B C 1
ATOM 3431 O O . CYS B 1 196 ? 2.045 34.562 6.789 1 84.62 196 CYS B O 1
ATOM 3433 N N . LYS B 1 197 ? 1.202 32.594 6.727 1 84.5 197 LYS B N 1
ATOM 3434 C CA . LYS B 1 197 ? 0.562 32.844 5.441 1 84.5 197 LYS B CA 1
ATOM 3435 C C . LYS B 1 197 ? -0.469 33.969 5.547 1 84.5 197 LYS B C 1
ATOM 3437 O O . LYS B 1 197 ? -0.657 34.75 4.605 1 84.5 197 LYS B O 1
ATOM 3442 N N . GLU B 1 198 ? -1.07 34.062 6.676 1 88.62 198 GLU B N 1
ATOM 3443 C CA . GLU B 1 198 ? -2.094 35.094 6.863 1 88.62 198 GLU B CA 1
ATOM 3444 C C . GLU B 1 198 ? -1.506 36.375 7.492 1 88.62 198 GLU B C 1
ATOM 3446 O O . GLU B 1 198 ? -2.23 37.312 7.773 1 88.62 198 GLU B O 1
ATOM 3451 N N . GLY B 1 199 ? -0.226 36.312 7.781 1 84.12 199 GLY B N 1
ATOM 3452 C CA . GLY B 1 199 ? 0.475 37.5 8.25 1 84.12 199 GLY B CA 1
ATOM 3453 C C . GLY B 1 199 ? 0.386 37.719 9.75 1 84.12 199 GLY B C 1
ATOM 3454 O O . GLY B 1 199 ? 0.73 38.781 10.266 1 84.12 199 GLY B O 1
ATOM 3455 N N . HIS B 1 200 ? -0.116 36.688 10.398 1 88.94 200 HIS B N 1
ATOM 3456 C CA . HIS B 1 200 ? -0.191 36.781 11.859 1 88.94 200 HIS B CA 1
ATOM 3457 C C . HIS B 1 200 ? 1.111 36.312 12.5 1 88.94 200 HIS B C 1
ATOM 3459 O O . HIS B 1 200 ? 1.146 35.281 13.156 1 88.94 200 HIS B O 1
ATOM 3465 N N . LEU B 1 201 ? 2.121 37.062 12.492 1 84.31 201 LEU B N 1
ATOM 3466 C CA . LEU B 1 201 ? 3.479 36.688 12.875 1 84.31 201 LEU B CA 1
ATOM 3467 C C . LEU B 1 201 ? 3.594 36.531 14.391 1 84.31 201 LEU B C 1
ATOM 3469 O O . LEU B 1 201 ? 4.309 35.688 14.883 1 84.31 201 LEU B O 1
ATOM 3473 N N . ASP B 1 202 ? 2.918 37.469 15.086 1 86.19 202 ASP B N 1
ATOM 3474 C CA . ASP B 1 202 ? 2.965 37.406 16.547 1 86.19 202 ASP B CA 1
ATOM 3475 C C . ASP B 1 202 ? 2.416 36.062 17.031 1 86.19 202 ASP B C 1
ATOM 3477 O O . ASP B 1 202 ? 3.004 35.438 17.922 1 86.19 202 ASP B O 1
ATOM 3481 N N . SER B 1 203 ? 1.317 35.688 16.438 1 90 203 SER B N 1
ATOM 3482 C CA . SER B 1 203 ? 0.72 34.406 16.797 1 90 203 SER B CA 1
ATOM 3483 C C . SER B 1 203 ? 1.631 33.25 16.422 1 90 203 SER B C 1
ATOM 3485 O O . SER B 1 203 ? 1.718 32.25 17.141 1 90 203 SER B O 1
ATOM 3487 N N . ALA B 1 204 ? 2.258 33.312 15.312 1 88.19 204 ALA B N 1
ATOM 3488 C CA . ALA B 1 204 ? 3.201 32.281 14.867 1 88.19 204 ALA B CA 1
ATOM 3489 C C . ALA B 1 204 ? 4.348 32.125 15.859 1 88.19 204 ALA B C 1
ATOM 3491 O O . ALA B 1 204 ? 4.746 31 16.188 1 88.19 204 ALA B O 1
ATOM 3492 N N . PHE B 1 205 ? 4.773 33.25 16.391 1 85.5 205 PHE B N 1
ATOM 3493 C CA . PHE B 1 205 ? 5.879 33.219 17.344 1 85.5 205 PHE B CA 1
ATOM 3494 C C . PHE B 1 205 ? 5.445 32.594 18.656 1 85.5 205 PHE B C 1
ATOM 3496 O O . PHE B 1 205 ? 6.223 31.875 19.297 1 85.5 205 PHE B O 1
ATOM 3503 N N . ARG B 1 206 ? 4.312 32.969 19 1 88.94 206 ARG B N 1
ATOM 3504 C CA . ARG B 1 206 ? 3.789 32.375 20.219 1 88.94 206 ARG B CA 1
ATOM 3505 C C . ARG B 1 206 ? 3.711 30.844 20.094 1 88.94 206 ARG B C 1
ATOM 3507 O O . ARG B 1 206 ? 4.02 30.125 21.047 1 88.94 206 ARG B O 1
ATOM 3514 N N . LEU B 1 207 ? 3.289 30.344 18.984 1 90.5 207 LEU B N 1
ATOM 3515 C CA . LEU B 1 207 ? 3.201 28.906 18.75 1 90.5 207 LEU B CA 1
ATOM 3516 C C . LEU B 1 207 ? 4.586 28.266 18.75 1 90.5 207 LEU B C 1
ATOM 3518 O O . LEU B 1 207 ? 4.754 27.156 19.234 1 90.5 207 LEU B O 1
ATOM 3522 N N . LEU B 1 208 ? 5.508 28.938 18.219 1 86.25 208 LEU B N 1
ATOM 3523 C CA . LEU B 1 208 ? 6.887 28.469 18.219 1 86.25 208 LEU B CA 1
ATOM 3524 C C . LEU B 1 208 ? 7.402 28.281 19.641 1 86.25 208 LEU B C 1
ATOM 3526 O O . LEU B 1 208 ? 8.086 27.312 19.938 1 86.25 208 LEU B O 1
ATOM 3530 N N . HIS B 1 209 ? 7.055 29.297 20.391 1 86.75 209 HIS B N 1
ATOM 3531 C CA . HIS B 1 209 ? 7.449 29.219 21.781 1 86.75 209 HIS B CA 1
ATOM 3532 C C . HIS B 1 209 ? 6.777 28.047 22.484 1 86.75 209 HIS B C 1
ATOM 3534 O O . HIS B 1 209 ? 7.418 27.328 23.266 1 86.75 209 HIS B O 1
ATOM 3540 N N . LEU B 1 210 ? 5.547 27.891 22.203 1 88.38 210 LEU B N 1
ATOM 3541 C CA . LEU B 1 210 ? 4.801 26.766 22.766 1 88.38 210 LEU B CA 1
ATOM 3542 C C . LEU B 1 210 ? 5.395 25.438 22.344 1 88.38 210 LEU B C 1
ATOM 3544 O O . LEU B 1 210 ? 5.48 24.5 23.141 1 88.38 210 LEU B O 1
ATOM 3548 N N . MET B 1 211 ? 5.656 25.281 21.125 1 88.06 211 MET B N 1
ATOM 3549 C CA . MET B 1 211 ? 6.293 24.078 20.578 1 88.06 211 MET B CA 1
ATOM 3550 C C . MET B 1 211 ? 7.578 23.75 21.328 1 88.06 211 MET B C 1
ATOM 3552 O O . MET B 1 211 ? 7.812 22.594 21.688 1 88.06 211 MET B O 1
ATOM 3556 N N . LYS B 1 212 ? 8.422 24.75 21.578 1 83.88 212 LYS B N 1
ATOM 3557 C CA . LYS B 1 212 ? 9.68 24.578 22.297 1 83.88 212 LYS B CA 1
ATOM 3558 C C . LYS B 1 212 ? 9.43 24.109 23.734 1 83.88 212 LYS B C 1
ATOM 3560 O O . LYS B 1 212 ? 10.133 23.234 24.234 1 83.88 212 LYS B O 1
ATOM 3565 N N . GLU B 1 213 ? 8.516 24.688 24.25 1 86 213 GLU B N 1
ATOM 3566 C CA . GLU B 1 213 ? 8.18 24.344 25.625 1 86 213 GLU B CA 1
ATOM 3567 C C . GLU B 1 213 ? 7.723 22.891 25.719 1 86 213 GLU B C 1
ATOM 3569 O O . GLU B 1 213 ? 7.887 22.25 26.766 1 86 213 GLU B O 1
ATOM 3574 N N . ASN B 1 214 ? 7.16 22.406 24.672 1 86 214 ASN B N 1
ATOM 3575 C CA . ASN B 1 214 ? 6.672 21.047 24.672 1 86 214 ASN B CA 1
ATOM 3576 C C . ASN B 1 214 ? 7.742 20.062 24.188 1 86 214 ASN B C 1
ATOM 3578 O O . ASN B 1 214 ? 7.441 18.906 23.891 1 86 214 ASN B O 1
ATOM 3582 N N . GLY B 1 215 ? 8.977 20.531 24 1 78.75 215 GLY B N 1
ATOM 3583 C CA . GLY B 1 215 ? 10.109 19.641 23.766 1 78.75 215 GLY B CA 1
ATOM 3584 C C . GLY B 1 215 ? 10.492 19.531 22.312 1 78.75 215 GLY B C 1
ATOM 3585 O O . GLY B 1 215 ? 11.328 18.688 21.953 1 78.75 215 GLY B O 1
ATOM 3586 N N . PHE B 1 216 ? 9.844 20.25 21.484 1 80.44 216 PHE B N 1
ATOM 3587 C CA . PHE B 1 216 ? 10.18 20.156 20.062 1 80.44 216 PHE B CA 1
ATOM 3588 C C . PHE B 1 216 ? 11.227 21.203 19.688 1 80.44 216 PHE B C 1
ATOM 3590 O O . PHE B 1 216 ? 11.227 22.312 20.203 1 80.44 216 PHE B O 1
ATOM 3597 N N . ALA B 1 217 ? 12.258 20.75 18.938 1 70.06 217 ALA B N 1
ATOM 3598 C CA . ALA B 1 217 ? 13.266 21.688 18.453 1 70.06 217 ALA B CA 1
ATOM 3599 C C . ALA B 1 217 ? 12.734 22.516 17.281 1 70.06 217 ALA B C 1
ATOM 3601 O O . ALA B 1 217 ? 11.977 22.016 16.453 1 70.06 217 ALA B O 1
ATOM 3602 N N . PRO B 1 218 ? 12.906 23.875 17.406 1 58.94 218 PRO B N 1
ATOM 3603 C CA . PRO B 1 218 ? 12.375 24.734 16.344 1 58.94 218 PRO B CA 1
ATOM 3604 C C . PRO B 1 218 ? 12.961 24.406 14.977 1 58.94 218 PRO B C 1
ATOM 3606 O O . PRO B 1 218 ? 14.125 24.031 14.875 1 58.94 218 PRO B O 1
ATOM 3609 N N . VAL B 1 219 ? 12.164 24.062 13.992 1 57.69 219 VAL B N 1
ATOM 3610 C CA . VAL B 1 219 ? 12.617 23.906 12.609 1 57.69 219 VAL B CA 1
ATOM 3611 C C . VAL B 1 219 ? 12.992 25.266 12.039 1 57.69 219 VAL B C 1
ATOM 3613 O O . VAL B 1 219 ? 12.219 26.219 12.117 1 57.69 219 VAL B O 1
ATOM 3616 N N . SER B 1 220 ? 14.195 25.641 11.922 1 53.94 220 SER B N 1
ATOM 3617 C CA . SER B 1 220 ? 14.656 26.922 11.422 1 53.94 220 SER B CA 1
ATOM 3618 C C . SER B 1 220 ? 13.766 27.438 10.297 1 53.94 220 SER B C 1
ATOM 3620 O O . SER B 1 220 ? 13.57 28.641 10.141 1 53.94 220 SER B O 1
ATOM 3622 N N . MET B 1 221 ? 13.312 26.578 9.461 1 53.38 221 MET B N 1
ATOM 3623 C CA . MET B 1 221 ? 12.555 27.016 8.289 1 53.38 221 MET B CA 1
ATOM 3624 C C . MET B 1 221 ? 11.242 27.656 8.703 1 53.38 221 MET B C 1
ATOM 3626 O O . MET B 1 221 ? 10.773 28.594 8.047 1 53.38 221 MET B O 1
ATOM 3630 N N . LEU B 1 222 ? 10.711 27.078 9.82 1 56.72 222 LEU B N 1
ATOM 3631 C CA . LEU B 1 222 ? 9.508 27.766 10.297 1 56.72 222 LEU B CA 1
ATOM 3632 C C . LEU B 1 222 ? 9.797 29.234 10.602 1 56.72 222 LEU B C 1
ATOM 3634 O O . LEU B 1 222 ? 8.961 30.094 10.328 1 56.72 222 LEU B O 1
ATOM 3638 N N . ILE B 1 223 ? 11.078 29.406 10.828 1 55.19 223 ILE B N 1
ATOM 3639 C CA . ILE B 1 223 ? 11.516 30.766 11.164 1 55.19 223 ILE B CA 1
ATOM 3640 C C . ILE B 1 223 ? 11.742 31.562 9.883 1 55.19 223 ILE B C 1
ATOM 3642 O O . ILE B 1 223 ? 11.336 32.719 9.789 1 55.19 223 ILE B O 1
ATOM 3646 N N . ASP B 1 224 ? 12.359 30.891 8.992 1 54.88 224 ASP B N 1
ATOM 3647 C CA . ASP B 1 224 ? 12.664 31.625 7.77 1 54.88 224 ASP B CA 1
ATOM 3648 C C . ASP B 1 224 ? 11.391 32.031 7.039 1 54.88 224 ASP B C 1
ATOM 3650 O O . ASP B 1 224 ? 11.305 33.156 6.504 1 54.88 224 ASP B O 1
ATOM 3654 N N . SER B 1 225 ? 10.516 31.156 6.926 1 52.75 225 SER B N 1
ATOM 3655 C CA . SER B 1 225 ? 9.258 31.562 6.301 1 52.75 225 SER B CA 1
ATOM 3656 C C . SER B 1 225 ? 8.625 32.75 7.043 1 52.75 225 SER B C 1
ATOM 3658 O O . SER B 1 225 ? 8.031 33.625 6.422 1 52.75 225 SER B O 1
ATOM 3660 N N . LEU B 1 226 ? 8.773 32.656 8.336 1 52.09 226 LEU B N 1
ATOM 3661 C CA . LEU B 1 226 ? 8.336 33.75 9.164 1 52.09 226 LEU B CA 1
ATOM 3662 C C . LEU B 1 226 ? 9.109 35.031 8.82 1 52.09 226 LEU B C 1
ATOM 3664 O O . LEU B 1 226 ? 8.539 36.125 8.789 1 52.09 226 LEU B O 1
ATOM 3668 N N . CYS B 1 227 ? 10.391 34.844 8.641 1 49 227 CYS B N 1
ATOM 3669 C CA . CYS B 1 227 ? 11.242 36 8.398 1 49 227 CYS B CA 1
ATOM 3670 C C . CYS B 1 227 ? 10.984 36.594 7.02 1 49 227 CYS B C 1
ATOM 3672 O O . CYS B 1 227 ? 11.047 37.812 6.84 1 49 227 CYS B O 1
ATOM 3674 N N . LYS B 1 228 ? 10.945 35.812 6.047 1 49.09 228 LYS B N 1
ATOM 3675 C CA . LYS B 1 228 ? 10.805 36.438 4.727 1 49.09 228 LYS B CA 1
ATOM 3676 C C . LYS B 1 228 ? 9.555 37.312 4.656 1 49.09 228 LYS B C 1
ATOM 3678 O O . LYS B 1 228 ? 9.516 38.281 3.908 1 49.09 228 LYS B O 1
ATOM 3683 N N . LYS B 1 229 ? 8.484 36.906 5.246 1 44.94 229 LYS B N 1
ATOM 3684 C CA . LYS B 1 229 ? 7.273 37.688 5.086 1 44.94 229 LYS B CA 1
ATOM 3685 C C . LYS B 1 229 ? 7.199 38.812 6.125 1 44.94 229 LYS B C 1
ATOM 3687 O O . LYS B 1 229 ? 6.254 39.594 6.133 1 44.94 229 LYS B O 1
ATOM 3692 N N . GLY B 1 230 ? 8.109 39.125 7.086 1 43.22 230 GLY B N 1
ATOM 3693 C CA . GLY B 1 230 ? 8.047 40.312 7.926 1 43.22 230 GLY B CA 1
ATOM 3694 C C . GLY B 1 230 ? 9.336 40.562 8.695 1 43.22 230 GLY B C 1
ATOM 3695 O O . GLY B 1 230 ? 10.328 39.875 8.5 1 43.22 230 GLY B O 1
ATOM 3696 N N . ARG B 1 231 ? 9.195 40.812 10.273 1 44.12 231 ARG B N 1
ATOM 3697 C CA . ARG B 1 231 ? 9.875 41.531 11.352 1 44.12 231 ARG B CA 1
ATOM 3698 C C . ARG B 1 231 ? 11.062 40.719 11.875 1 44.12 231 ARG B C 1
ATOM 3700 O O . ARG B 1 231 ? 10.906 39.906 12.781 1 44.12 231 ARG B O 1
ATOM 3707 N N . LEU B 1 232 ? 12.031 40.438 11.312 1 41.34 232 LEU B N 1
ATOM 3708 C CA . LEU B 1 232 ? 13.281 39.75 11.586 1 41.34 232 LEU B CA 1
ATOM 3709 C C . LEU B 1 232 ? 13.922 40.25 12.867 1 41.34 232 LEU B C 1
ATOM 3711 O O . LEU B 1 232 ? 14.727 39.562 13.492 1 41.34 232 LEU B O 1
ATOM 3715 N N . GLU B 1 233 ? 13.938 41.469 13.062 1 40.16 233 GLU B N 1
ATOM 3716 C CA . GLU B 1 233 ? 14.758 42.062 14.125 1 40.16 233 GLU B CA 1
ATOM 3717 C C . GLU B 1 233 ? 14.508 41.344 15.453 1 40.16 233 GLU B C 1
ATOM 3719 O O . GLU B 1 233 ? 15.438 41.125 16.234 1 40.16 233 GLU B O 1
ATOM 3724 N N . GLU B 1 234 ? 13.344 41.094 15.852 1 37.5 234 GLU B N 1
ATOM 3725 C CA . GLU B 1 234 ? 13.055 40.625 17.203 1 37.5 234 GLU B CA 1
ATOM 3726 C C . GLU B 1 234 ? 13.227 39.125 17.297 1 37.5 234 GLU B C 1
ATOM 3728 O O . GLU B 1 234 ? 13.344 38.562 18.391 1 37.5 234 GLU B O 1
ATOM 3733 N N . ALA B 1 235 ? 13.047 38.312 16.391 1 40.78 235 ALA B N 1
ATOM 3734 C CA . ALA B 1 235 ? 13.211 36.875 16.453 1 40.78 235 ALA B CA 1
ATOM 3735 C C . ALA B 1 235 ? 14.672 36.5 16.734 1 40.78 235 ALA B C 1
ATOM 3737 O O . ALA B 1 235 ? 14.945 35.531 17.469 1 40.78 235 ALA B O 1
ATOM 3738 N N . PHE B 1 236 ? 15.688 37.125 16.109 1 39.75 236 PHE B N 1
ATOM 3739 C CA . PHE B 1 236 ? 17.109 36.969 16.406 1 39.75 236 PHE B CA 1
ATOM 3740 C C . PHE B 1 236 ? 17.406 37.344 17.859 1 39.75 236 PHE B C 1
ATOM 3742 O O . PHE B 1 236 ? 18.281 36.719 18.484 1 39.75 236 PHE B O 1
ATOM 3749 N N . ASP B 1 237 ? 16.875 38.469 18.328 1 38.22 237 ASP B N 1
ATOM 3750 C CA . ASP B 1 237 ? 17.266 38.969 19.641 1 38.22 237 ASP B CA 1
ATOM 3751 C C . ASP B 1 237 ? 16.781 38.031 20.75 1 38.22 237 ASP B C 1
ATOM 3753 O O . ASP B 1 237 ? 17.156 38.188 21.906 1 38.22 237 ASP B O 1
ATOM 3757 N N . SER B 1 238 ? 15.664 37.375 20.5 1 37.72 238 SER B N 1
ATOM 3758 C CA . SER B 1 238 ? 15.211 36.594 21.641 1 37.72 238 SER B CA 1
ATOM 3759 C C . SER B 1 238 ? 16.016 35.281 21.781 1 37.72 238 SER B C 1
ATOM 3761 O O . SER B 1 238 ? 15.75 34.469 22.656 1 37.72 238 SER B O 1
ATOM 3763 N N . GLY B 1 239 ? 17.297 35.031 21.375 1 39 239 GLY B N 1
ATOM 3764 C CA . GLY B 1 239 ? 18.234 33.938 21.625 1 39 239 GLY B CA 1
ATOM 3765 C C . GLY B 1 239 ? 17.906 32.688 20.844 1 39 239 GLY B C 1
ATOM 3766 O O . GLY B 1 239 ? 18.469 31.625 21.125 1 39 239 GLY B O 1
ATOM 3767 N N . TYR B 1 240 ? 16.906 32.531 20.078 1 39.12 240 TYR B N 1
ATOM 3768 C CA . TYR B 1 240 ? 16.453 31.297 19.469 1 39.12 240 TYR B CA 1
ATOM 3769 C C . TYR B 1 240 ? 17.359 30.906 18.312 1 39.12 240 TYR B C 1
ATOM 3771 O O . TYR B 1 240 ? 17.359 29.75 17.875 1 39.12 240 TYR B O 1
ATOM 3779 N N . VAL B 1 241 ? 17.938 31.891 17.562 1 37.38 241 VAL B N 1
ATOM 3780 C CA . VAL B 1 241 ? 18.984 31.594 16.594 1 37.38 241 VAL B CA 1
ATOM 3781 C C . VAL B 1 241 ? 20.344 31.984 17.156 1 37.38 241 VAL B C 1
ATOM 3783 O O . VAL B 1 241 ? 20.625 33.156 17.391 1 37.38 241 VAL B O 1
ATOM 3786 N N . LYS B 1 242 ? 20.938 31.234 18.297 1 35.31 242 LYS B N 1
ATOM 3787 C CA . LYS B 1 242 ? 22.375 31.375 18.547 1 35.31 242 LYS B CA 1
ATOM 3788 C C . LYS B 1 242 ? 23.188 30.594 17.516 1 35.31 242 LYS B C 1
ATOM 3790 O O . LYS B 1 242 ? 22.812 29.484 17.125 1 35.31 242 LYS B O 1
#

InterPro domains:
  IPR002885 Pentatricopeptide repeat [PF01535] (220-237)
  IPR002885 Pentatricopeptide repeat [PF12854] (4-36)
  IPR002885 Pentatricopeptide repeat [PF12854] (180-212)
  IPR002885 Pentatricopeptide repeat [PF13041] (43-92)
  IPR002885 Pentatricopeptide repeat [PF13041] (113-161)
  IPR002885 Pentatricopeptide repeat [PS51375] (9-43)
  IPR002885 Pentatricopeptide repeat [PS51375] (44-78)
  IPR002885 Pentatricopeptide repeat [PS51375] (79-113)
  IPR002885 Pentatricopeptide repeat [PS51375] (114-148)
  IPR002885 Pentatricopeptide repeat [PS51375] (149-183)
  IPR002885 Pentatricopeptide repeat [PS51375] (184-218)
  IPR002885 Pentatricopeptide repeat [TIGR00756] (11-43)
  IPR002885 Pentatricopeptide repeat [TIGR00756] (47-79)
  IPR002885 Pentatricopeptide repeat [TIGR00756] (81-115)
  IPR002885 Pentatricopeptide repeat [TIGR00756] (116-150)
  IPR002885 Pentatricopeptide repeat [TIGR00756] (152-184)
  IPR002885 Pentatricopeptide repeat [TIGR00756] (186-218)
  IPR011990 Tetratricopeptide-like helical domain superfamily [G3DSA:1.25.40.10] (1-106)
  IPR011990 Tetratricopeptide-like helical domain superfamily [G3DSA:1.25.40.10] (107-177)
  IPR011990 Tetratricopeptide-like helical domain superfamily [G3DSA:1.25.40.10] (178-238)

Foldseek 3Di:
DPLACPPVNQVVLQVVLLVCLVVLNLVVSVVSVVVCVVSVHDHALSSLQSNLLSCLVVVVNVVSVVSVVVCVVVPHDHDLSSLLSNLLSCLVVLVLVVSVVSVVVCVVVVHQHEQSSLLSNLLSCLVVLNLVVNVVSQVVNVVSPYHHALSSLLSSLLSCLVVLNLVVNVVSVVVCVVVVHDHDPSSLLSNLLSCLVNPNNVVSVVSQVVCVVVPDDRPCVSVVVSPVVDDVVPVVVVPPPD/DPLQPDPVNQVVLQVVLLVCLVVLNLVVSVVSVVVCVVSVHDHALSSLQSNLLSCLVVVVNVVSVVSVVVCVVVPHDHDLSSLLSNLLSCLVVLVLVVSVVSVVVCVVVVHQHEQSSLLSNLLSCLVVLNLVVNVVSQVVNVVSPYHHALSSLLSSLLSCLVVLNLVVNVVSVVVCVVVVHDHDPSSLLSNLSSCLVNPNLVVSVVSQVVCVVVPDQRPCVSVVSSVVSDDPPVVVVVVSPD

Organism: NCBI:txid261450

Solvent-accessible surface area (backbone atoms only — not comparable to full-atom values): 25912 Å² total; per-residue (Å²): 130,80,81,57,46,51,70,65,33,38,51,32,45,37,50,37,34,49,46,27,43,72,68,68,34,51,69,59,26,52,50,48,50,53,50,36,54,72,54,55,33,65,81,47,61,63,42,51,36,53,52,34,48,48,26,46,76,69,67,39,46,69,60,23,51,50,50,50,51,51,36,51,74,72,67,46,69,77,52,71,66,43,50,44,51,50,34,45,51,27,23,74,68,67,37,50,67,61,29,49,51,51,52,49,50,41,48,71,74,70,47,68,71,52,65,67,49,52,41,37,49,29,46,32,28,25,75,68,69,37,34,69,59,25,48,50,50,55,55,48,35,51,73,63,73,33,72,79,48,66,67,43,50,42,39,52,37,42,22,25,29,74,67,71,34,39,70,58,28,51,52,50,50,51,51,40,52,74,72,71,48,73,81,51,68,52,43,53,50,47,51,32,51,24,24,39,75,72,64,38,52,69,61,24,49,53,49,51,52,50,43,43,72,71,71,44,66,70,42,57,62,67,48,48,65,44,34,72,74,57,82,52,72,63,62,49,70,70,62,76,58,131,131,81,79,58,44,51,70,63,34,38,52,32,47,38,50,38,34,49,44,26,43,74,71,68,35,50,69,59,26,52,51,49,50,54,50,37,53,73,54,55,32,68,79,46,62,63,44,50,36,53,49,34,50,48,26,47,76,71,67,40,44,70,61,24,52,51,49,50,51,51,36,51,74,72,67,49,68,78,52,70,67,44,51,43,51,50,34,45,52,26,25,77,68,67,37,51,68,60,29,50,52,51,51,49,50,40,48,70,73,69,46,68,71,53,66,70,49,51,40,37,51,28,45,33,28,24,74,69,69,36,34,69,57,26,49,51,49,54,55,48,35,51,74,61,74,32,72,78,49,65,67,45,49,42,39,50,36,44,23,25,28,73,70,70,34,39,70,58,29,51,52,49,50,52,51,39,52,74,69,72,48,72,81,49,68,51,44,53,50,46,50,34,50,24,24,41,74,71,65,38,52,70,61,25,49,52,50,51,51,49,42,43,73,72,69,42,68,72,40,59,60,68,46,46,61,46,34,75,76,52,81,49,74,61,57,51,70,70,60,78,64,121

Nearest PDB structures (foldseek):
  4wsl-assembly1_A  TM=9.155E-01  e=7.972E-14  synthetic construct
  5i9f-assembly1_A  TM=6.574E-01  e=2.665E-15  unidentified
  5i9g-assembly1_C  TM=6.426E-01  e=5.699E-15  unidentified
  4wn4-assembly2_B  TM=8.483E-01  e=2.181E-12  synthetic construct
  5i9d-assembly1_A  TM=6.548E-01  e=2.279E-14  unidentified

Secondary structure (DSSP, 8-state):
------HHHHHHHHHHHHHHHHTT-HHHHHHHHHHHHHTT----HHHHHHHHHHHHHTT-HHHHHHHHHHHHHTT----HHHHHHHHHHHHHTT-HHHHHHHHHHHHHTT----HHHHHHHHHHHHHTT-HHHHHHHHHHHHHTTPPP-HHHHHHHHHHHHHTT-HHHHHHHHHHHHHTT----HHHHHHHHHHHHHTT-HHHHHHHHHHHHHTT----HHHHHHHHHHS--HHHHHTTT--/------HHHHHHHHHHHHHHHHTT-HHHHHHHHHHHHHTT----HHHHHHHHHHHHHTT-HHHHHHHHHHHHHTT----HHHHHHHHHHHHHTT-HHHHHHHHHHHHHTT----HHHHHHHHHHHHHTT-HHHHHHHHHHHHHTTPPP-HHHHHHHHHHHHHTT-HHHHHHHHHHHHHTT----HHHHHHHHHHHHHTT-HHHHHHHHHHHHHTTPPP-HHHHHHHHHTS--HHHHHTTS--

Sequence (484 aa):
MTKKGCPRNDVAYTTLIHGLCEDERISEAFALYGKMSDDHGRPTVRTYTVLISALCRAGRRLEAFDLYRGMKERGCEPNFYTYSVLIDSLCKEKKLDDARMMLNEILGKGLIPDAVIYNALINGYCNDGKTDVAFQIMDSMASSGCKPDTRTYNGVIFGLCTEKKVHKAMALFSRMLERDLKPNLVTYHLLICGQCKEGHLDSAFRLLHLMKENGFAPVSMLIDSLCKKGRLEEAFDSGYVKMTKKGCPRNDVAYTTLIHGLCEDERISEAFALYGKMSDDHGRPTVRTYTVLISALCRAGRRLEAFDLYRGMKERGCEPNFYTYSVLIDSLCKEKKLDDARMMLNEILGKGLIPDAVIYNALINGYCNDGKTDVAFQIMDSMASSGCKPDTRTYNGVIFGLCTEKKVHKAMALFSRMLERDLKPNLVTYHLLICGQCKEGHLDSAFRLLHLMKENGFAPVSMLIDSLCKKGRLEEAFDSGYVK

Radius of gyration: 27.57 Å; Cα contacts (8 Å, |Δi|>4): 609; chains: 2; bounding box: 57×86×49 Å